Protein AF-0000000078549977 (afdb_homodimer)

Radius of gyration: 31.0 Å; Cα contacts (8 Å, |Δi|>4): 1266; chains: 2; bounding box: 62×91×75 Å

Structure (mmCIF, N/CA/C/O backbone):
data_AF-0000000078549977-model_v1
#
loop_
_entity.id
_entity.type
_entity.pdbx_description
1 polymer 'Aldehyde dehydrogenase domain-containing protein'
#
loop_
_atom_site.group_PDB
_atom_site.id
_atom_site.type_symbol
_atom_site.label_atom_id
_atom_site.label_alt_id
_atom_site.label_comp_id
_atom_site.label_asym_id
_atom_site.label_entity_id
_atom_site.label_seq_id
_atom_site.pdbx_PDB_ins_code
_atom_site.Cartn_x
_atom_site.Cartn_y
_atom_site.Cartn_z
_atom_site.occupancy
_atom_site.B_iso_or_equiv
_atom_site.auth_seq_id
_atom_site.auth_comp_id
_atom_site.auth_asym_id
_atom_site.auth_atom_id
_atom_site.pdbx_PDB_model_num
ATOM 1 N N . MET A 1 1 ? -29.219 -10.844 18.5 1 36.19 1 MET A N 1
ATOM 2 C CA . MET A 1 1 ? -28.031 -10.445 19.25 1 36.19 1 MET A CA 1
ATOM 3 C C . MET A 1 1 ? -27.578 -9.047 18.859 1 36.19 1 MET A C 1
ATOM 5 O O . MET A 1 1 ? -27.594 -8.688 17.672 1 36.19 1 MET A O 1
ATOM 9 N N . ASN A 1 2 ? -27.688 -8.133 19.672 1 49.41 2 ASN A N 1
ATOM 10 C CA . ASN A 1 2 ? -27.391 -6.73 19.422 1 49.41 2 ASN A CA 1
ATOM 11 C C . ASN A 1 2 ? -25.984 -6.555 18.844 1 49.41 2 ASN A C 1
ATOM 13 O O . ASN A 1 2 ? -24.984 -6.762 19.547 1 49.41 2 ASN A O 1
ATOM 17 N N . LEU A 1 3 ? -25.891 -6.633 17.672 1 62.03 3 LEU A N 1
ATOM 18 C CA . LEU A 1 3 ? -24.578 -6.543 17.047 1 62.03 3 LEU A CA 1
ATOM 19 C C . LEU A 1 3 ? -23.859 -5.266 17.469 1 62.03 3 LEU A C 1
ATOM 21 O O . LEU A 1 3 ? -24.484 -4.211 17.594 1 62.03 3 LEU A O 1
ATOM 25 N N . LEU A 1 4 ? -22.656 -5.516 17.938 1 81.5 4 LEU A N 1
ATOM 26 C CA . LEU A 1 4 ? -21.812 -4.371 18.25 1 81.5 4 LEU A CA 1
ATOM 27 C C . LEU A 1 4 ? -21.75 -3.395 17.078 1 81.5 4 LEU A C 1
ATOM 29 O O . LEU A 1 4 ? -22 -3.779 15.93 1 81.5 4 LEU A O 1
ATOM 33 N N . ALA A 1 5 ? -21.828 -2.141 17.328 1 85.31 5 ALA A N 1
ATOM 34 C CA . ALA A 1 5 ? -21.859 -1.062 16.344 1 85.31 5 ALA A CA 1
ATOM 35 C C . ALA A 1 5 ? -20.906 -1.35 15.18 1 85.31 5 ALA A C 1
ATOM 37 O O . ALA A 1 5 ? -21.234 -1.095 14.016 1 85.31 5 ALA A O 1
ATOM 38 N N . GLU A 1 6 ? -19.812 -1.951 15.492 1 92.06 6 GLU A N 1
ATOM 39 C CA . GLU A 1 6 ? -18.828 -2.229 14.445 1 92.06 6 GLU A CA 1
ATOM 40 C C . GLU A 1 6 ? -19.312 -3.348 13.523 1 92.06 6 GLU A C 1
ATOM 42 O O . GLU A 1 6 ? -19.078 -3.305 12.32 1 92.06 6 GLU A O 1
ATOM 47 N N . HIS A 1 7 ? -19.969 -4.344 14 1 93.44 7 HIS A N 1
ATOM 48 C CA . HIS A 1 7 ? -20.516 -5.414 13.172 1 93.44 7 HIS A CA 1
ATOM 49 C C . HIS A 1 7 ? -21.625 -4.898 12.258 1 93.44 7 HIS A C 1
ATOM 51 O O . HIS A 1 7 ? -21.672 -5.242 11.078 1 93.44 7 HIS A O 1
ATOM 57 N N . LYS A 1 8 ? -22.484 -4.039 12.867 1 93.88 8 LYS A N 1
ATOM 58 C CA . LYS A 1 8 ? -23.578 -3.459 12.086 1 93.88 8 LYS A CA 1
ATOM 59 C C . LYS A 1 8 ? -23.031 -2.592 10.953 1 93.88 8 LYS A C 1
ATOM 61 O O . LYS A 1 8 ? -23.531 -2.666 9.82 1 93.88 8 LYS A O 1
ATOM 66 N N . ALA A 1 9 ? -22.047 -1.767 11.25 1 96.31 9 ALA A N 1
ATOM 67 C CA . ALA A 1 9 ? -21.484 -0.853 10.258 1 96.31 9 ALA A CA 1
ATOM 68 C C . ALA A 1 9 ? -20.828 -1.621 9.117 1 96.31 9 ALA A C 1
ATOM 70 O O . ALA A 1 9 ? -21.031 -1.302 7.945 1 96.31 9 ALA A O 1
ATOM 71 N N . VAL A 1 10 ? -20.062 -2.65 9.43 1 97.31 10 VAL A N 1
ATOM 72 C CA . VAL A 1 10 ? -19.359 -3.443 8.422 1 97.31 10 VAL A CA 1
ATOM 73 C C . VAL A 1 10 ? -20.375 -4.203 7.574 1 97.31 10 VAL A C 1
ATOM 75 O O . VAL A 1 10 ? -20.25 -4.266 6.352 1 97.31 10 VAL A O 1
ATOM 78 N N . ARG A 1 11 ? -21.359 -4.762 8.195 1 96.62 11 ARG A N 1
ATOM 79 C CA . ARG A 1 11 ? -22.406 -5.465 7.469 1 96.62 11 ARG A CA 1
ATOM 80 C C . ARG A 1 11 ? -23.141 -4.523 6.52 1 96.62 11 ARG A C 1
ATOM 82 O O . ARG A 1 11 ? -23.406 -4.875 5.371 1 96.62 11 ARG A O 1
ATOM 89 N N . ALA A 1 12 ? -23.453 -3.361 7.004 1 96.88 12 ALA A N 1
ATOM 90 C CA . ALA A 1 12 ? -24.125 -2.375 6.168 1 96.88 12 ALA A CA 1
ATOM 91 C C . ALA A 1 12 ? -23.281 -2.016 4.949 1 96.88 12 ALA A C 1
ATOM 93 O O . ALA A 1 12 ? -23.812 -1.914 3.836 1 96.88 12 ALA A O 1
ATOM 94 N N . ALA A 1 13 ? -22.016 -1.808 5.188 1 98.44 13 ALA A N 1
ATOM 95 C CA . ALA A 1 13 ? -21.109 -1.491 4.098 1 98.44 13 ALA A CA 1
ATOM 96 C C . ALA A 1 13 ? -21.031 -2.637 3.09 1 98.44 13 ALA A C 1
ATOM 98 O O . ALA A 1 13 ? -21.094 -2.414 1.88 1 98.44 13 ALA A O 1
ATOM 99 N N . ARG A 1 14 ? -20.922 -3.84 3.598 1 96.94 14 ARG A N 1
ATOM 100 C CA . ARG A 1 14 ? -20.828 -5.023 2.748 1 96.94 14 ARG A CA 1
ATOM 101 C C . ARG A 1 14 ? -22.109 -5.215 1.939 1 96.94 14 ARG A C 1
ATOM 103 O O . ARG A 1 14 ? -22.047 -5.492 0.739 1 96.94 14 ARG A O 1
ATOM 110 N N . ASP A 1 15 ? -23.234 -5.016 2.582 1 95.5 15 ASP A N 1
ATOM 111 C CA . ASP A 1 15 ? -24.531 -5.207 1.938 1 95.5 15 ASP A CA 1
ATOM 112 C C . ASP A 1 15 ? -24.766 -4.164 0.85 1 95.5 15 ASP A C 1
ATOM 114 O O . ASP A 1 15 ? -25.422 -4.445 -0.157 1 95.5 15 ASP A O 1
ATOM 118 N N . SER A 1 16 ? -24.188 -3.023 0.998 1 97.44 16 SER A N 1
ATOM 119 C CA . SER A 1 16 ? -24.438 -1.927 0.065 1 97.44 16 SER A CA 1
ATOM 120 C C . SER A 1 16 ? -23.422 -1.932 -1.07 1 97.44 16 SER A C 1
ATOM 122 O O . SER A 1 16 ? -23.609 -1.26 -2.086 1 97.44 16 SER A O 1
ATOM 124 N N . PHE A 1 17 ? -22.422 -2.691 -0.953 1 96.25 17 PHE A N 1
ATOM 125 C CA . PHE A 1 17 ? -21.281 -2.672 -1.868 1 96.25 17 PHE A CA 1
ATOM 126 C C . PHE A 1 17 ? -21.719 -3.023 -3.283 1 96.25 17 PHE A C 1
ATOM 128 O O . PHE A 1 17 ? -21.438 -2.289 -4.23 1 96.25 17 PHE A O 1
ATOM 135 N N . PRO A 1 18 ? -22.531 -4.102 -3.525 1 91 18 PRO A N 1
ATOM 136 C CA . PRO A 1 18 ? -22.891 -4.465 -4.898 1 91 18 PRO A CA 1
ATOM 137 C C . PRO A 1 18 ? -23.656 -3.363 -5.621 1 91 18 PRO A C 1
ATOM 139 O O . PRO A 1 18 ? -23.359 -3.051 -6.777 1 91 18 PRO A O 1
ATOM 142 N N . LYS A 1 19 ? -24.562 -2.766 -4.953 1 93.12 19 LYS A N 1
ATOM 143 C CA . LYS A 1 19 ? -25.359 -1.716 -5.578 1 93.12 19 LYS A CA 1
ATOM 144 C C . LYS A 1 19 ? -24.5 -0.482 -5.871 1 93.12 19 LYS A C 1
ATOM 146 O O . LYS A 1 19 ? -24.578 0.09 -6.961 1 93.12 19 LYS A O 1
ATOM 151 N N . TRP A 1 20 ? -23.656 -0.128 -4.973 1 97.12 20 TRP A N 1
ATOM 152 C CA . TRP A 1 20 ? -22.828 1.057 -5.133 1 97.12 20 TRP A CA 1
ATOM 153 C C . TRP A 1 20 ? -21.75 0.829 -6.195 1 97.12 20 TRP A C 1
ATOM 155 O O . TRP A 1 20 ? -21.5 1.706 -7.023 1 97.12 20 TRP A O 1
ATOM 165 N N . SER A 1 21 ? -21.203 -0.31 -6.191 1 92.69 21 SER A N 1
ATOM 166 C CA . SER A 1 21 ? -20.062 -0.62 -7.055 1 92.69 21 SER A CA 1
ATOM 167 C C . SER A 1 21 ? -20.516 -0.984 -8.461 1 92.69 21 SER A C 1
ATOM 169 O O . SER A 1 21 ? -19.922 -0.554 -9.445 1 92.69 21 SER A O 1
ATOM 171 N N . LEU A 1 22 ? -21.641 -1.721 -8.555 1 85.81 22 LEU A N 1
ATOM 172 C CA . LEU A 1 22 ? -21.969 -2.359 -9.828 1 85.81 22 LEU A CA 1
ATOM 173 C C . LEU A 1 22 ? -23.156 -1.679 -10.484 1 85.81 22 LEU A C 1
ATOM 175 O O . LEU A 1 22 ? -23.375 -1.823 -11.688 1 85.81 22 LEU A O 1
ATOM 179 N N . GLU A 1 23 ? -23.875 -1.03 -9.68 1 89.88 23 GLU A N 1
ATOM 180 C CA . GLU A 1 23 ? -25.078 -0.461 -10.258 1 89.88 23 GLU A CA 1
ATOM 181 C C . GLU A 1 23 ? -24.969 1.055 -10.391 1 89.88 23 GLU A C 1
ATOM 183 O O . GLU A 1 23 ? -25.969 1.735 -10.641 1 89.88 23 GLU A O 1
ATOM 188 N N . THR A 1 24 ? -23.844 1.598 -10.172 1 95 24 THR A N 1
ATOM 189 C CA . THR A 1 24 ? -23.578 3.006 -10.445 1 95 24 THR A CA 1
ATOM 190 C C . THR A 1 24 ? -22.391 3.158 -11.383 1 95 24 THR A C 1
ATOM 192 O O . THR A 1 24 ? -21.438 2.369 -11.32 1 95 24 THR A O 1
ATOM 195 N N . THR A 1 25 ? -22.453 4.16 -12.227 1 95.44 25 THR A N 1
ATOM 196 C CA . THR A 1 25 ? -21.328 4.488 -13.086 1 95.44 25 THR A CA 1
ATOM 197 C C . THR A 1 25 ? -20.375 5.457 -12.391 1 95.44 25 THR A C 1
ATOM 199 O O . THR A 1 25 ? -20.766 6.129 -11.438 1 95.44 25 THR A O 1
ATOM 202 N N . PRO A 1 26 ? -19.188 5.523 -12.906 1 96.5 26 PRO A N 1
ATOM 203 C CA . PRO A 1 26 ? -18.266 6.531 -12.375 1 96.5 26 PRO A CA 1
ATOM 204 C C . PRO A 1 26 ? -18.828 7.953 -12.492 1 96.5 26 PRO A C 1
ATOM 206 O O . PRO A 1 26 ? -18.578 8.781 -11.609 1 96.5 26 PRO A O 1
ATOM 209 N N . LYS A 1 27 ? -19.516 8.18 -13.508 1 97.75 27 LYS A N 1
ATOM 210 C CA . LYS A 1 27 ? -20.141 9.492 -13.688 1 97.75 27 LYS A CA 1
ATOM 211 C C . LYS A 1 27 ? -21.141 9.789 -12.57 1 97.75 27 LYS A C 1
ATOM 213 O O . LYS A 1 27 ? -21.156 10.898 -12.031 1 97.75 27 LYS A O 1
ATOM 218 N N . GLN A 1 28 ? -21.953 8.82 -12.219 1 98.31 28 GLN A N 1
ATOM 219 C CA . GLN A 1 28 ? -22.953 8.977 -11.172 1 98.31 28 GLN A CA 1
ATOM 220 C C . GLN A 1 28 ? -22.281 9.172 -9.805 1 98.31 28 GLN A C 1
ATOM 222 O O . GLN A 1 28 ? -22.703 10.023 -9.023 1 98.31 28 GLN A O 1
ATOM 227 N N . ARG A 1 29 ? -21.266 8.422 -9.578 1 98.62 29 ARG A N 1
ATOM 228 C CA . ARG A 1 29 ? -20.547 8.578 -8.32 1 98.62 29 ARG A CA 1
ATOM 229 C C . ARG A 1 29 ? -19.859 9.938 -8.242 1 98.62 29 ARG A C 1
ATOM 231 O O . ARG A 1 29 ? -19.906 10.602 -7.199 1 98.62 29 ARG A O 1
ATOM 238 N N . GLY A 1 30 ? -19.266 10.328 -9.352 1 98.69 30 GLY A N 1
ATOM 239 C CA . GLY A 1 30 ? -18.672 11.648 -9.422 1 98.69 30 GLY A CA 1
ATOM 240 C C . GLY A 1 30 ? -19.656 12.766 -9.156 1 98.69 30 GLY A C 1
ATOM 241 O O . GLY A 1 30 ? -19.328 13.758 -8.508 1 98.69 30 GLY A O 1
ATOM 242 N N . ALA A 1 31 ? -20.812 12.641 -9.641 1 98.75 31 ALA A N 1
ATOM 243 C CA . ALA A 1 31 ? -21.859 13.648 -9.445 1 98.75 31 ALA A CA 1
ATOM 244 C C . ALA A 1 31 ? -22.219 13.781 -7.969 1 98.75 31 ALA A C 1
ATOM 246 O O . ALA A 1 31 ? -22.438 14.891 -7.48 1 98.75 31 ALA A O 1
ATOM 247 N N . ILE A 1 32 ? -22.281 12.672 -7.273 1 98.81 32 ILE A N 1
ATOM 248 C CA . ILE A 1 32 ? -22.578 12.695 -5.844 1 98.81 32 ILE A CA 1
ATOM 249 C C . ILE A 1 32 ? -21.438 13.391 -5.098 1 98.81 32 ILE A C 1
ATOM 251 O O . ILE A 1 32 ? -21.688 14.211 -4.207 1 98.81 32 ILE A O 1
ATOM 255 N N . LEU A 1 33 ? -20.203 13.125 -5.453 1 98.88 33 LEU A N 1
ATOM 256 C CA . LEU A 1 33 ? -19.062 13.766 -4.824 1 98.88 33 LEU A CA 1
ATOM 257 C C . LEU A 1 33 ? -19.047 15.266 -5.102 1 98.88 33 LEU A C 1
ATOM 259 O O . LEU A 1 33 ? -18.719 16.062 -4.223 1 98.88 33 LEU A O 1
ATOM 263 N N . ARG A 1 34 ? -19.406 15.672 -6.289 1 98.81 34 ARG A N 1
ATOM 264 C CA . ARG A 1 34 ? -19.484 17.078 -6.637 1 98.81 34 ARG A CA 1
ATOM 265 C C . ARG A 1 34 ? -20.547 17.797 -5.809 1 98.81 34 ARG A C 1
ATOM 267 O O . ARG A 1 34 ? -20.328 18.906 -5.316 1 98.81 34 ARG A O 1
ATOM 274 N N . LYS A 1 35 ? -21.672 17.109 -5.652 1 98.88 35 LYS A N 1
ATOM 275 C CA . LYS A 1 35 ? -22.719 17.656 -4.801 1 98.88 35 LYS A CA 1
ATOM 276 C C . LYS A 1 35 ? -22.234 17.797 -3.357 1 98.88 35 LYS A C 1
ATOM 278 O O . LYS A 1 35 ? -22.547 18.781 -2.684 1 98.88 35 LYS A O 1
ATOM 283 N N . TRP A 1 36 ? -21.484 16.797 -2.914 1 98.88 36 TRP A N 1
ATOM 284 C CA . TRP A 1 36 ? -20.922 16.844 -1.568 1 98.88 36 TRP A CA 1
ATOM 285 C C . TRP A 1 36 ? -19.984 18.031 -1.419 1 98.88 36 TRP A C 1
ATOM 287 O O . TRP A 1 36 ? -20 18.734 -0.4 1 98.88 36 TRP A O 1
ATOM 297 N N . PHE A 1 37 ? -19.234 18.344 -2.471 1 98.88 37 PHE A N 1
ATOM 298 C CA . PHE A 1 37 ? -18.406 19.547 -2.52 1 98.88 37 PHE A CA 1
ATOM 299 C C . PHE A 1 37 ? -19.25 20.797 -2.33 1 98.88 37 PHE A C 1
ATOM 301 O O . PHE A 1 37 ? -18.953 21.641 -1.484 1 98.88 37 PHE A O 1
ATOM 308 N N . ASP A 1 38 ? -20.266 20.906 -3.043 1 98.81 38 ASP A N 1
ATOM 309 C CA . ASP A 1 38 ? -21.156 22.062 -2.986 1 98.81 38 ASP A CA 1
ATOM 310 C C . ASP A 1 38 ? -21.734 22.234 -1.588 1 98.81 38 ASP A C 1
ATOM 312 O O . ASP A 1 38 ? -21.844 23.359 -1.092 1 98.81 38 ASP A O 1
ATOM 316 N N . ILE A 1 39 ? -22.141 21.141 -0.99 1 98.88 39 ILE A N 1
ATOM 317 C CA . ILE A 1 39 ? -22.719 21.172 0.349 1 98.88 39 ILE A CA 1
ATOM 318 C C . ILE A 1 39 ? -21.688 21.688 1.346 1 98.88 39 ILE A C 1
ATOM 320 O O . ILE A 1 39 ? -21.984 22.516 2.201 1 98.88 39 ILE A O 1
ATOM 324 N N . PHE A 1 40 ? -20.453 21.234 1.224 1 98.88 40 PHE A N 1
ATOM 325 C CA . PHE A 1 40 ? -19.375 21.688 2.105 1 98.88 40 PHE A CA 1
ATOM 326 C C . PHE A 1 40 ? -19.141 23.188 1.931 1 98.88 40 PHE A C 1
ATOM 328 O O . PHE A 1 40 ? -18.938 23.906 2.912 1 98.88 40 PHE A O 1
ATOM 335 N N . VAL A 1 41 ? -19.156 23.641 0.708 1 98.69 41 VAL A N 1
ATOM 336 C CA . VAL A 1 41 ? -18.953 25.047 0.431 1 98.69 41 VAL A CA 1
ATOM 337 C C . VAL A 1 41 ? -20.078 25.875 1.041 1 98.69 41 VAL A C 1
ATOM 339 O O . VAL A 1 41 ? -19.844 26.875 1.705 1 98.69 41 VAL A O 1
ATOM 342 N N . ALA A 1 42 ? -21.281 25.375 0.918 1 98.69 42 ALA A N 1
ATOM 343 C CA . ALA A 1 42 ? -22.453 26.078 1.424 1 98.69 42 ALA A CA 1
ATOM 344 C C . ALA A 1 42 ? -22.469 26.094 2.949 1 98.69 42 ALA A C 1
ATOM 346 O O . ALA A 1 42 ? -22.922 27.078 3.562 1 98.69 42 ALA A O 1
ATOM 347 N N . LYS A 1 43 ? -21.953 25.047 3.521 1 98.56 43 LYS A N 1
ATOM 348 C CA . LYS A 1 43 ? -22.031 24.906 4.973 1 98.56 43 LYS A CA 1
ATOM 349 C C . LYS A 1 43 ? -20.672 25.188 5.625 1 98.56 43 LYS A C 1
ATOM 351 O O . LYS A 1 43 ? -20.422 24.766 6.754 1 98.56 43 LYS A O 1
ATOM 356 N N . GLU A 1 44 ? -19.812 25.781 4.926 1 98.56 44 GLU A N 1
ATOM 357 C CA . GLU A 1 44 ? -18.438 25.984 5.379 1 98.56 44 GLU A CA 1
ATOM 358 C C . GLU A 1 44 ? -18.406 26.578 6.785 1 98.56 44 GLU A C 1
ATOM 360 O O . GLU A 1 44 ? -17.688 26.078 7.656 1 98.56 44 GLU A O 1
ATOM 365 N N . THR A 1 45 ? -19.188 27.656 7.047 1 97.88 45 THR A N 1
ATOM 366 C CA . THR A 1 45 ? -19.172 28.375 8.32 1 97.88 45 THR A CA 1
ATOM 367 C C . THR A 1 45 ? -19.656 27.469 9.453 1 97.88 45 THR A C 1
ATOM 369 O O . THR A 1 45 ? -19 27.375 10.492 1 97.88 45 THR A O 1
ATOM 372 N N . GLU A 1 46 ? -20.719 26.781 9.211 1 97.69 46 GLU A N 1
ATOM 373 C CA . GLU A 1 46 ? -21.297 25.891 10.219 1 97.69 46 GLU A CA 1
ATOM 374 C C . GLU A 1 46 ? -20.344 24.75 10.555 1 97.69 46 GLU A C 1
ATOM 376 O O . GLU A 1 46 ? -20.109 24.453 11.727 1 97.69 46 GLU A O 1
ATOM 381 N N . LEU A 1 47 ? -19.797 24.172 9.57 1 98.5 47 LEU A N 1
ATOM 382 C CA . LEU A 1 47 ? -18.875 23.047 9.758 1 98.5 47 LEU A CA 1
ATOM 383 C C . LEU A 1 47 ? -17.594 23.5 10.438 1 98.5 47 LEU A C 1
ATOM 385 O O . LEU A 1 47 ? -17.047 22.797 11.281 1 98.5 47 LEU A O 1
ATOM 389 N N . ALA A 1 48 ? -17.125 24.703 10.078 1 98.44 48 ALA A N 1
ATOM 390 C CA . ALA A 1 48 ? -15.914 25.234 10.695 1 98.44 48 ALA A CA 1
ATOM 391 C C . ALA A 1 48 ? -16.141 25.516 12.172 1 98.44 48 ALA A C 1
ATOM 393 O O . ALA A 1 48 ? -15.266 25.25 13 1 98.44 48 ALA A O 1
ATOM 394 N N . GLN A 1 49 ? -17.234 26.094 12.461 1 96.38 49 GLN A N 1
ATOM 395 C CA . GLN A 1 49 ? -17.562 26.359 13.852 1 96.38 49 GLN A CA 1
ATOM 396 C C . GLN A 1 49 ? -17.641 25.078 14.672 1 96.38 49 GLN A C 1
ATOM 398 O O . GLN A 1 49 ? -17.109 25.016 15.781 1 96.38 49 GLN A O 1
ATOM 403 N N . LEU A 1 50 ? -18.297 24.078 14.078 1 96.5 50 LEU A N 1
ATOM 404 C CA . LEU A 1 50 ? -18.359 22.781 14.75 1 96.5 50 LEU A CA 1
ATOM 405 C C . LEU A 1 50 ? -16.969 22.219 15 1 96.5 50 LEU A C 1
ATOM 407 O O . LEU A 1 50 ? -16.688 21.719 16.094 1 96.5 50 LEU A O 1
ATOM 411 N N . LEU A 1 51 ? -16.125 22.344 14.039 1 96.5 51 LEU A N 1
ATOM 412 C CA . LEU A 1 51 ? -14.766 21.844 14.125 1 96.5 51 LEU A CA 1
ATOM 413 C C . LEU A 1 51 ? -13.984 22.562 15.227 1 96.5 51 LEU A C 1
ATOM 415 O O . LEU A 1 51 ? -13.328 21.922 16.047 1 96.5 51 LEU A O 1
ATOM 419 N N . THR A 1 52 ? -14.109 23.875 15.281 1 94.5 52 THR A N 1
ATOM 420 C CA . THR A 1 52 ? -13.43 24.656 16.312 1 94.5 52 THR A CA 1
ATOM 421 C C . THR A 1 52 ? -13.969 24.312 17.688 1 94.5 52 THR A C 1
ATOM 423 O O . THR A 1 52 ? -13.203 24.156 18.641 1 94.5 52 THR A O 1
ATOM 426 N N . LEU A 1 53 ? -15.188 24.141 17.766 1 94.5 53 LEU A N 1
ATOM 427 C CA . LEU A 1 53 ? -15.805 23.812 19.047 1 94.5 53 LEU A CA 1
ATOM 428 C C . LEU A 1 53 ? -15.336 22.453 19.562 1 94.5 53 LEU A C 1
ATOM 430 O O . LEU A 1 53 ? -15.141 22.281 20.766 1 94.5 53 LEU A O 1
ATOM 434 N N . GLU A 1 54 ? -15.156 21.547 18.672 1 92.06 54 GLU A N 1
ATOM 435 C CA . GLU A 1 54 ? -14.812 20.172 19.047 1 92.06 54 GLU A CA 1
ATOM 436 C C . GLU A 1 54 ? -13.305 20.016 19.219 1 92.06 54 GLU A C 1
ATOM 438 O O . GLU A 1 54 ? -12.844 19.438 20.203 1 92.06 54 GLU A O 1
ATOM 443 N N . GLN A 1 55 ? -12.531 20.5 18.328 1 92 55 GLN A N 1
ATOM 444 C CA . GLN A 1 55 ? -11.102 20.25 18.25 1 92 55 GLN A CA 1
ATOM 445 C C . GLN A 1 55 ? -10.297 21.406 18.828 1 92 55 GLN A C 1
ATOM 447 O O . GLN A 1 55 ? -9.188 21.203 19.328 1 92 55 GLN A O 1
ATOM 452 N N . GLY A 1 56 ? -10.836 22.641 18.703 1 90.69 56 GLY A N 1
ATOM 453 C CA . GLY A 1 56 ? -10.234 23.766 19.406 1 90.69 56 GLY A CA 1
ATOM 454 C C . GLY A 1 56 ? -9.398 24.656 18.5 1 90.69 56 GLY A C 1
ATOM 455 O O . GLY A 1 56 ? -9.031 25.766 18.875 1 90.69 56 GLY A O 1
ATOM 456 N N . LYS A 1 57 ? -9.094 24.297 17.25 1 94.06 57 LYS A N 1
ATOM 457 C CA . LYS A 1 57 ? -8.25 25.125 16.406 1 94.06 57 LYS A CA 1
ATOM 458 C C . LYS A 1 57 ? -8.922 26.453 16.094 1 94.06 57 LYS A C 1
ATOM 460 O O . LYS A 1 57 ? -10.148 26.562 16.109 1 94.06 57 LYS A O 1
ATOM 465 N N . PRO A 1 58 ? -8.133 27.453 15.758 1 94.75 58 PRO A N 1
ATOM 466 C CA . PRO A 1 58 ? -8.711 28.734 15.383 1 94.75 58 PRO A CA 1
ATOM 467 C C . PRO A 1 58 ? -9.672 28.641 14.195 1 94.75 58 PRO A C 1
ATOM 469 O O . PRO A 1 58 ? -9.43 27.859 13.273 1 94.75 58 PRO A O 1
ATOM 472 N N . LEU A 1 59 ? -10.719 29.453 14.234 1 97.12 59 LEU A N 1
ATOM 473 C CA . LEU A 1 59 ? -11.789 29.406 13.25 1 97.12 59 LEU A CA 1
ATOM 474 C C . LEU A 1 59 ? -11.234 29.547 11.836 1 97.12 59 LEU A C 1
ATOM 476 O O . LEU A 1 59 ? -11.703 28.875 10.906 1 97.12 59 LEU A O 1
ATOM 480 N N . VAL A 1 60 ? -10.234 30.359 11.672 1 96.81 60 VAL A N 1
ATOM 481 C CA . VAL A 1 60 ? -9.641 30.578 10.359 1 96.81 60 VAL A CA 1
ATOM 482 C C . VAL A 1 60 ? -9.016 29.266 9.859 1 96.81 60 VAL A C 1
ATOM 484 O O . VAL A 1 60 ? -9.141 28.922 8.68 1 96.81 60 VAL A O 1
ATOM 487 N N . GLU A 1 61 ? -8.383 28.516 10.703 1 97 61 GLU A N 1
ATOM 488 C CA . GLU A 1 61 ? -7.793 27.234 10.336 1 97 61 GLU A CA 1
ATOM 489 C C . GLU A 1 61 ? -8.875 26.188 10.086 1 97 61 GLU A C 1
ATOM 491 O O . GLU A 1 61 ? -8.734 25.344 9.195 1 97 61 GLU A O 1
ATOM 496 N N . ALA A 1 62 ? -9.898 26.234 10.891 1 97.75 62 ALA A N 1
ATOM 497 C CA . ALA A 1 62 ? -11.016 25.328 10.695 1 97.75 62 ALA A CA 1
ATOM 498 C C . ALA A 1 62 ? -11.672 25.531 9.336 1 97.75 62 ALA A C 1
ATOM 500 O O . ALA A 1 62 ? -11.969 24.562 8.625 1 97.75 62 ALA A O 1
ATOM 501 N N . ARG A 1 63 ? -11.867 26.781 9.008 1 98.25 63 ARG A N 1
ATOM 502 C CA . ARG A 1 63 ? -12.414 27.094 7.688 1 98.25 63 ARG A CA 1
ATOM 503 C C . ARG A 1 63 ? -11.516 26.547 6.582 1 98.25 63 ARG A C 1
ATOM 505 O O . ARG A 1 63 ? -12.008 25.969 5.609 1 98.25 63 ARG A O 1
ATOM 512 N N . GLY A 1 64 ? -10.227 26.75 6.773 1 97.75 64 GLY A N 1
ATOM 513 C CA . GLY A 1 64 ? -9.281 26.188 5.828 1 97.75 64 GLY A CA 1
ATOM 514 C C . GLY A 1 64 ? -9.398 24.672 5.684 1 97.75 64 GLY A C 1
ATOM 515 O O . GLY A 1 64 ? -9.32 24.141 4.574 1 97.75 64 GLY A O 1
ATOM 516 N N . GLU A 1 65 ? -9.594 23.984 6.805 1 98.31 65 GLU A N 1
ATOM 517 C CA . GLU A 1 65 ? -9.734 22.531 6.754 1 98.31 65 GLU A CA 1
ATOM 518 C C . GLU A 1 65 ? -11 22.125 6.008 1 98.31 65 GLU A C 1
ATOM 520 O O . GLU A 1 65 ? -10.992 21.172 5.223 1 98.31 65 GLU A O 1
ATOM 525 N N . ILE A 1 66 ? -12.086 22.859 6.254 1 98.69 66 ILE A N 1
ATOM 526 C CA . ILE A 1 66 ? -13.336 22.531 5.566 1 98.69 66 ILE A CA 1
ATOM 527 C C . ILE A 1 66 ? -13.164 22.734 4.062 1 98.69 66 ILE A C 1
ATOM 529 O O . ILE A 1 66 ? -13.602 21.906 3.264 1 98.69 66 ILE A O 1
ATOM 533 N N . GLN A 1 67 ? -12.461 23.797 3.711 1 98.12 67 GLN A N 1
ATOM 534 C CA . GLN A 1 67 ? -12.219 24.078 2.301 1 98.12 67 GLN A CA 1
ATOM 535 C C . GLN A 1 67 ? -11.344 23 1.663 1 98.12 67 GLN A C 1
ATOM 537 O O . GLN A 1 67 ? -11.648 22.531 0.568 1 98.12 67 GLN A O 1
ATOM 542 N N . TYR A 1 68 ? -10.352 22.703 2.35 1 95.06 68 TYR A N 1
ATOM 543 C CA . TYR A 1 68 ? -9.438 21.703 1.795 1 95.06 68 TYR A CA 1
ATOM 544 C C . TYR A 1 68 ? -10.086 20.328 1.779 1 95.06 68 TYR A C 1
ATOM 546 O O . TYR A 1 68 ? -9.836 19.531 0.873 1 95.06 68 TYR A O 1
ATOM 554 N N . SER A 1 69 ? -10.914 20 2.697 1 98.5 69 SER A N 1
ATOM 555 C CA . SER A 1 69 ? -11.727 18.797 2.672 1 98.5 69 SER A CA 1
ATOM 556 C C . SER A 1 69 ? -12.633 18.766 1.446 1 98.5 69 SER A C 1
ATOM 558 O O . SER A 1 69 ? -12.703 17.75 0.744 1 98.5 69 SER A O 1
ATOM 560 N N . ALA A 1 70 ? -13.32 19.844 1.217 1 98.75 70 ALA A N 1
ATOM 561 C CA . ALA A 1 70 ? -14.195 19.984 0.054 1 98.75 70 ALA A CA 1
ATOM 562 C C . ALA A 1 70 ? -13.422 19.75 -1.242 1 98.75 70 ALA A C 1
ATOM 564 O O . ALA A 1 70 ? -13.938 19.125 -2.178 1 98.75 70 ALA A O 1
ATOM 565 N N . ALA A 1 71 ? -12.211 20.219 -1.244 1 97.88 71 ALA A N 1
ATOM 566 C CA . ALA A 1 71 ? -11.391 20.109 -2.449 1 97.88 71 ALA A CA 1
ATOM 567 C C . ALA A 1 71 ? -11.141 18.656 -2.82 1 97.88 71 ALA A C 1
ATOM 569 O O . ALA A 1 71 ? -11.016 18.312 -4 1 97.88 71 ALA A O 1
ATOM 570 N N . PHE A 1 72 ? -11.109 17.75 -1.845 1 98.31 72 PHE A N 1
ATOM 571 C CA . PHE A 1 72 ? -10.945 16.328 -2.146 1 98.31 72 PHE A CA 1
ATOM 572 C C . PHE A 1 72 ? -12.156 15.797 -2.891 1 98.31 72 PHE A C 1
ATOM 574 O O . PHE A 1 72 ? -12.016 15.016 -3.838 1 98.31 72 PHE A O 1
ATOM 581 N N . PHE A 1 73 ? -13.328 16.219 -2.492 1 98.81 73 PHE A N 1
ATOM 582 C CA . PHE A 1 73 ? -14.539 15.773 -3.174 1 98.81 73 PHE A CA 1
ATOM 583 C C . PHE A 1 73 ? -14.562 16.281 -4.613 1 98.81 73 PHE A C 1
ATOM 585 O O . PHE A 1 73 ? -14.93 15.531 -5.527 1 98.81 73 PHE A O 1
ATOM 592 N N . ASP A 1 74 ? -14.148 17.484 -4.762 1 98.06 74 ASP A N 1
ATOM 593 C CA . ASP A 1 74 ? -14.086 18.047 -6.102 1 98.06 74 ASP A CA 1
ATOM 594 C C . ASP A 1 74 ? -13.102 17.281 -6.977 1 98.06 74 ASP A C 1
ATOM 596 O O . ASP A 1 74 ? -13.438 16.859 -8.086 1 98.06 74 ASP A O 1
ATOM 600 N N . TRP A 1 75 ? -11.93 17.062 -6.449 1 97.12 75 TRP A N 1
ATOM 601 C CA . TRP A 1 75 ? -10.867 16.406 -7.199 1 97.12 75 TRP A CA 1
ATOM 602 C C . TRP A 1 75 ? -11.297 14.992 -7.609 1 97.12 75 TRP A C 1
ATOM 604 O O . TRP A 1 75 ? -11.227 14.633 -8.781 1 97.12 75 TRP A O 1
ATOM 614 N N . TYR A 1 76 ? -11.844 14.234 -6.738 1 98.25 76 TYR A N 1
ATOM 615 C CA . TYR A 1 76 ? -12.133 12.836 -7.012 1 98.25 76 TYR A CA 1
ATOM 616 C C . TYR A 1 76 ? -13.445 12.688 -7.773 1 98.25 76 TYR A C 1
ATOM 618 O O . TYR A 1 76 ? -13.711 11.641 -8.367 1 98.25 76 TYR A O 1
ATOM 626 N N . ALA A 1 77 ? -14.297 13.734 -7.723 1 98.5 77 ALA A N 1
ATOM 627 C CA . ALA A 1 77 ? -15.43 13.75 -8.641 1 98.5 77 ALA A CA 1
ATOM 628 C C . ALA A 1 77 ? -14.961 13.633 -10.094 1 98.5 77 ALA A C 1
ATOM 630 O O . ALA A 1 77 ? -15.578 12.938 -10.898 1 98.5 77 ALA A O 1
ATOM 631 N N . GLY A 1 78 ? -13.922 14.359 -10.367 1 97 78 GLY A N 1
ATOM 632 C CA . GLY A 1 78 ? -13.336 14.281 -11.695 1 97 78 GLY A CA 1
ATOM 633 C C . GLY A 1 78 ? -12.586 12.984 -11.938 1 97 78 GLY A C 1
ATOM 634 O O . GLY A 1 78 ? -12.734 12.367 -13 1 97 78 GLY A O 1
ATOM 635 N N . GLU A 1 79 ? -11.82 12.531 -10.945 1 96.12 79 GLU A N 1
ATOM 636 C CA . GLU A 1 79 ? -10.953 11.367 -11.094 1 96.12 79 GLU A CA 1
ATOM 637 C C . GLU A 1 79 ? -11.766 10.078 -11.188 1 96.12 79 GLU A C 1
ATOM 639 O O . GLU A 1 79 ? -11.297 9.07 -11.727 1 96.12 79 GLU A O 1
ATOM 644 N N . ALA A 1 80 ? -13.023 10.148 -10.727 1 97.5 80 ALA A N 1
ATOM 645 C CA . ALA A 1 80 ? -13.883 8.961 -10.773 1 97.5 80 ALA A CA 1
ATOM 646 C C . ALA A 1 80 ? -13.977 8.414 -12.195 1 97.5 80 ALA A C 1
ATOM 648 O O . ALA A 1 80 ? -14.008 7.199 -12.398 1 97.5 80 ALA A O 1
ATOM 649 N N . ARG A 1 81 ? -13.938 9.234 -13.188 1 96 81 ARG A N 1
ATOM 650 C CA . ARG A 1 81 ? -14.148 8.852 -14.578 1 96 81 ARG A CA 1
ATOM 651 C C . ARG A 1 81 ? -12.836 8.477 -15.25 1 96 81 ARG A C 1
ATOM 653 O O . ARG A 1 81 ? -12.812 8.148 -16.438 1 96 81 ARG A O 1
ATOM 660 N N . ARG A 1 82 ? -11.805 8.562 -14.469 1 94.69 82 ARG A N 1
ATOM 661 C CA . ARG A 1 82 ? -10.508 8.422 -15.109 1 94.69 82 ARG A CA 1
ATOM 662 C C . ARG A 1 82 ? -9.734 7.246 -14.531 1 94.69 82 ARG A C 1
ATOM 664 O O . ARG A 1 82 ? -8.5 7.199 -14.609 1 94.69 82 ARG A O 1
ATOM 671 N N . ILE A 1 83 ? -10.398 6.348 -13.93 1 94.5 83 ILE A N 1
ATOM 672 C CA . ILE A 1 83 ? -9.758 5.113 -13.484 1 94.5 83 ILE A CA 1
ATOM 673 C C . ILE A 1 83 ? -9.617 4.156 -14.664 1 94.5 83 ILE A C 1
ATOM 675 O O . ILE A 1 83 ? -10.43 3.24 -14.836 1 94.5 83 ILE A O 1
ATOM 679 N N . TYR A 1 84 ? -8.555 4.367 -15.414 1 91.69 84 TYR A N 1
ATOM 680 C CA . TYR A 1 84 ? -8.352 3.66 -16.672 1 91.69 84 TYR A CA 1
ATOM 681 C C . TYR A 1 84 ? -7.668 2.318 -16.453 1 91.69 84 TYR A C 1
ATOM 683 O O . TYR A 1 84 ? -6.934 2.15 -15.469 1 91.69 84 TYR A O 1
ATOM 691 N N . GLY A 1 85 ? -7.988 1.333 -17.281 1 89.81 85 GLY A N 1
ATOM 692 C CA . GLY A 1 85 ? -7.176 0.135 -17.438 1 89.81 85 GLY A CA 1
ATOM 693 C C . GLY A 1 85 ? -6.121 0.267 -18.516 1 89.81 85 GLY A C 1
ATOM 694 O O . GLY A 1 85 ? -5.707 1.378 -18.859 1 89.81 85 GLY A O 1
ATOM 695 N N . GLN A 1 86 ? -5.52 -0.875 -18.844 1 89.69 86 GLN A N 1
ATOM 696 C CA . GLN A 1 86 ? -4.48 -0.868 -19.875 1 89.69 86 GLN A CA 1
ATOM 697 C C . GLN A 1 86 ? -4.609 -2.078 -20.797 1 89.69 86 GLN A C 1
ATOM 699 O O . GLN A 1 86 ? -5.027 -3.152 -20.359 1 89.69 86 GLN A O 1
ATOM 704 N N . VAL A 1 87 ? -4.355 -1.803 -22.094 1 87.62 87 VAL A N 1
ATOM 705 C CA . VAL A 1 87 ? -4.164 -2.879 -23.047 1 87.62 87 VAL A CA 1
ATOM 706 C C . VAL A 1 87 ? -2.672 -3.08 -23.312 1 87.62 87 VAL A C 1
ATOM 708 O O . VAL A 1 87 ? -1.952 -2.121 -23.609 1 87.62 87 VAL A O 1
ATOM 711 N N . VAL A 1 88 ? -2.295 -4.316 -23.125 1 87.12 88 VAL A N 1
ATOM 712 C CA . VAL A 1 88 ? -0.886 -4.641 -23.328 1 87.12 88 VAL A CA 1
ATOM 713 C C . VAL A 1 88 ? -0.732 -5.57 -24.531 1 87.12 88 VAL A C 1
ATOM 715 O O . VAL A 1 88 ? -1.509 -6.516 -24.703 1 87.12 88 VAL A O 1
ATOM 718 N N . THR A 1 89 ? 0.25 -5.258 -25.359 1 88.88 89 THR A N 1
ATOM 719 C CA . THR A 1 89 ? 0.517 -6.105 -26.516 1 88.88 89 THR A CA 1
ATOM 720 C C . THR A 1 89 ? 1.025 -7.477 -26.062 1 88.88 89 THR A C 1
ATOM 722 O O . THR A 1 89 ? 2.035 -7.574 -25.375 1 88.88 89 THR A O 1
ATOM 725 N N . PRO A 1 90 ? 0.305 -8.438 -26.5 1 88 90 PRO A N 1
ATOM 726 C CA . PRO A 1 90 ? 0.74 -9.773 -26.078 1 88 90 PRO A CA 1
ATOM 727 C C . PRO A 1 90 ? 2.029 -10.211 -26.766 1 88 90 PRO A C 1
ATOM 729 O O . PRO A 1 90 ? 2.324 -9.766 -27.891 1 88 90 PRO A O 1
ATOM 732 N N . GLY A 1 91 ? 2.809 -11.062 -26.172 1 83.25 91 GLY A N 1
ATOM 733 C CA . GLY A 1 91 ? 4.016 -11.641 -26.75 1 83.25 91 GLY A CA 1
ATOM 734 C C . GLY A 1 91 ? 3.742 -12.852 -27.609 1 83.25 91 GLY A C 1
ATOM 735 O O . GLY A 1 91 ? 4.656 -13.383 -28.25 1 83.25 91 GLY A O 1
ATOM 736 N N . VAL A 1 92 ? 2.543 -13.297 -27.547 1 86.5 92 VAL A N 1
ATOM 737 C CA . VAL A 1 92 ? 2.133 -14.469 -28.297 1 86.5 92 VAL A CA 1
ATOM 738 C C . VAL A 1 92 ? 0.943 -14.125 -29.188 1 86.5 92 VAL A C 1
ATOM 740 O O . VAL A 1 92 ? 0.07 -13.344 -28.797 1 86.5 92 VAL A O 1
ATOM 743 N N . LEU A 1 93 ? 0.916 -14.797 -30.344 1 89.94 93 LEU A N 1
ATOM 744 C CA . LEU A 1 93 ? -0.118 -14.508 -31.344 1 89.94 93 LEU A CA 1
ATOM 745 C C . LEU A 1 93 ? -1.477 -15.016 -30.875 1 89.94 93 LEU A C 1
ATOM 747 O O . LEU A 1 93 ? -1.55 -15.914 -30.031 1 89.94 93 LEU A O 1
ATOM 751 N N . ASN A 1 94 ? -2.537 -14.352 -31.234 1 86.06 94 ASN A N 1
ATOM 752 C CA . ASN A 1 94 ? -3.922 -14.742 -31 1 86.06 94 ASN A CA 1
ATOM 753 C C . ASN A 1 94 ? -4.305 -14.602 -29.531 1 86.06 94 ASN A C 1
ATOM 755 O O . ASN A 1 94 ? -4.996 -15.453 -28.969 1 86.06 94 ASN A O 1
ATOM 759 N N . ARG A 1 95 ? -3.68 -13.562 -28.891 1 85 95 ARG A N 1
ATOM 760 C CA . ARG A 1 95 ? -4 -13.242 -27.516 1 85 95 ARG A CA 1
ATOM 761 C C . ARG A 1 95 ? -4.223 -11.75 -27.328 1 85 95 ARG A C 1
ATOM 763 O O . ARG A 1 95 ? -3.709 -10.938 -28.109 1 85 95 ARG A O 1
ATOM 770 N N . GLU A 1 96 ? -5.129 -11.477 -26.359 1 83.5 96 GLU A N 1
ATOM 771 C CA . GLU A 1 96 ? -5.293 -10.109 -25.891 1 83.5 96 GLU A CA 1
ATOM 772 C C . GLU A 1 96 ? -5.059 -10.023 -24.375 1 83.5 96 GLU A C 1
ATOM 774 O O . GLU A 1 96 ? -5.5 -10.891 -23.625 1 83.5 96 GLU A O 1
ATOM 779 N N . HIS A 1 97 ? -4.277 -8.969 -24.062 1 86.94 97 HIS A N 1
ATOM 780 C CA . HIS A 1 97 ? -4.043 -8.727 -22.641 1 86.94 97 HIS A CA 1
ATOM 781 C C . HIS A 1 97 ? -4.691 -7.418 -22.188 1 86.94 97 HIS A C 1
ATOM 783 O O . HIS A 1 97 ? -4.434 -6.359 -22.766 1 86.94 97 HIS A O 1
ATOM 789 N N . VAL A 1 98 ? -5.586 -7.574 -21.234 1 84.31 98 VAL A N 1
ATOM 790 C CA . VAL A 1 98 ? -6.289 -6.41 -20.719 1 84.31 98 VAL A CA 1
ATOM 791 C C . VAL A 1 98 ? -6.164 -6.375 -19.188 1 84.31 98 VAL A C 1
ATOM 793 O O . VAL A 1 98 ? -6.285 -7.406 -18.531 1 84.31 98 VAL A O 1
ATOM 796 N N . HIS A 1 99 ? -5.82 -5.133 -18.75 1 87.69 99 HIS A N 1
ATOM 797 C CA . HIS A 1 99 ? -5.824 -4.867 -17.312 1 87.69 99 HIS A CA 1
ATOM 798 C C . HIS A 1 99 ? -6.988 -3.965 -16.922 1 87.69 99 HIS A C 1
ATOM 800 O O . HIS A 1 99 ? -7.137 -2.865 -17.469 1 87.69 99 HIS A O 1
ATOM 806 N N . ILE A 1 100 ? -7.77 -4.461 -16.031 1 85.5 100 ILE A N 1
ATOM 807 C CA . ILE A 1 100 ? -8.922 -3.703 -15.555 1 85.5 100 ILE A CA 1
ATOM 808 C C . ILE A 1 100 ? -8.781 -3.439 -14.055 1 85.5 100 ILE A C 1
ATOM 810 O O . ILE A 1 100 ? -8.156 -4.219 -13.336 1 85.5 100 ILE A O 1
ATOM 814 N N . ARG A 1 101 ? -9.375 -2.35 -13.656 1 89.25 101 ARG A N 1
ATOM 815 C CA . ARG A 1 101 ? -9.406 -1.999 -12.234 1 89.25 101 ARG A CA 1
ATOM 816 C C . ARG A 1 101 ? -10.828 -2.062 -11.688 1 89.25 101 ARG A C 1
ATOM 818 O O . ARG A 1 101 ? -11.773 -1.618 -12.344 1 89.25 101 ARG A O 1
ATOM 825 N N . GLU A 1 102 ? -10.938 -2.736 -10.555 1 89.5 102 GLU A N 1
ATOM 826 C CA . GLU A 1 102 ? -12.219 -2.855 -9.852 1 89.5 102 GLU A CA 1
ATOM 827 C C . GLU A 1 102 ? -12.094 -2.434 -8.391 1 89.5 102 GLU A C 1
ATOM 829 O O . GLU A 1 102 ? -11.008 -2.506 -7.812 1 89.5 102 GLU A O 1
ATOM 834 N N . PRO A 1 103 ? -13.297 -1.887 -7.852 1 94.12 103 PRO A N 1
ATOM 835 C CA . PRO A 1 103 ? -13.211 -1.57 -6.426 1 94.12 103 PRO A CA 1
ATOM 836 C C . PRO A 1 103 ? -12.898 -2.793 -5.566 1 94.12 103 PRO A C 1
ATOM 838 O O . PRO A 1 103 ? -13.375 -3.893 -5.848 1 94.12 103 PRO A O 1
ATOM 841 N N . ILE A 1 104 ? -12.125 -2.615 -4.586 1 95.69 104 ILE A N 1
ATOM 842 C CA . ILE A 1 104 ? -11.617 -3.721 -3.779 1 95.69 104 ILE A CA 1
ATOM 843 C C . ILE A 1 104 ? -12.711 -4.211 -2.832 1 95.69 104 ILE A C 1
ATOM 845 O O . ILE A 1 104 ? -12.688 -5.363 -2.393 1 95.69 104 ILE A O 1
ATOM 849 N N . GLY A 1 105 ? -13.648 -3.352 -2.426 1 97.12 105 GLY A N 1
ATOM 850 C CA . GLY A 1 105 ? -14.711 -3.766 -1.522 1 97.12 105 GLY A CA 1
ATOM 851 C C . GLY A 1 105 ? -14.969 -2.764 -0.414 1 97.12 105 GLY A C 1
ATOM 852 O O . GLY A 1 105 ? -15.148 -1.571 -0.677 1 97.12 105 GLY A O 1
ATOM 853 N N . VAL A 1 106 ? -14.984 -3.268 0.838 1 98.5 106 VAL A N 1
ATOM 854 C CA . VAL A 1 106 ? -15.266 -2.441 2.008 1 98.5 106 VAL A CA 1
ATOM 855 C C . VAL A 1 106 ? -13.961 -1.856 2.549 1 98.5 106 VAL A C 1
ATOM 857 O O . VAL A 1 106 ? -13.016 -2.594 2.846 1 98.5 106 VAL A O 1
ATOM 860 N N . ALA A 1 107 ? -13.961 -0.511 2.645 1 98.75 107 ALA A N 1
ATOM 861 C CA . ALA A 1 107 ? -12.789 0.199 3.154 1 98.75 107 ALA A CA 1
ATOM 862 C C . ALA A 1 107 ? -13.055 0.773 4.543 1 98.75 107 ALA A C 1
ATOM 864 O O . ALA A 1 107 ? -14.031 1.502 4.742 1 98.75 107 ALA A O 1
ATOM 865 N N . ALA A 1 108 ? -12.148 0.423 5.453 1 98.69 108 ALA A N 1
ATOM 866 C CA . ALA A 1 108 ? -12.242 0.98 6.801 1 98.69 108 ALA A CA 1
ATOM 867 C C . ALA A 1 108 ? -11.188 2.064 7.016 1 98.69 108 ALA A C 1
ATOM 869 O O . ALA A 1 108 ? -10.016 1.867 6.703 1 98.69 108 ALA A O 1
ATOM 870 N N . PHE A 1 109 ? -11.68 3.203 7.57 1 98.38 109 PHE A N 1
ATOM 871 C CA . PHE A 1 109 ? -10.797 4.34 7.824 1 98.38 109 PHE A CA 1
ATOM 872 C C . PHE A 1 109 ? -10.672 4.605 9.32 1 98.38 109 PHE A C 1
ATOM 874 O O . PHE A 1 109 ? -11.68 4.766 10.016 1 98.38 109 PHE A O 1
ATOM 881 N N . ILE A 1 110 ? -9.453 4.551 9.773 1 97.44 110 ILE A N 1
ATOM 882 C CA . ILE A 1 110 ? -9.117 4.984 11.125 1 97.44 110 ILE A CA 1
ATOM 883 C C . ILE A 1 110 ? -8.328 6.285 11.07 1 97.44 110 ILE A C 1
ATOM 885 O O . ILE A 1 110 ? -7.207 6.316 10.555 1 97.44 110 ILE A O 1
ATOM 889 N N . THR A 1 111 ? -8.953 7.395 11.578 1 97.25 111 THR A N 1
ATOM 890 C CA . THR A 1 111 ? -8.406 8.711 11.281 1 97.25 111 THR A CA 1
ATOM 891 C C . THR A 1 111 ? -8.07 9.461 12.57 1 97.25 111 THR A C 1
ATOM 893 O O . THR A 1 111 ? -8.641 9.188 13.625 1 97.25 111 THR A O 1
ATOM 896 N N . PRO A 1 112 ? -7.164 10.398 12.508 1 96.56 112 PRO A N 1
ATOM 897 C CA . PRO A 1 112 ? -6.719 11.156 13.68 1 96.56 112 PRO A CA 1
ATOM 898 C C . PRO A 1 112 ? -7.625 12.344 13.992 1 96.56 112 PRO A C 1
ATOM 900 O O . PRO A 1 112 ? -8.516 12.672 13.211 1 96.56 112 PRO A O 1
ATOM 903 N N . TRP A 1 113 ? -7.32 13 15.109 1 95.44 113 TRP A N 1
ATOM 904 C CA . TRP A 1 113 ? -8.18 14.07 15.617 1 95.44 113 TRP A CA 1
ATOM 905 C C . TRP A 1 113 ? -7.73 15.422 15.086 1 95.44 113 TRP A C 1
ATOM 907 O O . TRP A 1 113 ? -8.461 16.406 15.18 1 95.44 113 TRP A O 1
ATOM 917 N N . ASN A 1 114 ? -6.586 15.508 14.516 1 95.44 114 ASN A N 1
ATOM 918 C CA . ASN A 1 114 ? -6.031 16.844 14.273 1 95.44 114 ASN A CA 1
ATOM 919 C C . ASN A 1 114 ? -6.633 17.484 13.023 1 95.44 114 ASN A C 1
ATOM 921 O O . ASN A 1 114 ? -6.695 18.703 12.914 1 95.44 114 ASN A O 1
ATOM 925 N N . PHE A 1 115 ? -6.984 16.656 12.086 1 97.81 115 PHE A N 1
ATOM 926 C CA . PHE A 1 115 ? -7.766 17.078 10.93 1 97.81 115 PHE A CA 1
ATOM 927 C C . PHE A 1 115 ? -8.969 16.172 10.727 1 97.81 115 PHE A C 1
ATOM 929 O O . PHE A 1 115 ? -9.039 15.445 9.727 1 97.81 115 PHE A O 1
ATOM 936 N N . PRO A 1 116 ? -9.914 16.328 11.602 1 97.31 116 PRO A N 1
ATOM 937 C CA . PRO A 1 116 ? -10.969 15.312 11.711 1 97.31 116 PRO A CA 1
ATOM 938 C C . PRO A 1 116 ? -11.875 15.273 10.492 1 97.31 116 PRO A C 1
ATOM 940 O O . PRO A 1 116 ? -12.477 14.242 10.195 1 97.31 116 PRO A O 1
ATOM 943 N N . THR A 1 117 ? -11.984 16.344 9.734 1 98.5 117 THR A N 1
ATOM 944 C CA . THR A 1 117 ? -12.797 16.344 8.523 1 98.5 117 THR A CA 1
ATOM 945 C C . THR A 1 117 ? -11.953 15.992 7.305 1 98.5 117 THR A C 1
ATOM 947 O O . THR A 1 117 ? -12.32 15.109 6.523 1 98.5 117 THR A O 1
ATOM 950 N N . ALA A 1 118 ? -10.82 16.547 7.195 1 98.56 118 ALA A N 1
ATOM 951 C CA . ALA A 1 118 ? -10.008 16.422 5.988 1 98.56 118 ALA A CA 1
ATOM 952 C C . ALA A 1 118 ? -9.461 15.008 5.84 1 98.56 118 ALA A C 1
ATOM 954 O O . ALA A 1 118 ? -9.359 14.484 4.727 1 98.56 118 ALA A O 1
ATOM 955 N N . MET A 1 119 ? -9.023 14.391 6.957 1 98.19 119 MET A N 1
ATOM 956 C CA . MET A 1 119 ? -8.445 13.055 6.879 1 98.19 119 MET A CA 1
ATOM 957 C C . MET A 1 119 ? -9.492 12.039 6.434 1 98.19 119 MET A C 1
ATOM 959 O O . MET A 1 119 ? -9.172 11.086 5.719 1 98.19 119 MET A O 1
ATOM 963 N N . ILE A 1 120 ? -10.719 12.312 6.797 1 98.56 120 ILE A N 1
ATOM 964 C CA . ILE A 1 120 ? -11.789 11.438 6.344 1 98.56 120 ILE A CA 1
ATOM 965 C C . ILE A 1 120 ? -12.125 11.734 4.887 1 98.56 120 ILE A C 1
ATOM 967 O O . ILE A 1 120 ? -12.25 10.82 4.066 1 98.56 120 ILE A O 1
ATOM 971 N N . ALA A 1 121 ? -12.258 13.008 4.578 1 98.88 121 ALA A N 1
ATOM 972 C CA . ALA A 1 121 ? -12.625 13.422 3.227 1 98.88 121 ALA A CA 1
ATOM 973 C C . ALA A 1 121 ? -11.625 12.891 2.201 1 98.88 121 ALA A C 1
ATOM 975 O O . ALA A 1 121 ? -12.023 12.406 1.137 1 98.88 121 ALA A O 1
ATOM 976 N N . ARG A 1 122 ? -10.375 12.953 2.529 1 98.25 122 ARG A N 1
ATOM 977 C CA . ARG A 1 122 ? -9.312 12.5 1.645 1 98.25 122 ARG A CA 1
ATOM 978 C C . ARG A 1 122 ? -9.484 11.023 1.296 1 98.25 122 ARG A C 1
ATOM 980 O O . ARG A 1 122 ? -9.422 10.648 0.124 1 98.25 122 ARG A O 1
ATOM 987 N N . LYS A 1 123 ? -9.719 10.266 2.281 1 98.62 123 LYS A N 1
ATOM 988 C CA . LYS A 1 123 ? -9.852 8.82 2.113 1 98.62 123 LYS A CA 1
ATOM 989 C C . LYS A 1 123 ? -11.195 8.461 1.48 1 98.62 123 LYS A C 1
ATOM 991 O O . LYS A 1 123 ? -11.25 7.637 0.568 1 98.62 123 LYS A O 1
ATOM 996 N N . ALA A 1 124 ? -12.203 9.125 1.913 1 98.81 124 ALA A N 1
ATOM 997 C CA . ALA A 1 124 ? -13.562 8.789 1.497 1 98.81 124 ALA A CA 1
ATOM 998 C C . ALA A 1 124 ? -13.789 9.141 0.028 1 98.81 124 ALA A C 1
ATOM 1000 O O . ALA A 1 124 ? -14.367 8.344 -0.722 1 98.81 124 ALA A O 1
ATOM 1001 N N . ALA A 1 125 ? -13.367 10.328 -0.341 1 98.88 125 ALA A N 1
ATOM 1002 C CA . ALA A 1 125 ? -13.57 10.758 -1.722 1 98.88 125 ALA A CA 1
ATOM 1003 C C . ALA A 1 125 ? -12.938 9.773 -2.701 1 98.88 125 ALA A C 1
ATOM 1005 O O . ALA A 1 125 ? -13.57 9.375 -3.686 1 98.88 125 ALA A O 1
ATOM 1006 N N . ALA A 1 126 ? -11.742 9.352 -2.385 1 98.5 126 ALA A N 1
ATOM 1007 C CA . ALA A 1 126 ? -11.031 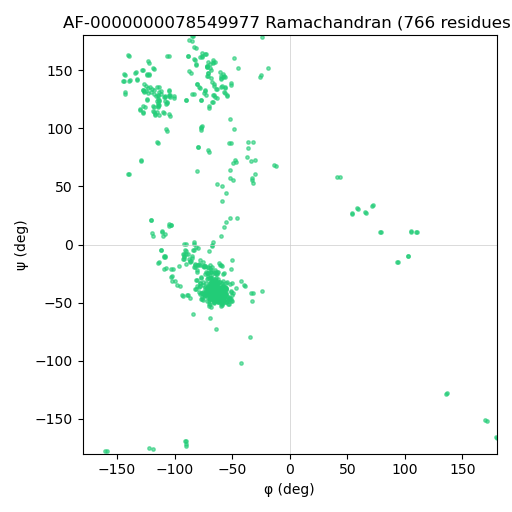8.414 -3.25 1 98.5 126 ALA A CA 1
ATOM 1008 C C . ALA A 1 126 ? -11.742 7.062 -3.293 1 98.5 126 ALA A C 1
ATOM 1010 O O . ALA A 1 126 ? -11.969 6.512 -4.371 1 98.5 126 ALA A O 1
ATOM 1011 N N . ALA A 1 127 ? -12.062 6.547 -2.143 1 98.75 127 ALA A N 1
ATOM 1012 C CA . ALA A 1 127 ? -12.672 5.219 -2.043 1 98.75 127 ALA A CA 1
ATOM 1013 C C . ALA A 1 127 ? -14.039 5.188 -2.725 1 98.75 127 ALA A C 1
ATOM 1015 O O . ALA A 1 127 ? -14.344 4.25 -3.463 1 98.75 127 ALA A O 1
ATOM 1016 N N . LEU A 1 128 ? -14.805 6.195 -2.525 1 98.88 128 LEU A N 1
ATOM 1017 C CA . LEU A 1 128 ? -16.141 6.258 -3.119 1 98.88 128 LEU A CA 1
ATOM 1018 C C . LEU A 1 128 ? -16.047 6.406 -4.633 1 98.88 128 LEU A C 1
ATOM 1020 O O . LEU A 1 128 ? -16.828 5.793 -5.371 1 98.88 128 LEU A O 1
ATOM 1024 N N . ALA A 1 129 ? -15.148 7.242 -5.055 1 98.69 129 ALA A N 1
ATOM 1025 C CA . ALA A 1 129 ? -14.938 7.398 -6.492 1 98.69 129 ALA A CA 1
ATOM 1026 C C . ALA A 1 129 ? -14.617 6.059 -7.145 1 98.69 129 ALA A C 1
ATOM 1028 O O . ALA A 1 129 ? -15.07 5.781 -8.258 1 98.69 129 ALA A O 1
ATOM 1029 N N . ALA A 1 130 ? -13.883 5.203 -6.461 1 97.94 130 ALA A N 1
ATOM 1030 C CA . ALA A 1 130 ? -13.461 3.91 -6.996 1 97.94 130 ALA A CA 1
ATOM 1031 C C . ALA A 1 130 ? -14.602 2.893 -6.918 1 97.94 130 ALA A C 1
ATOM 1033 O O . ALA A 1 130 ? -14.539 1.836 -7.551 1 97.94 130 ALA A O 1
ATOM 1034 N N . GLY A 1 131 ? -15.594 3.213 -6.098 1 98.25 131 GLY A N 1
ATOM 1035 C CA . GLY A 1 131 ? -16.734 2.322 -5.984 1 98.25 131 GLY A CA 1
ATOM 1036 C C . GLY A 1 131 ? -16.75 1.517 -4.699 1 98.25 131 GLY A C 1
ATOM 1037 O O . GLY A 1 131 ? -17.5 0.551 -4.57 1 98.25 131 GLY A O 1
ATOM 1038 N N . CYS A 1 132 ? -15.906 1.837 -3.768 1 98.62 132 CYS A N 1
ATOM 1039 C CA . CYS A 1 132 ? -15.867 1.154 -2.48 1 98.62 132 CYS A CA 1
ATOM 1040 C C . CYS A 1 132 ? -16.922 1.712 -1.534 1 98.62 132 CYS A C 1
ATOM 1042 O O . CYS A 1 132 ? -17.406 2.834 -1.72 1 98.62 132 CYS A O 1
ATOM 1044 N N . THR A 1 133 ? -17.281 0.898 -0.529 1 98.69 133 THR A N 1
ATOM 1045 C CA . THR A 1 133 ? -18.062 1.373 0.599 1 98.69 133 THR A CA 1
ATOM 1046 C C . THR A 1 133 ? -17.203 1.539 1.841 1 98.69 133 THR A C 1
ATOM 1048 O O . THR A 1 133 ? -16.078 1.017 1.898 1 98.69 133 THR A O 1
ATOM 1051 N N . ILE A 1 134 ? -17.766 2.318 2.801 1 98.62 134 ILE A N 1
ATOM 1052 C CA . ILE A 1 134 ? -16.812 2.854 3.768 1 98.62 134 ILE A CA 1
ATOM 1053 C C . ILE A 1 134 ? -17.344 2.65 5.184 1 98.62 134 ILE A C 1
ATOM 1055 O O . ILE A 1 134 ? -18.547 2.816 5.434 1 98.62 134 ILE A O 1
ATOM 1059 N N . VAL A 1 135 ? -16.406 2.328 6.082 1 98.31 135 VAL A N 1
ATOM 1060 C CA . VAL A 1 135 ? -16.594 2.387 7.527 1 98.31 135 VAL A CA 1
ATOM 1061 C C . VAL A 1 135 ? -15.523 3.283 8.156 1 98.31 135 VAL A C 1
ATOM 1063 O O . VAL A 1 135 ? -14.328 3.023 8.016 1 98.31 135 VAL A O 1
ATOM 1066 N N . VAL A 1 136 ? -16.016 4.324 8.922 1 98.06 136 VAL A N 1
ATOM 1067 C CA . VAL A 1 136 ? -15.086 5.289 9.492 1 98.06 136 VAL A CA 1
ATOM 1068 C C . VAL A 1 136 ? -15.086 5.164 11.016 1 98.06 136 VAL A C 1
ATOM 1070 O O . VAL A 1 136 ? -16.156 5.168 11.648 1 98.06 136 VAL A O 1
ATOM 1073 N N . LYS A 1 137 ? -13.977 4.945 11.531 1 96.69 137 LYS A N 1
ATOM 1074 C CA . LYS A 1 137 ? -13.75 5.098 12.969 1 96.69 137 LYS A CA 1
ATOM 1075 C C . LYS A 1 137 ? -12.93 6.352 13.266 1 96.69 137 LYS A C 1
ATOM 1077 O O . LYS A 1 137 ? -11.695 6.305 13.266 1 96.69 137 LYS A O 1
ATOM 1082 N N . PRO A 1 138 ? -13.602 7.48 13.648 1 95.56 138 PRO A N 1
ATOM 1083 C CA . PRO A 1 138 ? -12.867 8.711 13.969 1 95.56 138 PRO A CA 1
ATOM 1084 C C . PRO A 1 138 ? -12.188 8.656 15.336 1 95.56 138 PRO A C 1
ATOM 1086 O O . PRO A 1 138 ? -12.461 7.75 16.125 1 95.56 138 PRO A O 1
ATOM 1089 N N . ALA A 1 139 ? -11.258 9.555 15.492 1 94.75 139 ALA A N 1
ATOM 1090 C CA . ALA A 1 139 ? -10.672 9.695 16.828 1 94.75 139 ALA A CA 1
ATOM 1091 C C . ALA A 1 139 ? -11.742 10.008 17.859 1 94.75 139 ALA A C 1
ATOM 1093 O O . ALA A 1 139 ? -12.719 10.703 17.562 1 94.75 139 ALA A O 1
ATOM 1094 N N . GLN A 1 140 ? -11.547 9.516 19.078 1 91.19 140 GLN A N 1
ATOM 1095 C CA . GLN A 1 140 ? -12.516 9.703 20.141 1 91.19 140 GLN A CA 1
ATOM 1096 C C . GLN A 1 140 ? -12.688 11.18 20.484 1 91.19 140 GLN A C 1
ATOM 1098 O O . GLN A 1 140 ? -13.758 11.602 20.938 1 91.19 140 GLN A O 1
ATOM 1103 N N . ASP A 1 141 ? -11.688 12 20.219 1 92.25 141 ASP A N 1
ATOM 1104 C CA . ASP A 1 141 ? -11.695 13.406 20.594 1 92.25 141 ASP A CA 1
ATOM 1105 C C . ASP A 1 141 ? -12.516 14.242 19.609 1 92.25 141 ASP A C 1
ATOM 1107 O O . ASP A 1 141 ? -12.898 15.375 19.922 1 92.25 141 ASP A O 1
ATOM 1111 N N . THR A 1 142 ? -12.781 13.672 18.406 1 94 142 THR A N 1
ATOM 1112 C CA . THR A 1 142 ? -13.43 14.5 17.391 1 94 142 THR A CA 1
ATOM 1113 C C . THR A 1 142 ? -14.461 13.688 16.625 1 94 142 THR A C 1
ATOM 1115 O O . THR A 1 142 ? -14.398 13.594 15.391 1 94 142 THR A O 1
ATOM 1118 N N . PRO A 1 143 ? -15.469 13.164 17.25 1 93.38 143 PRO A N 1
ATOM 1119 C CA . PRO A 1 143 ? -16.484 12.352 16.578 1 93.38 143 PRO A CA 1
ATOM 1120 C C . PRO A 1 143 ? -17.531 13.195 15.852 1 93.38 143 PRO A C 1
ATOM 1122 O O . PRO A 1 143 ? -18.188 12.711 14.922 1 93.38 143 PRO A O 1
ATOM 1125 N N . LEU A 1 144 ? -17.688 14.469 16.266 1 95.31 144 LEU A N 1
ATOM 1126 C CA . LEU A 1 144 ? -18.766 15.281 15.742 1 95.31 144 LEU A CA 1
ATOM 1127 C C . LEU A 1 144 ? -18.5 15.68 14.297 1 95.31 144 LEU A C 1
ATOM 1129 O O . LEU A 1 144 ? -19.422 15.727 13.477 1 95.31 144 LEU A O 1
ATOM 1133 N N . SER A 1 145 ? -17.234 15.953 13.984 1 95.75 145 SER A N 1
ATOM 1134 C CA . SER A 1 145 ? -16.875 16.25 12.602 1 95.75 145 SER A CA 1
ATOM 1135 C C . SER A 1 145 ? -17.203 15.07 11.68 1 95.75 145 SER A C 1
ATOM 1137 O O . SER A 1 145 ? -17.734 15.266 10.586 1 95.75 145 SER A O 1
ATOM 1139 N N . ALA A 1 146 ? -16.938 13.883 12.117 1 95.75 146 ALA A N 1
ATOM 1140 C CA . ALA A 1 146 ? -17.234 12.68 11.336 1 95.75 146 ALA A CA 1
ATOM 1141 C C . ALA A 1 146 ? -18.734 12.492 11.164 1 95.75 146 ALA A C 1
ATOM 1143 O O . ALA A 1 146 ? -19.203 12.117 10.078 1 95.75 146 ALA A O 1
ATOM 1144 N N . LEU A 1 147 ? -19.438 12.742 12.266 1 96.44 147 LEU A N 1
ATOM 1145 C CA . LEU A 1 147 ? -20.891 12.602 12.195 1 96.44 147 LEU A CA 1
ATOM 1146 C C . LEU A 1 147 ? -21.5 13.656 11.281 1 96.44 147 LEU A C 1
ATOM 1148 O O . LEU A 1 147 ? -22.469 13.383 10.57 1 96.44 147 LEU A O 1
ATOM 1152 N N . ALA A 1 148 ? -20.938 14.844 11.305 1 97.38 148 ALA A N 1
ATOM 1153 C CA . ALA A 1 148 ? -21.359 15.867 10.359 1 97.38 148 ALA A CA 1
ATOM 1154 C C . ALA A 1 148 ? -21.125 15.43 8.922 1 97.38 148 ALA A C 1
ATOM 1156 O O . ALA A 1 148 ? -21.922 15.719 8.031 1 97.38 148 ALA A O 1
ATOM 1157 N N . MET A 1 149 ? -20.047 14.727 8.734 1 98.06 149 MET A N 1
ATOM 1158 C CA . MET A 1 149 ? -19.766 14.203 7.398 1 98.06 149 MET A CA 1
ATOM 1159 C C . MET A 1 149 ? -20.812 13.164 6.996 1 98.06 149 MET A C 1
ATOM 1161 O O . MET A 1 149 ? -21.234 13.109 5.836 1 98.06 149 MET A O 1
ATOM 1165 N N . ALA A 1 150 ? -21.203 12.336 7.898 1 97.06 150 ALA A N 1
ATOM 1166 C CA . ALA A 1 150 ? -22.234 11.359 7.602 1 97.06 150 ALA A CA 1
ATOM 1167 C C . ALA A 1 150 ? -23.531 12.055 7.18 1 97.06 150 ALA A C 1
ATOM 1169 O O . ALA A 1 150 ? -24.188 11.633 6.219 1 97.06 150 ALA A O 1
ATOM 1170 N N . GLN A 1 151 ? -23.859 13.125 7.887 1 96.94 151 GLN A N 1
ATOM 1171 C CA . GLN A 1 151 ? -25.062 13.875 7.555 1 96.94 151 GLN A CA 1
ATOM 1172 C C . GLN A 1 151 ? -24.953 14.508 6.168 1 96.94 151 GLN A C 1
ATOM 1174 O O . GLN A 1 151 ? -25.891 14.414 5.363 1 96.94 151 GLN A O 1
ATOM 1179 N N . THR A 1 152 ? -23.828 15.102 5.953 1 98.25 152 THR A N 1
ATOM 1180 C CA . THR A 1 152 ? -23.656 15.773 4.672 1 98.25 152 THR A CA 1
ATOM 1181 C C . THR A 1 152 ? -23.531 14.758 3.541 1 98.25 152 THR A C 1
ATOM 1183 O O . THR A 1 152 ? -23.891 15.039 2.398 1 98.25 152 THR A O 1
ATOM 1186 N N . ALA A 1 153 ? -23.031 13.57 3.807 1 98.38 153 ALA A N 1
ATOM 1187 C CA . ALA A 1 153 ? -23 12.492 2.828 1 98.38 153 ALA A CA 1
ATOM 1188 C C . ALA A 1 153 ? -24.406 12.102 2.395 1 98.38 153 ALA A C 1
ATOM 1190 O O . ALA A 1 153 ? -24.672 11.922 1.202 1 98.38 153 ALA A O 1
ATOM 1191 N N . GLU A 1 154 ? -25.25 12 3.393 1 97.38 154 GLU A N 1
ATOM 1192 C CA . GLU A 1 154 ? -26.656 11.703 3.104 1 97.38 154 GLU A CA 1
ATOM 1193 C C . GLU A 1 154 ? -27.281 12.805 2.258 1 97.38 154 GLU A C 1
ATOM 1195 O O . GLU A 1 154 ? -27.984 12.516 1.284 1 97.38 154 GLU A O 1
ATOM 1200 N N . GLU A 1 155 ? -27 14.008 2.555 1 97.94 155 GLU A N 1
ATOM 1201 C CA . GLU A 1 155 ? -27.531 15.148 1.812 1 97.94 155 GLU A CA 1
ATOM 1202 C C . GLU A 1 155 ? -27.016 15.164 0.377 1 97.94 155 GLU A C 1
ATOM 1204 O O . GLU A 1 155 ? -27.703 15.609 -0.537 1 97.94 155 GLU A O 1
ATOM 1209 N N . ALA A 1 156 ? -25.828 14.695 0.257 1 98.75 156 ALA A N 1
ATOM 1210 C CA . ALA A 1 156 ? -25.203 14.664 -1.067 1 98.75 156 ALA A CA 1
ATOM 1211 C C . ALA A 1 156 ? -25.812 13.555 -1.924 1 98.75 156 ALA A C 1
ATOM 1213 O O . ALA A 1 156 ? -25.625 13.531 -3.143 1 98.75 156 ALA A O 1
ATOM 1214 N N . GLY A 1 157 ? -26.469 12.586 -1.257 1 98.44 157 GLY A N 1
ATOM 1215 C CA . GLY A 1 157 ? -27.156 11.547 -2.018 1 98.44 157 GLY A CA 1
ATOM 1216 C C . GLY A 1 157 ? -26.5 10.188 -1.903 1 98.44 157 GLY A C 1
ATOM 1217 O O . GLY A 1 157 ? -26.844 9.266 -2.646 1 98.44 157 GLY A O 1
ATOM 1218 N N . LEU A 1 158 ? -25.578 10.016 -1.014 1 98.44 158 LEU A N 1
ATOM 1219 C CA . LEU A 1 158 ? -25.016 8.688 -0.812 1 98.44 158 LEU A CA 1
ATOM 1220 C C . LEU A 1 158 ? -26.078 7.719 -0.308 1 98.44 158 LEU A C 1
ATOM 1222 O O . LEU A 1 158 ? -26.812 8.031 0.63 1 98.44 158 LEU A O 1
ATOM 1226 N N . PRO A 1 159 ? -26.125 6.57 -0.887 1 98.12 159 PRO A N 1
ATOM 1227 C CA . PRO A 1 159 ? -27.109 5.586 -0.42 1 98.12 159 PRO A CA 1
ATOM 1228 C C . PRO A 1 159 ? -26.812 5.09 0.995 1 98.12 159 PRO A C 1
ATOM 1230 O O . PRO A 1 159 ? -25.672 5.141 1.447 1 98.12 159 PRO A O 1
ATOM 1233 N N . PRO A 1 160 ? -27.891 4.605 1.655 1 97.19 160 PRO A N 1
ATOM 1234 C CA . PRO A 1 160 ? -27.672 4.027 2.984 1 97.19 160 PRO A CA 1
ATOM 1235 C C . PRO A 1 160 ? -26.641 2.9 2.98 1 97.19 160 PRO A C 1
ATOM 1237 O O . PRO A 1 160 ? -26.594 2.104 2.041 1 97.19 160 PRO A O 1
ATOM 1240 N N . GLY A 1 161 ? -25.75 2.938 3.947 1 98 161 GLY A N 1
ATOM 1241 C CA . GLY A 1 161 ? -24.797 1.859 4.133 1 98 161 GLY A CA 1
ATOM 1242 C C . GLY A 1 161 ? -23.469 2.105 3.426 1 98 161 GLY A C 1
ATOM 1243 O O . GLY A 1 161 ? -22.484 1.417 3.689 1 98 161 GLY A O 1
ATOM 1244 N N . VAL A 1 162 ? -23.391 3.035 2.531 1 98.75 162 VAL A N 1
ATOM 1245 C CA . VAL A 1 162 ? -22.188 3.271 1.73 1 98.75 162 VAL A CA 1
ATOM 1246 C C . VAL A 1 162 ? -21.156 4.035 2.559 1 98.75 162 VAL A C 1
ATOM 1248 O O . VAL A 1 162 ? -19.953 3.867 2.363 1 98.75 162 VAL A O 1
ATOM 1251 N N . PHE A 1 163 ? -21.625 4.902 3.453 1 98.62 163 PHE A N 1
ATOM 1252 C CA . PHE A 1 163 ? -20.797 5.664 4.383 1 98.62 163 PHE A CA 1
ATOM 1253 C C . PHE A 1 163 ? -21.281 5.484 5.812 1 98.62 163 PHE A C 1
ATOM 1255 O O . PHE A 1 163 ? -22.391 5.922 6.156 1 98.62 163 PHE A O 1
ATOM 1262 N N . ASN A 1 164 ? -20.438 4.824 6.605 1 97.75 164 ASN A N 1
ATOM 1263 C CA . ASN A 1 164 ? -20.797 4.508 7.984 1 97.75 164 ASN A CA 1
ATOM 1264 C C . ASN A 1 164 ? -19.75 5.031 8.969 1 97.75 164 ASN A C 1
ATOM 1266 O O . ASN A 1 164 ? -18.547 4.934 8.719 1 97.75 164 ASN A O 1
ATOM 1270 N N . VAL A 1 165 ? -20.234 5.625 10.062 1 96.81 165 VAL A N 1
ATOM 1271 C CA . VAL A 1 165 ? -19.344 6.156 11.078 1 96.81 165 VAL A CA 1
ATOM 1272 C C . VAL A 1 165 ? -19.578 5.434 12.406 1 96.81 165 VAL A C 1
ATOM 1274 O O . VAL A 1 165 ? -20.719 5.273 12.836 1 96.81 165 VAL A O 1
ATOM 1277 N N . ILE A 1 166 ? -18.422 4.973 12.977 1 94.75 166 ILE A N 1
ATOM 1278 C CA . ILE A 1 166 ? -18.469 4.316 14.281 1 94.75 166 ILE A CA 1
ATOM 1279 C C . ILE A 1 166 ? -17.734 5.16 15.32 1 94.75 166 ILE A C 1
ATOM 1281 O 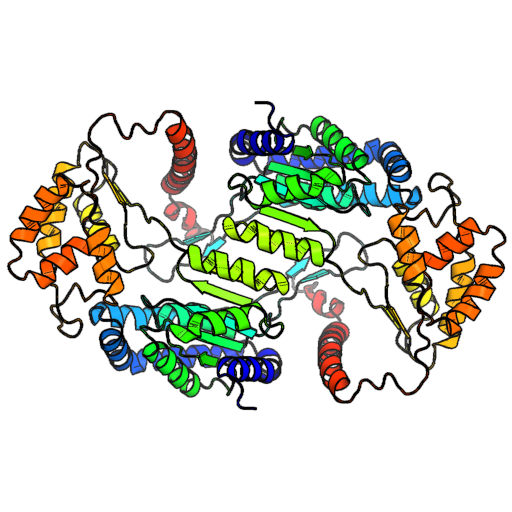O . ILE A 1 166 ? -16.547 4.941 15.578 1 94.75 166 ILE A O 1
ATOM 1285 N N . PRO A 1 167 ? -18.516 6.094 15.914 1 90.62 167 PRO A N 1
ATOM 1286 C CA . PRO A 1 167 ? -17.859 6.777 17.031 1 90.62 167 PRO A CA 1
ATOM 1287 C C . PRO A 1 167 ? -17.562 5.84 18.203 1 90.62 167 PRO A C 1
ATOM 1289 O O . PRO A 1 167 ? -18.328 4.918 18.484 1 90.62 167 PRO A O 1
ATOM 1292 N N . ALA A 1 168 ? -16.375 5.988 18.734 1 85.69 168 ALA A N 1
ATOM 1293 C CA . ALA A 1 168 ? -16.031 5.121 19.859 1 85.69 168 ALA A CA 1
ATOM 1294 C C . ALA A 1 168 ? -15.195 5.875 20.891 1 85.69 168 ALA A C 1
ATOM 1296 O O . ALA A 1 168 ? -14.453 6.797 20.547 1 85.69 168 ALA A O 1
ATOM 1297 N N . ASP A 1 169 ? -15.477 5.445 22.125 1 83 169 ASP A N 1
ATOM 1298 C CA . ASP A 1 169 ? -14.625 5.98 23.188 1 83 169 ASP A CA 1
ATOM 1299 C C . ASP A 1 169 ? -13.336 5.176 23.312 1 83 169 ASP A C 1
ATOM 1301 O O . ASP A 1 169 ? -13.117 4.219 22.578 1 83 169 ASP A O 1
ATOM 1305 N N . HIS A 1 170 ? -12.562 5.621 24.234 1 80.81 170 HIS A N 1
ATOM 1306 C CA . HIS A 1 170 ? -11.227 5.059 24.391 1 80.81 170 HIS A CA 1
ATOM 1307 C C . HIS A 1 170 ? -11.297 3.58 24.766 1 80.81 170 HIS A C 1
ATOM 1309 O O . HIS A 1 170 ? -10.492 2.777 24.297 1 80.81 170 HIS A O 1
ATOM 1315 N N . SER A 1 171 ? -12.289 3.164 25.531 1 84 171 SER A N 1
ATOM 1316 C CA . SER A 1 171 ? -12.367 1.805 26.062 1 84 171 SER A CA 1
ATOM 1317 C C . SER A 1 171 ? -12.773 0.816 24.969 1 84 171 SER A C 1
ATOM 1319 O O . SER A 1 171 ? -12.469 -0.375 25.062 1 84 171 SER A O 1
ATOM 1321 N N . HIS A 1 172 ? -13.336 1.379 23.922 1 87.44 172 HIS A N 1
ATOM 1322 C CA . HIS A 1 172 ? -13.859 0.476 22.906 1 87.44 172 HIS A CA 1
ATOM 1323 C C . HIS A 1 172 ? -13.016 0.517 21.625 1 87.44 172 HIS A C 1
ATOM 1325 O O . HIS A 1 172 ? -13.148 -0.344 20.766 1 87.44 172 HIS A O 1
ATOM 1331 N N . THR A 1 173 ? -12.164 1.41 21.547 1 88.5 173 THR A N 1
ATOM 1332 C CA . THR A 1 173 ? -11.398 1.662 20.328 1 88.5 173 THR A CA 1
ATOM 1333 C C . THR A 1 173 ? -10.578 0.438 19.953 1 88.5 173 THR A C 1
ATOM 1335 O O . THR A 1 173 ? -10.586 0.013 18.797 1 88.5 173 THR A O 1
ATOM 1338 N N . ALA A 1 174 ? -9.93 -0.151 20.906 1 89.5 174 ALA A N 1
ATOM 1339 C CA . ALA A 1 174 ? -9.047 -1.28 20.625 1 89.5 174 ALA A CA 1
ATOM 1340 C C . ALA A 1 174 ? -9.836 -2.477 20.094 1 89.5 174 ALA A C 1
ATOM 1342 O O . ALA A 1 174 ? -9.406 -3.137 19.156 1 89.5 174 ALA A O 1
ATOM 1343 N N . ALA A 1 175 ? -10.992 -2.709 20.688 1 92 175 ALA A N 1
ATOM 1344 C CA . ALA A 1 175 ? -11.828 -3.836 20.281 1 92 175 ALA A CA 1
ATOM 1345 C C . ALA A 1 175 ? -12.375 -3.627 18.875 1 92 175 ALA A C 1
ATOM 1347 O O . ALA A 1 175 ? -12.414 -4.562 18.062 1 92 175 ALA A O 1
ATOM 1348 N N . ILE A 1 176 ? -12.773 -2.438 18.578 1 93.19 176 ILE A N 1
ATOM 1349 C CA . ILE A 1 176 ? -13.305 -2.105 17.266 1 93.19 176 ILE A CA 1
ATOM 1350 C C . ILE A 1 176 ? -12.219 -2.295 16.203 1 93.19 176 ILE A C 1
ATOM 1352 O O . ILE A 1 176 ? -12.453 -2.914 15.164 1 93.19 176 ILE A O 1
ATOM 1356 N N . SER A 1 177 ? -11.055 -1.79 16.469 1 93.06 177 SER A N 1
ATOM 1357 C CA . SER A 1 177 ? -9.945 -1.903 15.531 1 93.06 177 SER A CA 1
ATOM 1358 C C . SER A 1 177 ? -9.562 -3.361 15.305 1 93.06 177 SER A C 1
ATOM 1360 O O . SER A 1 177 ? -9.312 -3.77 14.164 1 93.06 177 SER A O 1
ATOM 1362 N N . LYS A 1 178 ? -9.508 -4.121 16.344 1 94.38 178 LYS A N 1
ATOM 1363 C CA . LYS A 1 178 ? -9.188 -5.539 16.234 1 94.38 178 LYS A CA 1
ATOM 1364 C C . LYS A 1 178 ? -10.211 -6.266 15.367 1 94.38 178 LYS A C 1
ATOM 1366 O O . LYS A 1 178 ? -9.844 -7.094 14.531 1 94.38 178 LYS A O 1
ATOM 1371 N N . TYR A 1 179 ? -11.477 -5.934 15.578 1 96.12 179 TYR A N 1
ATOM 1372 C CA . TYR A 1 179 ? -12.531 -6.535 14.773 1 96.12 179 TYR A CA 1
ATOM 1373 C C . TYR A 1 179 ? -12.367 -6.18 13.297 1 96.12 179 TYR A C 1
ATOM 1375 O O . TYR A 1 179 ? -12.422 -7.055 12.43 1 96.12 179 TYR A O 1
ATOM 1383 N N . ILE A 1 180 ? -12.148 -4.949 13.008 1 96.44 180 ILE A N 1
ATOM 1384 C CA . ILE A 1 180 ? -12 -4.457 11.641 1 96.44 180 ILE A CA 1
ATOM 1385 C C . ILE A 1 180 ? -10.828 -5.152 10.969 1 96.44 180 ILE A C 1
ATOM 1387 O O . ILE A 1 180 ? -10.93 -5.582 9.82 1 96.44 180 ILE A O 1
ATOM 1391 N N . CYS A 1 181 ? -9.758 -5.309 11.656 1 97 181 CYS A N 1
ATOM 1392 C CA . CYS A 1 181 ? -8.547 -5.91 11.117 1 97 181 CYS A CA 1
ATOM 1393 C C . CYS A 1 181 ? -8.742 -7.398 10.859 1 97 181 CYS A C 1
ATOM 1395 O O . CYS A 1 181 ? -8.234 -7.934 9.875 1 97 181 CYS A O 1
ATOM 1397 N N . SER A 1 182 ? -9.484 -8.055 11.688 1 96.06 182 SER A N 1
ATOM 1398 C CA . SER A 1 182 ? -9.609 -9.508 11.594 1 96.06 182 SER A CA 1
ATOM 1399 C C . SER A 1 182 ? -10.805 -9.906 10.734 1 96.06 182 SER A C 1
ATOM 1401 O O . SER A 1 182 ? -10.953 -11.078 10.383 1 96.06 182 SER A O 1
ATOM 1403 N N . SER A 1 183 ? -11.602 -8.953 10.367 1 95.69 183 SER A N 1
ATOM 1404 C CA . SER A 1 183 ? -12.805 -9.258 9.602 1 95.69 183 SER A CA 1
ATOM 1405 C C . SER A 1 183 ? -12.484 -9.508 8.133 1 95.69 183 SER A C 1
ATOM 1407 O O . SER A 1 183 ? -11.781 -8.711 7.504 1 95.69 183 SER A O 1
ATOM 1409 N N . THR A 1 184 ? -13.07 -10.539 7.594 1 95.19 184 THR A N 1
ATOM 1410 C CA . THR A 1 184 ? -12.906 -10.828 6.172 1 95.19 184 THR A CA 1
ATOM 1411 C C . THR A 1 184 ? -13.891 -10.008 5.336 1 95.19 184 THR A C 1
ATOM 1413 O O . THR A 1 184 ? -13.789 -9.984 4.109 1 95.19 184 THR A O 1
ATOM 1416 N N . ASP A 1 185 ? -14.75 -9.289 6.059 1 95.44 185 ASP A N 1
ATOM 1417 C CA . ASP A 1 185 ? -15.711 -8.445 5.355 1 95.44 185 ASP A CA 1
ATOM 1418 C C . ASP A 1 185 ? -15.133 -7.059 5.086 1 95.44 185 ASP A C 1
ATOM 1420 O O . ASP A 1 185 ? -15.75 -6.246 4.395 1 95.44 185 ASP A O 1
ATOM 1424 N N . VAL A 1 186 ? -14.008 -6.793 5.641 1 98.12 186 VAL A N 1
ATOM 1425 C CA . VAL A 1 186 ? -13.266 -5.566 5.367 1 98.12 186 VAL A CA 1
ATOM 1426 C C . VAL A 1 186 ? -12.078 -5.871 4.449 1 98.12 186 VAL A C 1
ATOM 1428 O O . VAL A 1 186 ? -11.258 -6.742 4.754 1 98.12 186 VAL A O 1
ATOM 1431 N N . ASP A 1 187 ? -12 -5.113 3.41 1 97 187 ASP A N 1
ATOM 1432 C CA . ASP A 1 187 ? -11.039 -5.484 2.381 1 97 187 ASP A CA 1
ATOM 1433 C C . ASP A 1 187 ? -9.797 -4.602 2.449 1 97 187 ASP A C 1
ATOM 1435 O O . ASP A 1 187 ? -8.719 -4.992 1.99 1 97 187 ASP A O 1
ATOM 1439 N N . VAL A 1 188 ? -9.961 -3.408 2.934 1 97.94 188 VAL A N 1
ATOM 1440 C CA . VAL A 1 188 ? -8.836 -2.48 3.02 1 97.94 188 VAL A CA 1
ATOM 1441 C C . VAL A 1 188 ? -8.961 -1.635 4.285 1 97.94 188 VAL A C 1
ATOM 1443 O O . VAL A 1 188 ? -10.062 -1.266 4.684 1 97.94 188 VAL A O 1
ATOM 1446 N N . ILE A 1 189 ? -7.805 -1.402 4.922 1 98.19 189 ILE A N 1
ATOM 1447 C CA . ILE A 1 189 ? -7.703 -0.463 6.031 1 98.19 189 ILE A CA 1
ATOM 1448 C C . ILE A 1 189 ? -6.812 0.712 5.633 1 98.19 189 ILE A C 1
ATOM 1450 O O . ILE A 1 189 ? -5.738 0.519 5.059 1 98.19 189 ILE A O 1
ATOM 1454 N N . SER A 1 190 ? -7.316 1.919 5.809 1 98.38 190 SER A N 1
ATOM 1455 C CA . SER A 1 190 ? -6.516 3.135 5.691 1 98.38 190 SER A CA 1
ATOM 1456 C C . SER A 1 190 ? -6.402 3.852 7.035 1 98.38 190 SER A C 1
ATOM 1458 O O . SER A 1 190 ? -7.414 4.215 7.641 1 98.38 190 SER A O 1
ATOM 1460 N N . PHE A 1 191 ? -5.133 3.971 7.539 1 97.69 191 PHE A N 1
ATOM 1461 C CA . PHE A 1 191 ? -4.887 4.547 8.852 1 97.69 191 PHE A CA 1
ATOM 1462 C C . PHE A 1 191 ? -3.936 5.734 8.758 1 97.69 191 PHE A C 1
ATOM 1464 O O . PHE A 1 191 ? -2.928 5.668 8.055 1 97.69 191 PHE A O 1
ATOM 1471 N N . THR A 1 192 ? -4.285 6.77 9.328 1 97.69 192 THR A N 1
ATOM 1472 C CA . THR A 1 192 ? -3.404 7.902 9.586 1 97.69 192 THR A CA 1
ATOM 1473 C C . THR A 1 192 ? -3.258 8.141 11.086 1 97.69 192 THR A C 1
ATOM 1475 O O . THR A 1 192 ? -4.25 8.344 11.789 1 97.69 192 THR A O 1
ATOM 1478 N N . GLY A 1 193 ? -2.059 8.031 11.594 1 94.81 193 GLY A N 1
ATOM 1479 C CA . GLY A 1 193 ? -1.822 8.203 13.016 1 94.81 193 GLY A CA 1
ATOM 1480 C C . GLY A 1 193 ? -0.416 7.824 13.438 1 94.81 193 GLY A C 1
ATOM 1481 O O . GLY A 1 193 ? 0.535 7.988 12.672 1 94.81 193 GLY A O 1
ATOM 1482 N N . SER A 1 194 ? -0.311 7.398 14.68 1 91.31 194 SER A N 1
ATOM 1483 C CA . SER A 1 194 ? 1.006 7.113 15.234 1 91.31 194 SER A CA 1
ATOM 1484 C C . SER A 1 194 ? 1.604 5.848 14.625 1 91.31 194 SER A C 1
ATOM 1486 O O . SER A 1 194 ? 0.872 4.941 14.227 1 91.31 194 SER A O 1
ATOM 1488 N N . THR A 1 195 ? 2.939 5.809 14.602 1 92.25 195 THR A N 1
ATOM 1489 C CA . THR A 1 195 ? 3.664 4.66 14.07 1 92.25 195 THR A CA 1
ATOM 1490 C C . THR A 1 195 ? 3.369 3.406 14.891 1 92.25 195 THR A C 1
ATOM 1492 O O . THR A 1 195 ? 3.164 2.326 14.328 1 92.25 195 THR A O 1
ATOM 1495 N N . ALA A 1 196 ? 3.248 3.59 16.203 1 93.88 196 ALA A N 1
ATOM 1496 C CA . ALA A 1 196 ? 2.988 2.447 17.078 1 93.88 196 ALA A CA 1
ATOM 1497 C C . ALA A 1 196 ? 1.652 1.792 16.734 1 93.88 196 ALA A C 1
ATOM 1499 O O . ALA A 1 196 ? 1.564 0.566 16.625 1 93.88 196 ALA A O 1
ATOM 1500 N N . VAL A 1 197 ? 0.683 2.627 16.531 1 94.44 197 VAL A N 1
ATOM 1501 C CA . VAL A 1 197 ? -0.637 2.094 16.203 1 94.44 197 VAL A CA 1
ATOM 1502 C C . VAL A 1 197 ? -0.628 1.508 14.789 1 94.44 197 VAL A C 1
ATOM 1504 O O . VAL A 1 197 ? -1.238 0.466 14.539 1 94.44 197 VAL A O 1
ATOM 1507 N N . GLY A 1 198 ? 0.015 2.201 13.867 1 96.69 198 GLY A N 1
ATOM 1508 C CA . GLY A 1 198 ? 0.152 1.656 12.523 1 96.69 198 GLY A CA 1
ATOM 1509 C C . GLY A 1 198 ? 0.729 0.253 12.508 1 96.69 198 GLY A C 1
ATOM 1510 O O . GLY A 1 198 ? 0.215 -0.625 11.812 1 96.69 198 GLY A O 1
ATOM 1511 N N . LYS A 1 199 ? 1.81 -0.001 13.273 1 96.31 199 LYS A N 1
ATOM 1512 C CA . LYS A 1 199 ? 2.443 -1.312 13.375 1 96.31 199 LYS A CA 1
ATOM 1513 C C . LYS A 1 199 ? 1.48 -2.346 13.953 1 96.31 199 LYS A C 1
ATOM 1515 O O . LYS A 1 199 ? 1.431 -3.484 13.484 1 96.31 199 LYS A O 1
ATOM 1520 N N . LEU A 1 200 ? 0.731 -1.957 14.891 1 96.81 200 LEU A N 1
ATOM 1521 C CA . LEU A 1 200 ? -0.259 -2.834 15.508 1 96.81 200 LEU A CA 1
ATOM 1522 C C . LEU A 1 200 ? -1.316 -3.256 14.492 1 96.81 200 LEU A C 1
ATOM 1524 O O . LEU A 1 200 ? -1.663 -4.438 14.406 1 96.81 200 LEU A O 1
ATOM 1528 N N . LEU A 1 201 ? -1.823 -2.293 13.75 1 97.44 201 LEU A N 1
ATOM 1529 C CA . LEU A 1 201 ? -2.863 -2.572 12.766 1 97.44 201 LEU A CA 1
ATOM 1530 C C . LEU A 1 201 ? -2.344 -3.504 11.672 1 97.44 201 LEU A C 1
ATOM 1532 O O . LEU A 1 201 ? -3.068 -4.387 11.203 1 97.44 201 LEU A O 1
ATOM 1536 N N . LEU A 1 202 ? -1.107 -3.324 11.258 1 97.25 202 LEU A N 1
ATOM 1537 C CA . LEU A 1 202 ? -0.494 -4.23 10.289 1 97.25 202 LEU A CA 1
ATOM 1538 C C . LEU A 1 202 ? -0.479 -5.66 10.82 1 97.25 202 LEU A C 1
ATOM 1540 O O . LEU A 1 202 ? -0.892 -6.59 10.125 1 97.25 202 LEU A O 1
ATOM 1544 N N . ALA A 1 203 ? -0.027 -5.777 12.039 1 97.25 203 ALA A N 1
ATOM 1545 C CA . ALA A 1 203 ? 0.072 -7.098 12.656 1 97.25 203 ALA A CA 1
ATOM 1546 C C . ALA A 1 203 ? -1.304 -7.746 12.781 1 97.25 203 ALA A C 1
ATOM 1548 O O . ALA A 1 203 ? -1.471 -8.93 12.469 1 97.25 203 ALA A O 1
ATOM 1549 N N . GLN A 1 204 ? -2.268 -6.965 13.172 1 97 204 GLN A N 1
ATOM 1550 C CA . GLN A 1 204 ? -3.615 -7.48 13.391 1 97 204 GLN A CA 1
ATOM 1551 C C . GLN A 1 204 ? -4.293 -7.832 12.07 1 97 204 GLN A C 1
ATOM 1553 O O . GLN A 1 204 ? -5.199 -8.664 12.031 1 97 204 GLN A O 1
ATOM 1558 N N . SER A 1 205 ? -3.871 -7.215 10.977 1 97.75 205 SER A N 1
ATOM 1559 C CA . SER A 1 205 ? -4.5 -7.434 9.68 1 97.75 205 SER A CA 1
ATOM 1560 C C . SER A 1 205 ? -3.832 -8.578 8.922 1 97.75 205 SER A C 1
ATOM 1562 O O . SER A 1 205 ? -4.297 -8.977 7.855 1 97.75 205 SER A O 1
ATOM 1564 N N . ALA A 1 206 ? -2.754 -9.109 9.469 1 96.81 206 ALA A N 1
ATOM 1565 C CA . ALA A 1 206 ? -1.97 -10.133 8.789 1 96.81 206 ALA A CA 1
ATOM 1566 C C . ALA A 1 206 ? -2.812 -11.375 8.508 1 96.81 206 ALA A C 1
ATOM 1568 O O . ALA A 1 206 ? -2.65 -12.023 7.473 1 96.81 206 ALA A O 1
ATOM 1569 N N . SER A 1 207 ? -3.744 -11.672 9.359 1 95.25 207 SER A N 1
ATOM 1570 C CA . SER A 1 207 ? -4.531 -12.898 9.273 1 95.25 207 SER A CA 1
ATOM 1571 C C . SER A 1 207 ? -5.461 -12.875 8.062 1 95.25 207 SER A C 1
ATOM 1573 O O . SER A 1 207 ? -5.91 -13.93 7.598 1 95.25 207 SER A O 1
ATOM 1575 N N . THR A 1 208 ? -5.758 -11.727 7.535 1 94.19 208 THR A N 1
ATOM 1576 C CA . THR A 1 208 ? -6.715 -11.617 6.438 1 94.19 208 THR A CA 1
ATOM 1577 C C . THR A 1 208 ? -6.02 -11.195 5.148 1 94.19 208 THR A C 1
ATOM 1579 O O . THR A 1 208 ? -6.656 -11.078 4.102 1 94.19 208 THR A O 1
ATOM 1582 N N . VAL A 1 209 ? -4.766 -10.906 5.203 1 94.88 209 VAL A N 1
ATOM 1583 C CA . VAL A 1 209 ? -3.947 -10.516 4.059 1 94.88 209 VAL A CA 1
ATOM 1584 C C . VAL A 1 209 ? -4.594 -9.336 3.34 1 94.88 209 VAL A C 1
ATOM 1586 O O . VAL A 1 209 ? -4.578 -9.266 2.109 1 94.88 209 VAL A O 1
ATOM 1589 N N . LYS A 1 210 ? -5.355 -8.562 4.062 1 95.5 210 LYS A N 1
ATOM 1590 C CA . LYS A 1 210 ? -6.004 -7.41 3.438 1 95.5 210 LYS A CA 1
ATOM 1591 C C . LYS A 1 210 ? -4.996 -6.305 3.143 1 95.5 210 LYS A C 1
ATOM 1593 O O . LYS A 1 210 ? -3.891 -6.301 3.686 1 95.5 210 LYS A O 1
ATOM 1598 N N . ARG A 1 211 ? -5.426 -5.41 2.307 1 96.38 211 ARG A N 1
ATOM 1599 C CA . ARG A 1 211 ? -4.617 -4.227 2.023 1 96.38 211 ARG A CA 1
ATOM 1600 C C . ARG A 1 211 ? -4.641 -3.252 3.195 1 96.38 211 ARG A C 1
ATOM 1602 O O . ARG A 1 211 ? -5.699 -2.992 3.771 1 96.38 211 ARG A O 1
ATOM 1609 N N . VAL A 1 212 ? -3.438 -2.777 3.59 1 97.5 212 VAL A N 1
ATOM 1610 C CA . VAL A 1 212 ? -3.326 -1.782 4.648 1 97.5 212 VAL A CA 1
ATOM 1611 C C . VAL A 1 212 ? -2.521 -0.583 4.152 1 97.5 212 VAL A C 1
ATOM 1613 O O . VAL A 1 212 ? -1.364 -0.729 3.752 1 97.5 212 VAL A O 1
ATOM 1616 N N . CYS A 1 213 ? -3.17 0.571 4.129 1 97.44 213 CYS A N 1
ATOM 1617 C CA . CYS A 1 213 ? -2.547 1.836 3.758 1 97.44 213 CYS A CA 1
ATOM 1618 C C . CYS A 1 213 ? -2.273 2.693 4.988 1 97.44 213 CYS A C 1
ATOM 1620 O O . CYS A 1 213 ? -3.193 3.006 5.746 1 97.44 213 CYS A O 1
ATOM 1622 N N . LEU A 1 214 ? -0.982 3.131 5.102 1 96.5 214 LEU A N 1
ATOM 1623 C CA . LEU A 1 214 ? -0.581 3.805 6.332 1 96.5 214 LEU A CA 1
ATOM 1624 C C . LEU A 1 214 ? 0.059 5.156 6.027 1 96.5 214 LEU A C 1
ATOM 1626 O O . LEU A 1 214 ? 0.84 5.277 5.082 1 96.5 214 LEU A O 1
ATOM 1630 N N . GLU A 1 215 ? -0.373 6.113 6.684 1 95.25 215 GLU A N 1
ATOM 1631 C CA . GLU A 1 215 ? 0.313 7.391 6.852 1 95.25 215 GLU A CA 1
ATOM 1632 C C . GLU A 1 215 ? 0.665 7.641 8.32 1 95.25 215 GLU A C 1
ATOM 1634 O O . GLU A 1 215 ? -0.218 7.898 9.141 1 95.25 215 GLU A O 1
ATOM 1639 N N . LEU A 1 216 ? 1.971 7.602 8.578 1 92.75 216 LEU A N 1
ATOM 1640 C CA . LEU A 1 216 ? 2.402 7.547 9.969 1 92.75 216 LEU A CA 1
ATOM 1641 C C . LEU A 1 216 ? 3.25 8.766 10.328 1 92.75 216 LEU A C 1
ATOM 1643 O O . LEU A 1 216 ? 3.289 9.742 9.57 1 92.75 216 LEU A O 1
ATOM 1647 N N . GLY A 1 217 ? 3.75 8.773 11.492 1 82.19 217 GLY A N 1
ATOM 1648 C CA . GLY A 1 217 ? 4.457 9.93 12.023 1 82.19 217 GLY A CA 1
ATOM 1649 C C . GLY A 1 217 ? 5.781 10.188 11.328 1 82.19 217 GLY A C 1
ATOM 1650 O O . GLY A 1 217 ? 6.383 9.273 10.766 1 82.19 217 GLY A O 1
ATOM 1651 N N . GLY A 1 218 ? 6.121 11.469 11.32 1 76.12 218 GLY A N 1
ATOM 1652 C CA . GLY A 1 218 ? 7.41 11.93 10.828 1 76.12 218 GLY A CA 1
ATOM 1653 C C . GLY A 1 218 ? 8.016 13.031 11.68 1 76.12 218 GLY A C 1
ATOM 1654 O O . GLY A 1 218 ? 7.34 13.602 12.539 1 76.12 218 GLY A O 1
ATOM 1655 N N . SER A 1 219 ? 9.297 13.258 11.539 1 72 219 SER A N 1
ATOM 1656 C CA . SER A 1 219 ? 10 14.273 12.32 1 72 219 SER A CA 1
ATOM 1657 C C . SER A 1 219 ? 9.891 15.648 11.672 1 72 219 SER A C 1
ATOM 1659 O O . SER A 1 219 ? 10.156 16.672 12.312 1 72 219 SER A O 1
ATOM 1661 N N . ALA A 1 220 ? 9.5 15.75 10.508 1 77.5 220 ALA A N 1
ATOM 1662 C CA . ALA A 1 220 ? 9.281 16.969 9.75 1 77.5 220 ALA A CA 1
ATOM 1663 C C . ALA A 1 220 ? 10.391 17.984 10.008 1 77.5 220 ALA A C 1
ATOM 1665 O O . ALA A 1 220 ? 10.133 19.109 10.461 1 77.5 220 ALA A O 1
ATOM 1666 N N . PRO A 1 221 ? 11.617 17.625 9.75 1 75.94 221 PRO A N 1
ATOM 1667 C CA . PRO A 1 221 ? 12.711 18.578 9.977 1 75.94 221 PRO A CA 1
ATOM 1668 C C . PRO A 1 221 ? 12.664 19.766 9.023 1 75.94 221 PRO A C 1
ATOM 1670 O O . PRO A 1 221 ? 12.234 19.641 7.879 1 75.94 221 PRO A O 1
ATOM 1673 N N . VAL A 1 222 ? 12.969 20.938 9.578 1 81.69 222 VAL A N 1
ATOM 1674 C CA . VAL A 1 222 ? 13.195 22.125 8.758 1 81.69 222 VAL A CA 1
ATOM 1675 C C . VAL A 1 222 ? 14.68 22.484 8.766 1 81.69 222 VAL A C 1
ATOM 1677 O O . VAL A 1 222 ? 15.297 22.578 9.828 1 81.69 222 VAL A O 1
ATOM 1680 N N . ILE A 1 223 ? 15.164 22.625 7.598 1 77.25 223 ILE A N 1
ATOM 1681 C CA . ILE A 1 223 ? 16.578 22.969 7.461 1 77.25 223 ILE A CA 1
ATOM 1682 C C . ILE A 1 223 ? 16.703 24.359 6.84 1 77.25 223 ILE A C 1
ATOM 1684 O O . ILE A 1 223 ? 16.109 24.641 5.789 1 77.25 223 ILE A O 1
ATOM 1688 N N . VAL A 1 224 ? 17.422 25.234 7.52 1 81.5 224 VAL A N 1
ATOM 1689 C CA . VAL A 1 224 ? 17.656 26.594 7.047 1 81.5 224 VAL A CA 1
ATOM 1690 C C . VAL A 1 224 ? 19.141 26.781 6.715 1 81.5 224 VAL A C 1
ATOM 1692 O O . VAL A 1 224 ? 19.984 26.766 7.609 1 81.5 224 VAL A O 1
ATOM 1695 N N . PHE A 1 225 ? 19.312 26.922 5.484 1 75.44 225 PHE A N 1
ATOM 1696 C CA . PHE A 1 225 ? 20.688 27.062 5.004 1 75.44 225 PHE A CA 1
ATOM 1697 C C . PHE A 1 225 ? 21.172 28.5 5.18 1 75.44 225 PHE A C 1
ATOM 1699 O O . PHE A 1 225 ? 20.375 29.406 5.359 1 75.44 225 PHE A O 1
ATOM 1706 N N . GLU A 1 226 ? 22.484 28.672 4.977 1 74.94 226 GLU A N 1
ATOM 1707 C CA . GLU A 1 226 ? 23.141 29.984 5.109 1 74.94 226 GLU A CA 1
ATOM 1708 C C . GLU A 1 226 ? 22.609 30.953 4.07 1 74.94 226 GLU A C 1
ATOM 1710 O O . GLU A 1 226 ? 22.438 32.156 4.359 1 74.94 226 GLU A O 1
ATOM 1715 N N . SER A 1 227 ? 22.312 30.516 2.967 1 82.94 227 SER A N 1
ATOM 1716 C CA . SER A 1 227 ? 21.906 31.359 1.837 1 82.94 227 SER A CA 1
ATOM 1717 C C . SER A 1 227 ? 20.438 31.719 1.901 1 82.94 227 SER A C 1
ATOM 1719 O O . SER A 1 227 ? 19.938 32.469 1.074 1 82.94 227 SER A O 1
ATOM 1721 N N . ALA A 1 228 ? 19.766 31.281 2.938 1 85.88 228 ALA A N 1
ATOM 1722 C CA . ALA A 1 228 ? 18.312 31.469 3 1 85.88 228 ALA A CA 1
ATOM 1723 C C . ALA A 1 228 ? 17.953 32.938 3.256 1 85.88 228 ALA A C 1
ATOM 1725 O O . ALA A 1 228 ? 18.672 33.625 3.965 1 85.88 228 ALA A O 1
ATOM 1726 N N . ASP A 1 229 ? 16.859 33.375 2.662 1 95.62 229 ASP A N 1
ATOM 1727 C CA . ASP A 1 229 ? 16.219 34.594 3.104 1 95.62 229 ASP A CA 1
ATOM 1728 C C . ASP A 1 229 ? 15.555 34.406 4.473 1 95.62 229 ASP A C 1
ATOM 1730 O O . ASP A 1 229 ? 14.586 33.656 4.602 1 95.62 229 ASP A O 1
ATOM 1734 N N . LEU A 1 230 ? 15.984 35.125 5.375 1 93.38 230 LEU A N 1
ATOM 1735 C CA . LEU A 1 230 ? 15.578 34.906 6.754 1 93.38 230 LEU A CA 1
ATOM 1736 C C . LEU A 1 230 ? 14.102 35.25 6.941 1 93.38 230 LEU A C 1
ATOM 1738 O O . LEU A 1 230 ? 13.406 34.625 7.742 1 93.38 230 LEU A O 1
ATOM 1742 N N . GLY A 1 231 ? 13.695 36.344 6.305 1 96.19 231 GLY A N 1
ATOM 1743 C CA . GLY A 1 231 ? 12.281 36.656 6.391 1 96.19 231 GLY A CA 1
ATOM 1744 C C . GLY A 1 231 ? 11.383 35.531 5.926 1 96.19 231 GLY A C 1
ATOM 1745 O O . GLY A 1 231 ? 10.414 35.188 6.602 1 96.19 231 GLY A O 1
ATOM 1746 N N . VAL A 1 232 ? 11.75 34.938 4.887 1 95.88 232 VAL A N 1
ATOM 1747 C CA . VAL A 1 232 ? 10.992 33.812 4.32 1 95.88 232 VAL A CA 1
ATOM 1748 C C . VAL A 1 232 ? 11.102 32.594 5.227 1 95.88 232 VAL A C 1
ATOM 1750 O O . VAL A 1 232 ? 10.109 31.922 5.5 1 95.88 232 VAL A O 1
ATOM 1753 N N . ALA A 1 233 ? 12.297 32.312 5.641 1 91.94 233 ALA A N 1
ATOM 1754 C CA . ALA A 1 233 ? 12.547 31.172 6.496 1 91.94 233 ALA A CA 1
ATOM 1755 C C . ALA A 1 233 ? 11.727 31.25 7.781 1 91.94 233 ALA A C 1
ATOM 1757 O O . ALA A 1 233 ? 11.086 30.281 8.18 1 91.94 233 ALA A O 1
ATOM 1758 N N . VAL A 1 234 ? 11.703 32.469 8.367 1 91.94 234 VAL A N 1
ATOM 1759 C CA . VAL A 1 234 ? 10.992 32.656 9.633 1 91.94 234 VAL A CA 1
ATOM 1760 C C . VAL A 1 234 ? 9.492 32.469 9.414 1 91.94 234 VAL A C 1
ATOM 1762 O O . VAL A 1 234 ? 8.82 31.781 10.18 1 91.94 234 VAL A O 1
ATOM 1765 N N . LYS A 1 235 ? 9.07 33.125 8.398 1 95.88 235 LYS A N 1
ATOM 1766 C CA . LYS A 1 235 ? 7.652 32.969 8.078 1 95.88 235 LYS A CA 1
ATOM 1767 C C . LYS A 1 235 ? 7.281 31.5 7.871 1 95.88 235 LYS A C 1
ATOM 1769 O O . LYS A 1 235 ? 6.27 31.047 8.398 1 95.88 235 LYS A O 1
ATOM 1774 N N . GLY A 1 236 ? 8.07 30.812 7.109 1 94.38 236 GLY A N 1
ATOM 1775 C CA . GLY A 1 236 ? 7.844 29.391 6.875 1 94.38 236 GLY A CA 1
ATOM 1776 C C . GLY A 1 236 ? 7.91 28.562 8.141 1 94.38 236 GLY A C 1
ATOM 1777 O O . GLY A 1 236 ? 7.082 27.672 8.344 1 94.38 236 GLY A O 1
ATOM 1778 N N . CYS A 1 237 ? 8.852 28.797 8.93 1 88.81 237 CYS A N 1
ATOM 1779 C CA . CYS A 1 237 ? 9.031 28.047 10.172 1 88.81 237 CYS A CA 1
ATOM 1780 C C . CYS A 1 237 ? 7.875 28.297 11.125 1 88.81 237 CYS A C 1
ATOM 1782 O O . CYS A 1 237 ? 7.418 27.375 11.805 1 88.81 237 CYS A O 1
ATOM 1784 N N . MET A 1 238 ? 7.426 29.562 11.172 1 90.06 238 MET A N 1
ATOM 1785 C CA . MET A 1 238 ? 6.266 29.891 12 1 90.06 238 MET A CA 1
ATOM 1786 C C . MET A 1 238 ? 5.043 29.094 11.57 1 90.06 238 MET A C 1
ATOM 1788 O O . MET A 1 238 ? 4.355 28.5 12.398 1 90.06 238 MET A O 1
ATOM 1792 N N . ALA A 1 239 ? 4.898 29.031 10.328 1 92.81 239 ALA A N 1
ATOM 1793 C CA . ALA A 1 239 ? 3.764 28.297 9.789 1 92.81 239 ALA A CA 1
ATOM 1794 C C . ALA A 1 239 ? 3.912 26.797 10.062 1 92.81 239 ALA A C 1
ATOM 1796 O O . ALA A 1 239 ? 2.949 26.125 10.453 1 92.81 239 ALA A O 1
ATOM 1797 N N . ALA A 1 240 ? 5.055 26.281 9.891 1 90 240 ALA A N 1
ATOM 1798 C CA . ALA A 1 240 ? 5.336 24.844 10.039 1 90 240 ALA A CA 1
ATOM 1799 C C . ALA A 1 240 ? 5.141 24.406 11.484 1 90 240 ALA A C 1
ATOM 1801 O O . ALA A 1 240 ? 4.68 23.281 11.73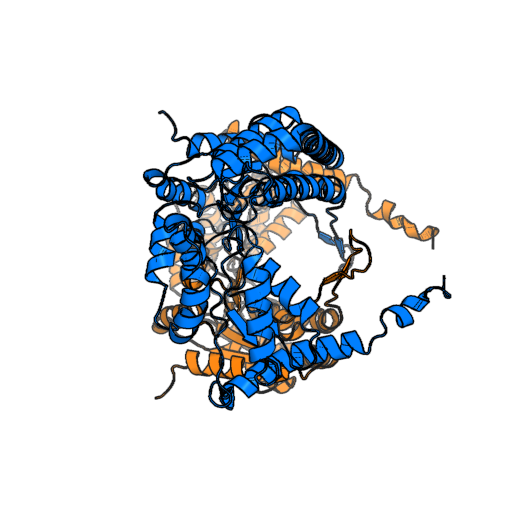4 1 90 240 ALA A O 1
ATOM 1802 N N . LYS A 1 241 ? 5.414 25.188 12.305 1 87 241 LYS A N 1
ATOM 1803 C CA . LYS A 1 241 ? 5.449 24.766 13.703 1 87 241 LYS A CA 1
ATOM 1804 C C . LYS A 1 241 ? 4.129 25.062 14.406 1 87 241 LYS A C 1
ATOM 1806 O O . LYS A 1 241 ? 3.666 24.281 15.234 1 87 241 LYS A O 1
ATOM 1811 N N . PHE A 1 242 ? 3.492 26.203 14.023 1 87.81 242 PHE A N 1
ATOM 1812 C CA . PHE A 1 242 ? 2.471 26.703 14.938 1 87.81 242 PHE A CA 1
ATOM 1813 C C . PHE A 1 242 ? 1.078 26.5 14.352 1 87.81 242 PHE A C 1
ATOM 1815 O O . PHE A 1 242 ? 0.077 26.656 15.055 1 87.81 242 PHE A O 1
ATOM 1822 N N . ARG A 1 243 ? 1.08 26.125 13.102 1 90.75 243 ARG A N 1
ATOM 1823 C CA . ARG A 1 243 ? -0.223 25.734 12.57 1 90.75 243 ARG A CA 1
ATOM 1824 C C . ARG A 1 243 ? -0.834 24.609 13.398 1 90.75 243 ARG A C 1
ATOM 1826 O O . ARG A 1 243 ? -0.143 23.656 13.773 1 90.75 243 ARG A O 1
ATOM 1833 N N . GLY A 1 244 ? -2.15 24.828 13.773 1 90.31 244 GLY A N 1
ATOM 1834 C CA . GLY A 1 244 ? -2.828 23.828 14.594 1 90.31 244 GLY A CA 1
ATOM 1835 C C . GLY A 1 244 ? -2.227 23.672 15.977 1 90.31 244 GLY A C 1
ATOM 1836 O O . GLY A 1 244 ? -2.193 22.578 16.531 1 90.31 244 GLY A O 1
ATOM 1837 N N . SER A 1 245 ? -1.652 24.734 16.422 1 85.25 245 SER A N 1
ATOM 1838 C CA . SER A 1 245 ? -0.998 24.734 17.719 1 85.25 245 SER A CA 1
ATOM 1839 C C . SER A 1 245 ? 0.101 23.688 17.797 1 85.25 245 SER A C 1
ATOM 1841 O O . SER A 1 245 ? 0.293 23.062 18.844 1 85.25 245 SER A O 1
ATOM 1843 N N . GLY A 1 246 ? 0.741 23.422 16.625 1 85.5 246 GLY A N 1
ATOM 1844 C CA . GLY A 1 246 ? 1.838 22.469 16.578 1 85.5 246 GLY A CA 1
ATOM 1845 C C . GLY A 1 246 ? 1.373 21.016 16.578 1 85.5 246 GLY A C 1
ATOM 1846 O O . GLY A 1 246 ? 2.176 20.109 16.766 1 85.5 246 GLY A O 1
ATOM 1847 N N . GLN A 1 247 ? 0.085 20.844 16.391 1 88.31 247 GLN A N 1
ATOM 1848 C CA . GLN A 1 247 ? -0.476 19.5 16.484 1 88.31 247 GLN A CA 1
ATOM 1849 C C . GLN A 1 247 ? -0.765 18.922 15.102 1 88.31 247 GLN A C 1
ATOM 1851 O O . GLN A 1 247 ? -1.53 17.969 14.969 1 88.31 247 GLN A O 1
ATOM 1856 N N . THR A 1 248 ? -0.177 19.531 14.062 1 91.62 248 THR A N 1
ATOM 1857 C CA . THR A 1 248 ? -0.304 18.969 12.727 1 91.62 248 THR A CA 1
ATOM 1858 C C . THR A 1 248 ? 0.698 17.828 12.516 1 91.62 248 THR A C 1
ATOM 1860 O O . THR A 1 248 ? 1.736 17.781 13.18 1 91.62 248 THR A O 1
ATOM 1863 N N . CYS A 1 249 ? 0.399 16.969 11.641 1 89.75 249 CYS A N 1
ATOM 1864 C CA . CYS A 1 249 ? 1.27 15.828 11.406 1 89.75 249 CYS A CA 1
ATOM 1865 C C . CYS A 1 249 ? 2.584 16.266 10.766 1 89.75 249 CYS A C 1
ATOM 1867 O O . CYS A 1 249 ? 3.574 15.531 10.812 1 89.75 249 CYS A O 1
ATOM 1869 N N . VAL A 1 250 ? 2.574 17.469 10.211 1 88.25 250 VAL A N 1
ATOM 1870 C CA . VAL A 1 250 ? 3.781 17.938 9.539 1 88.25 250 VAL A CA 1
ATOM 1871 C C . VAL A 1 250 ? 4.402 19.078 10.344 1 88.25 250 VAL A C 1
ATOM 1873 O O . VAL A 1 250 ? 5.258 19.812 9.836 1 88.25 250 VAL A O 1
ATOM 1876 N N . ALA A 1 251 ? 3.922 19.234 11.516 1 87.62 251 ALA A N 1
ATOM 1877 C CA . ALA A 1 251 ? 4.52 20.281 12.352 1 87.62 251 ALA A CA 1
ATOM 1878 C C . ALA A 1 251 ? 6.008 20.016 12.57 1 87.62 251 ALA A C 1
ATOM 1880 O O . ALA A 1 251 ? 6.41 18.891 12.859 1 87.62 251 ALA A O 1
ATOM 1881 N N . ALA A 1 252 ? 6.758 21.078 12.438 1 82.56 252 ALA A N 1
ATOM 1882 C CA . ALA A 1 252 ? 8.203 20.938 12.594 1 82.56 252 ALA A CA 1
ATOM 1883 C C . ALA A 1 252 ? 8.562 20.5 14.008 1 82.56 252 ALA A C 1
ATOM 1885 O O . ALA A 1 252 ? 8.18 21.156 14.984 1 82.56 252 ALA A O 1
ATOM 1886 N N . ASN A 1 253 ? 9.312 19.438 14.039 1 74.5 253 ASN A N 1
ATOM 1887 C CA . ASN A 1 253 ? 9.766 18.969 15.344 1 74.5 253 ASN A CA 1
ATOM 1888 C C . ASN A 1 253 ? 11.219 19.375 15.609 1 74.5 253 ASN A C 1
ATOM 1890 O O . ASN A 1 253 ? 11.672 19.359 16.75 1 74.5 253 ASN A O 1
ATOM 1894 N N . ARG A 1 254 ? 11.836 19.641 14.438 1 72.56 254 ARG A N 1
ATOM 1895 C CA . ARG A 1 254 ? 13.242 20.031 14.539 1 72.56 254 ARG A CA 1
ATOM 1896 C C . ARG A 1 254 ? 13.594 21.094 13.508 1 72.56 254 ARG A C 1
ATOM 1898 O O . ARG A 1 254 ? 13.164 21.016 12.352 1 72.56 254 ARG A O 1
ATOM 1905 N N . PHE A 1 255 ? 14.219 22.156 14.047 1 77.06 255 PHE A N 1
ATOM 1906 C CA . PHE A 1 255 ? 14.797 23.156 13.156 1 77.06 255 PHE A CA 1
ATOM 1907 C C . PHE A 1 255 ? 16.312 23.047 13.133 1 77.06 255 PHE A C 1
ATOM 1909 O O . PHE A 1 255 ? 16.969 23.109 14.18 1 77.06 255 PHE A O 1
ATOM 1916 N N . PHE A 1 256 ? 16.812 22.828 11.953 1 73.56 256 PHE A N 1
ATOM 1917 C CA . PHE A 1 256 ? 18.234 22.875 11.703 1 73.56 256 PHE A CA 1
ATOM 1918 C C . PHE A 1 256 ? 18.625 24.156 10.992 1 73.56 256 PHE A C 1
ATOM 1920 O O . PHE A 1 256 ? 18.266 24.375 9.828 1 73.56 256 PHE A O 1
ATOM 1927 N N . VAL A 1 257 ? 19.344 25.016 11.742 1 76.88 257 VAL A N 1
ATOM 1928 C CA . VAL A 1 257 ? 19.703 26.312 11.203 1 76.88 257 VAL A CA 1
ATOM 1929 C C . VAL A 1 257 ? 21.219 26.453 11.102 1 76.88 257 VAL A C 1
ATOM 1931 O O . VAL A 1 257 ? 21.938 26.078 12.031 1 76.88 257 VAL A O 1
ATOM 1934 N N . HIS A 1 258 ? 21.656 26.922 9.945 1 74.12 258 HIS A N 1
ATOM 1935 C CA . HIS A 1 258 ? 23.094 27.125 9.758 1 74.12 258 HIS A CA 1
ATOM 1936 C C . HIS A 1 258 ? 23.656 28.047 10.828 1 74.12 258 HIS A C 1
ATOM 1938 O O . HIS A 1 258 ? 23.047 29.062 11.172 1 74.12 258 HIS A O 1
ATOM 1944 N N . GLN A 1 259 ? 24.859 27.812 11.281 1 70.38 259 GLN A N 1
ATOM 1945 C CA . GLN A 1 259 ? 25.469 28.484 12.422 1 70.38 259 GLN A CA 1
ATOM 1946 C C . GLN A 1 259 ? 25.641 29.969 12.156 1 70.38 259 GLN A C 1
ATOM 1948 O O . GLN A 1 259 ? 25.422 30.797 13.055 1 70.38 259 GLN A O 1
ATOM 1953 N N . LYS A 1 260 ? 25.875 30.344 11.047 1 76.06 260 LYS A N 1
ATOM 1954 C CA . LYS A 1 260 ? 26.203 31.719 10.703 1 76.06 260 LYS A CA 1
ATOM 1955 C C . LYS A 1 260 ? 24.969 32.625 10.805 1 76.06 260 LYS A C 1
ATOM 1957 O O . LYS A 1 260 ? 25.094 33.812 10.977 1 76.06 260 LYS A O 1
ATOM 1962 N N . ILE A 1 261 ? 23.812 32.031 10.68 1 82.5 261 ILE A N 1
ATOM 1963 C CA . ILE A 1 261 ? 22.609 32.875 10.672 1 82.5 261 ILE A CA 1
ATOM 1964 C C . ILE A 1 261 ? 21.703 32.469 11.844 1 82.5 261 ILE A C 1
ATOM 1966 O O . ILE A 1 261 ? 20.578 32.938 11.945 1 82.5 261 ILE A O 1
ATOM 1970 N N . HIS A 1 262 ? 22.203 31.656 12.703 1 80 262 HIS A N 1
ATOM 1971 C CA . HIS A 1 262 ? 21.438 31.062 13.797 1 80 262 HIS A CA 1
ATOM 1972 C C . HIS A 1 262 ? 20.859 32.156 14.703 1 80 262 HIS A C 1
ATOM 1974 O O . HIS A 1 262 ? 19.656 32.188 14.945 1 80 262 HIS A O 1
ATOM 1980 N N . ASP A 1 263 ? 21.688 33.031 15.156 1 77.19 263 ASP A N 1
ATOM 1981 C CA . ASP A 1 263 ? 21.266 34.031 16.141 1 77.19 263 ASP A CA 1
ATOM 1982 C C . ASP A 1 263 ? 20.234 35 15.531 1 77.19 263 ASP A C 1
ATOM 1984 O O . ASP A 1 263 ? 19.25 35.344 16.188 1 77.19 263 ASP A O 1
ATOM 1988 N N . ASP A 1 264 ? 20.5 35.375 14.352 1 84.69 264 ASP A N 1
ATOM 1989 C CA . ASP A 1 264 ? 19.547 36.25 13.656 1 84.69 264 ASP A CA 1
ATOM 1990 C C . ASP A 1 264 ? 18.203 35.531 13.469 1 84.69 264 ASP A C 1
ATOM 1992 O O . ASP A 1 264 ? 17.141 36.156 13.641 1 84.69 264 ASP A O 1
ATOM 1996 N N . PHE A 1 265 ? 18.25 34.344 13.117 1 83.88 265 PHE A N 1
ATOM 1997 C CA . PHE A 1 265 ? 17.047 33.531 12.938 1 83.88 265 PHE A CA 1
ATOM 1998 C C . PHE A 1 265 ? 16.25 33.438 14.234 1 83.88 265 PHE A C 1
ATOM 2000 O O . PHE A 1 265 ? 15.047 33.688 14.25 1 83.88 265 PHE A O 1
ATOM 2007 N N . ILE A 1 266 ? 16.906 33.156 15.32 1 79.88 266 ILE A N 1
ATOM 2008 C CA . ILE A 1 266 ? 16.25 33.031 16.625 1 79.88 266 ILE A CA 1
ATOM 2009 C C . ILE A 1 266 ? 15.594 34.344 17.016 1 79.88 266 ILE A C 1
ATOM 2011 O O . ILE A 1 266 ? 14.445 34.344 17.469 1 79.88 266 ILE A O 1
ATOM 2015 N N . THR A 1 267 ? 16.344 35.406 16.797 1 81.69 267 THR A N 1
ATOM 2016 C CA . THR A 1 267 ? 15.812 36.719 17.125 1 81.69 267 THR A CA 1
ATOM 2017 C C . THR A 1 267 ? 14.523 37 16.344 1 81.69 267 THR A C 1
ATOM 2019 O O . THR A 1 267 ? 13.516 37.406 16.938 1 81.69 267 THR A O 1
ATOM 2022 N N . LYS A 1 268 ? 14.609 36.75 15.133 1 88.12 268 LYS A N 1
ATOM 2023 C CA . LYS A 1 268 ? 13.445 37 14.289 1 88.12 268 LYS A CA 1
ATOM 2024 C C . LYS A 1 268 ? 12.297 36.062 14.633 1 88.12 268 LYS A C 1
ATOM 2026 O O . LYS A 1 268 ? 11.133 36.438 14.57 1 88.12 268 LYS A O 1
ATOM 2031 N N . MET A 1 269 ? 12.617 34.875 14.961 1 83.38 269 MET A N 1
ATOM 2032 C CA . MET A 1 269 ? 11.594 33.906 15.383 1 83.38 269 MET A CA 1
ATOM 2033 C C . MET A 1 269 ? 10.898 34.375 16.656 1 83.38 269 MET A C 1
ATOM 2035 O O . MET A 1 269 ? 9.672 34.281 16.766 1 83.38 269 MET A O 1
ATOM 2039 N N . ILE A 1 270 ? 11.672 34.844 17.547 1 77.75 270 ILE A N 1
ATOM 2040 C CA . ILE A 1 270 ? 11.125 35.344 18.812 1 77.75 270 ILE A CA 1
ATOM 2041 C C . ILE A 1 270 ? 10.148 36.469 18.547 1 77.75 270 ILE A C 1
ATOM 2043 O O . ILE A 1 270 ? 9.055 36.5 19.109 1 77.75 270 ILE A O 1
ATOM 2047 N N . VAL A 1 271 ? 10.586 37.344 17.688 1 83.19 271 VAL A N 1
ATOM 2048 C CA . VAL A 1 271 ? 9.75 38.5 17.344 1 83.19 271 VAL A CA 1
ATOM 2049 C C . VAL A 1 271 ? 8.445 38 16.703 1 83.19 271 VAL A C 1
ATOM 2051 O O . VAL A 1 271 ? 7.363 38.469 17.062 1 83.19 271 VAL A O 1
ATOM 2054 N N . ALA A 1 272 ? 8.609 37.125 15.805 1 86.38 272 ALA A N 1
ATOM 2055 C CA . ALA A 1 272 ? 7.438 36.594 15.117 1 86.38 272 ALA A CA 1
ATOM 2056 C C . ALA A 1 272 ? 6.5 35.875 16.094 1 86.38 272 ALA A C 1
ATOM 2058 O O . ALA A 1 272 ? 5.277 36.031 16 1 86.38 272 ALA A O 1
ATOM 2059 N N . MET A 1 273 ? 6.992 35.219 17.047 1 82.31 273 MET A N 1
ATOM 2060 C CA . MET A 1 273 ? 6.215 34.438 18.016 1 82.31 273 MET A CA 1
ATOM 2061 C C . MET A 1 273 ? 5.406 35.375 18.922 1 82.31 273 MET A C 1
ATOM 2063 O O . MET A 1 273 ? 4.355 34.969 19.438 1 82.31 273 MET A O 1
ATOM 2067 N N . LYS A 1 274 ? 5.898 36.531 19.109 1 79.19 274 LYS A N 1
ATOM 2068 C CA . LYS A 1 274 ? 5.191 37.5 19.938 1 79.19 274 LYS A CA 1
ATOM 2069 C C . LYS A 1 274 ? 3.857 37.906 19.312 1 79.19 274 LYS A C 1
ATOM 2071 O O . LYS A 1 274 ? 2.961 38.375 20 1 79.19 274 LYS A O 1
ATOM 2076 N N . GLY A 1 275 ? 3.822 37.688 18.047 1 82.94 275 GLY A N 1
ATOM 2077 C CA . GLY A 1 275 ? 2.6 38.031 17.344 1 82.94 275 GLY A CA 1
ATOM 2078 C C . GLY A 1 275 ? 1.523 36.969 17.469 1 82.94 275 GLY A C 1
ATOM 2079 O O . GLY A 1 275 ? 0.383 37.156 17.062 1 82.94 275 GLY A O 1
ATOM 2080 N N . LEU A 1 276 ? 1.796 35.875 18.125 1 82.44 276 LEU A N 1
ATOM 2081 C CA . LEU A 1 276 ? 0.828 34.812 18.312 1 82.44 276 LEU A CA 1
ATOM 2082 C C . LEU A 1 276 ? -0.131 35.156 19.453 1 82.44 276 LEU A C 1
ATOM 2084 O O . LEU A 1 276 ? 0.277 35.719 20.469 1 82.44 276 LEU A O 1
ATOM 2088 N N . THR A 1 277 ? -1.405 34.875 19.25 1 83.88 277 THR A N 1
ATOM 2089 C CA . THR A 1 277 ? -2.434 35.094 20.266 1 83.88 277 THR A CA 1
ATOM 2090 C C . THR A 1 277 ? -3.074 33.75 20.656 1 83.88 277 THR A C 1
ATOM 2092 O O . THR A 1 277 ? -3.742 33.125 19.844 1 83.88 277 THR A O 1
ATOM 2095 N N . VAL A 1 278 ? -2.879 33.312 21.891 1 82.81 278 VAL A N 1
ATOM 2096 C CA . VAL A 1 278 ? -3.451 32.094 22.438 1 82.81 278 VAL A CA 1
ATOM 2097 C C . VAL A 1 278 ? -4.855 32.375 22.969 1 82.81 278 VAL A C 1
ATOM 2099 O O . VAL A 1 278 ? -5.078 33.344 23.656 1 82.81 278 VAL A O 1
ATOM 2102 N N . GLY A 1 279 ? -5.758 31.562 22.562 1 82.12 279 GLY A N 1
ATOM 2103 C CA . GLY A 1 279 ? -7.105 31.797 23.047 1 82.12 279 GLY A CA 1
ATOM 2104 C C . GLY A 1 279 ? -8.117 30.797 22.516 1 82.12 279 GLY A C 1
ATOM 2105 O O . GLY A 1 279 ? -7.746 29.719 22.047 1 82.12 279 GLY A O 1
ATOM 2106 N N . ASP A 1 280 ? -9.352 31.25 22.766 1 86.81 280 ASP A N 1
ATOM 2107 C CA . ASP A 1 280 ? -10.477 30.469 22.25 1 86.81 280 ASP A CA 1
ATOM 2108 C C . ASP A 1 280 ? -10.492 30.484 20.719 1 86.81 280 ASP A C 1
ATOM 2110 O O . ASP A 1 280 ? -10.391 31.562 20.109 1 86.81 280 ASP A O 1
ATOM 2114 N N . GLY A 1 281 ? -10.562 29.375 20.172 1 89.12 281 GLY A N 1
ATOM 2115 C CA . GLY A 1 281 ? -10.523 29.266 18.719 1 89.12 281 GLY A CA 1
ATOM 2116 C C . GLY A 1 281 ? -11.648 30.031 18.031 1 89.12 281 GLY A C 1
ATOM 2117 O O . GLY A 1 281 ? -11.539 30.391 16.859 1 89.12 281 GLY A O 1
ATOM 2118 N N . MET A 1 282 ? -12.703 30.344 18.828 1 92 282 MET A N 1
ATOM 2119 C CA . MET A 1 282 ? -13.852 31.047 18.266 1 92 282 MET A CA 1
ATOM 2120 C C . MET A 1 282 ? -13.586 32.562 18.203 1 92 282 MET A C 1
ATOM 2122 O O . MET A 1 282 ? -14.312 33.281 17.516 1 92 282 MET A O 1
ATOM 2126 N N . ASP A 1 283 ? -12.625 33 18.938 1 91.38 283 ASP A N 1
ATOM 2127 C CA . ASP A 1 283 ? -12.227 34.406 18.891 1 91.38 283 ASP A CA 1
ATOM 2128 C C . ASP A 1 283 ? -11.391 34.688 17.641 1 91.38 283 ASP A C 1
ATOM 2130 O O . ASP A 1 283 ? -10.359 34.062 17.422 1 91.38 283 ASP A O 1
ATOM 2134 N N . PRO A 1 284 ? -11.812 35.656 16.828 1 94.56 284 PRO A N 1
ATOM 2135 C CA . PRO A 1 284 ? -11.117 35.938 15.578 1 94.56 284 PRO A CA 1
ATOM 2136 C C . PRO A 1 284 ? -9.672 36.375 15.797 1 94.56 284 PRO A C 1
ATOM 2138 O O . PRO A 1 284 ? -8.859 36.344 14.867 1 94.56 284 PRO A O 1
ATOM 2141 N N . LYS A 1 285 ? -9.328 36.75 16.984 1 92 285 LYS A N 1
ATOM 2142 C CA . LYS A 1 285 ? -7.98 37.219 17.266 1 92 285 LYS A CA 1
ATOM 2143 C C . LYS A 1 285 ? -7.051 36.062 17.625 1 92 285 LYS A C 1
ATOM 2145 O O . LYS A 1 285 ? -5.828 36.25 17.641 1 92 285 LYS A O 1
ATOM 2150 N N . THR A 1 286 ? -7.691 34.938 17.859 1 89.38 286 THR A N 1
ATOM 2151 C CA . THR A 1 286 ? -6.914 33.781 18.297 1 89.38 286 THR A CA 1
ATOM 2152 C C . THR A 1 286 ? -6.133 33.188 17.125 1 89.38 286 THR A C 1
ATOM 2154 O O . THR A 1 286 ? -6.691 32.938 16.062 1 89.38 286 THR A O 1
ATOM 2157 N N . THR A 1 287 ? -4.828 32.969 17.344 1 88.94 287 THR A N 1
ATOM 2158 C CA . THR A 1 287 ? -3.996 32.344 16.344 1 88.94 287 THR A CA 1
ATOM 2159 C C . THR A 1 287 ? -3.5 30.984 16.844 1 88.94 287 THR A C 1
ATOM 2161 O O . THR A 1 287 ? -3.012 30.156 16.062 1 88.94 287 THR A O 1
ATOM 2164 N N . ILE A 1 288 ? -3.598 30.734 18.094 1 86 288 ILE A N 1
ATOM 2165 C CA . ILE A 1 288 ? -3.209 29.469 18.703 1 86 288 ILE A CA 1
ATOM 2166 C C . ILE A 1 288 ? -4.34 28.953 19.594 1 86 288 ILE A C 1
ATOM 2168 O O . ILE A 1 288 ? -4.68 29.594 20.594 1 86 288 ILE A O 1
ATOM 2172 N N . GLY A 1 289 ? -4.879 27.828 19.219 1 83.25 289 GLY A N 1
ATOM 2173 C CA . GLY A 1 289 ? -5.918 27.203 20.016 1 83.25 289 GLY A CA 1
ATOM 2174 C C . GLY A 1 289 ? -5.371 26.234 21.062 1 83.25 289 GLY A C 1
ATOM 2175 O O . GLY A 1 289 ? -4.16 26.156 21.266 1 83.25 289 GLY A O 1
ATOM 2176 N N . PRO A 1 290 ? -6.219 25.562 21.688 1 86.19 290 PRO A N 1
ATOM 2177 C CA . PRO A 1 290 ? -5.801 24.641 22.734 1 86.19 290 PRO A CA 1
ATOM 2178 C C . PRO A 1 290 ? -5.203 23.344 22.172 1 86.19 290 PRO A C 1
ATOM 2180 O O . PRO A 1 290 ? -5.359 23.047 20.984 1 86.19 290 PRO A O 1
ATOM 2183 N N . LEU A 1 291 ? -4.434 22.656 23.094 1 85.44 291 LEU A N 1
ATOM 2184 C CA . LEU A 1 291 ? -4.113 21.266 22.812 1 85.44 291 LEU A CA 1
ATOM 2185 C C . LEU A 1 291 ? -5.359 20.391 22.906 1 85.44 291 LEU A C 1
ATOM 2187 O O . LEU A 1 291 ? -6.324 20.766 23.594 1 85.44 291 LEU A O 1
ATOM 2191 N N . ILE A 1 292 ? -5.414 19.312 22.281 1 90.06 292 ILE A N 1
ATOM 2192 C CA . ILE A 1 292 ? -6.625 18.547 22.016 1 90.06 292 ILE A CA 1
ATOM 2193 C C . ILE A 1 292 ? -7.203 18.031 23.328 1 90.06 292 ILE A C 1
ATOM 2195 O O . ILE A 1 292 ? -8.422 17.969 23.5 1 90.06 292 ILE A O 1
ATOM 2199 N N . ASN A 1 293 ? -6.289 17.578 24.297 1 84.31 293 ASN A N 1
ATOM 2200 C CA . ASN A 1 293 ? -6.766 17.047 25.562 1 84.31 293 ASN A CA 1
ATOM 2201 C C . ASN A 1 293 ? -5.688 17.109 26.641 1 84.31 293 ASN A C 1
ATOM 2203 O O . ASN A 1 293 ? -4.574 17.578 26.391 1 84.31 293 ASN A O 1
ATOM 2207 N N . ASP A 1 294 ? -6.02 16.625 27.766 1 81.31 294 ASP A N 1
ATOM 2208 C CA . ASP A 1 294 ? -5.133 16.719 28.922 1 81.31 294 ASP A CA 1
ATOM 2209 C C . ASP A 1 294 ? -3.881 15.859 28.719 1 81.31 294 ASP A C 1
ATOM 2211 O O . ASP A 1 294 ? -2.795 16.234 29.172 1 81.31 294 ASP A O 1
ATOM 2215 N N . ALA A 1 295 ? -4.051 14.773 28.141 1 80.75 295 ALA A N 1
ATOM 2216 C CA . ALA A 1 295 ? -2.9 13.906 27.891 1 80.75 295 ALA A CA 1
ATOM 2217 C C . ALA A 1 295 ? -1.863 14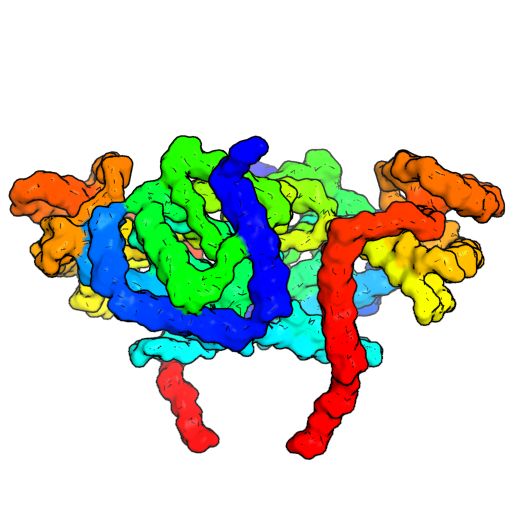.609 27.016 1 80.75 295 ALA A C 1
ATOM 2219 O O . ALA A 1 295 ? -0.658 14.469 27.234 1 80.75 295 ALA A O 1
ATOM 2220 N N . ALA A 1 296 ? -2.387 15.336 26.047 1 78.5 296 ALA A N 1
ATOM 2221 C CA . ALA A 1 296 ? -1.491 16.109 25.188 1 78.5 296 ALA A CA 1
ATOM 2222 C C . ALA A 1 296 ? -0.764 17.188 25.969 1 78.5 296 ALA A C 1
ATOM 2224 O O . ALA A 1 296 ? 0.426 17.438 25.75 1 78.5 296 ALA A O 1
ATOM 2225 N N . VAL A 1 297 ? -1.444 17.797 26.828 1 78.5 297 VAL A N 1
ATOM 2226 C CA . VAL A 1 297 ? -0.847 18.812 27.688 1 78.5 297 VAL A CA 1
ATOM 2227 C C . VAL A 1 297 ? 0.258 18.188 28.531 1 78.5 297 VAL A C 1
ATOM 2229 O O . VAL A 1 297 ? 1.382 18.688 28.562 1 78.5 297 VAL A O 1
ATOM 2232 N N . LYS A 1 298 ? -0.068 17.094 29.125 1 75.88 298 LYS A N 1
ATOM 2233 C CA . LYS A 1 298 ? 0.883 16.406 30 1 75.88 298 LYS A CA 1
ATOM 2234 C C . LYS A 1 298 ? 2.115 15.953 29.219 1 75.88 298 LYS A C 1
ATOM 2236 O O . LYS A 1 298 ? 3.242 16.094 29.688 1 75.88 298 LYS A O 1
ATOM 2241 N N . LYS A 1 299 ? 1.866 15.461 28.094 1 73.69 299 LYS A N 1
ATOM 2242 C CA . LYS A 1 299 ? 2.973 15.031 27.25 1 73.69 299 LYS A CA 1
ATOM 2243 C C . LYS A 1 299 ? 3.881 16.203 26.891 1 73.69 299 LYS A C 1
ATOM 2245 O O . LYS A 1 299 ? 5.105 16.062 26.891 1 73.69 299 LYS A O 1
ATOM 2250 N N . THR A 1 300 ? 3.252 17.234 26.562 1 70.56 300 THR A N 1
ATOM 2251 C CA . THR A 1 300 ? 3.998 18.422 26.188 1 70.56 300 THR A CA 1
ATOM 2252 C C . THR A 1 300 ? 4.824 18.953 27.359 1 70.56 300 THR A C 1
ATOM 2254 O O . THR A 1 300 ? 5.969 19.359 27.172 1 70.56 300 THR A O 1
ATOM 2257 N N . ILE A 1 301 ? 4.293 18.781 28.453 1 65.12 301 ILE A N 1
ATOM 2258 C CA . ILE A 1 301 ? 4.98 19.234 29.672 1 65.12 301 ILE A CA 1
ATOM 2259 C C . ILE A 1 301 ? 6.137 18.297 29.984 1 65.12 301 ILE A C 1
ATOM 2261 O O . ILE A 1 301 ? 7.23 18.734 30.344 1 65.12 301 ILE A O 1
ATOM 2265 N N . ARG A 1 302 ? 5.965 17.016 29.875 1 62.91 302 ARG A N 1
ATOM 2266 C CA . ARG A 1 302 ? 6.969 16 30.188 1 62.91 302 ARG A CA 1
ATOM 2267 C C . ARG A 1 302 ? 8.156 16.094 29.234 1 62.91 302 ARG A C 1
ATOM 2269 O O . ARG A 1 302 ? 9.297 15.859 29.641 1 62.91 302 ARG A O 1
ATOM 2276 N N . THR A 1 303 ? 7.832 16.172 28.047 1 56.59 303 THR A N 1
ATOM 2277 C CA . THR A 1 303 ? 8.891 16.188 27.031 1 56.59 303 THR A CA 1
ATOM 2278 C C . THR A 1 303 ? 9.672 17.484 27.078 1 56.59 303 THR A C 1
ATOM 2280 O O . THR A 1 303 ? 10.695 17.625 26.406 1 56.59 303 THR A O 1
ATOM 2283 N N . ARG A 1 304 ? 9.289 18.422 27.859 1 50.5 304 ARG A N 1
ATOM 2284 C CA . ARG A 1 304 ? 10.023 19.672 28.047 1 50.5 304 ARG A CA 1
ATOM 2285 C C . ARG A 1 304 ? 11.438 19.406 28.562 1 50.5 304 ARG A C 1
ATOM 2287 O O . ARG A 1 304 ? 11.609 18.938 29.688 1 50.5 304 ARG A O 1
ATOM 2294 N N . ARG A 1 305 ? 12.07 18.531 27.859 1 45.09 305 ARG A N 1
ATOM 2295 C CA . ARG A 1 305 ? 13.453 18.266 28.234 1 45.09 305 ARG A CA 1
ATOM 2296 C C . ARG A 1 305 ? 14.234 19.562 28.406 1 45.09 305 ARG A C 1
ATOM 2298 O O . ARG A 1 305 ? 13.867 20.594 27.828 1 45.09 305 ARG A O 1
ATOM 2305 N N . PRO A 1 306 ? 15.438 19.453 29.172 1 39.12 306 PRO A N 1
ATOM 2306 C CA . PRO A 1 306 ? 16.469 20.438 29.484 1 39.12 306 PRO A CA 1
ATOM 2307 C C . PRO A 1 306 ? 16.969 21.172 28.234 1 39.12 306 PRO A C 1
ATOM 2309 O O . PRO A 1 306 ? 17.922 21.953 28.312 1 39.12 306 PRO A O 1
ATOM 2312 N N . ALA A 1 307 ? 16.703 20.75 27.203 1 40.06 307 ALA A N 1
ATOM 2313 C CA . ALA A 1 307 ? 17.344 21.609 26.219 1 40.06 307 ALA A CA 1
ATOM 2314 C C . ALA A 1 307 ? 17.125 23.094 26.547 1 40.06 307 ALA A C 1
ATOM 2316 O O . ALA A 1 307 ? 16.438 23.797 25.797 1 40.06 307 ALA A O 1
ATOM 2317 N N . TRP A 1 308 ? 16.859 23.312 27.75 1 37.62 308 TRP A N 1
ATOM 2318 C CA . TRP A 1 308 ? 16.312 24.438 28.484 1 37.62 308 TRP A CA 1
ATOM 2319 C C . TRP A 1 308 ? 17.234 25.656 28.375 1 37.62 308 TRP A C 1
ATOM 2321 O O . TRP A 1 308 ? 16.969 26.703 28.969 1 37.62 308 TRP A O 1
ATOM 2331 N N . ALA A 1 309 ? 18.422 25.344 28.125 1 37.12 309 ALA A N 1
ATOM 2332 C CA . ALA A 1 309 ? 19.109 26.641 28.109 1 37.12 309 ALA A CA 1
ATOM 2333 C C . ALA A 1 309 ? 18.422 27.625 27.188 1 37.12 309 ALA A C 1
ATOM 2335 O O . ALA A 1 309 ? 18.297 28.812 27.531 1 37.12 309 ALA A O 1
ATOM 2336 N N . ALA A 1 310 ? 18.094 27.156 26.031 1 36.84 310 ALA A N 1
ATOM 2337 C CA . ALA A 1 310 ? 17.312 28 25.125 1 36.84 310 ALA A CA 1
ATOM 2338 C C . ALA A 1 310 ? 15.93 28.281 25.688 1 36.84 310 ALA A C 1
ATOM 2340 O O . ALA A 1 310 ? 15.312 29.297 25.359 1 36.84 310 ALA A O 1
ATOM 2341 N N . TYR A 1 311 ? 15.516 27.391 26.547 1 39.22 311 TYR A N 1
ATOM 2342 C CA . TYR A 1 311 ? 14.258 27.562 27.266 1 39.22 311 TYR A CA 1
ATOM 2343 C C . TYR A 1 311 ? 14.289 28.797 28.141 1 39.22 311 TYR A C 1
ATOM 2345 O O . TYR A 1 311 ? 13.305 29.531 28.234 1 39.22 311 TYR A O 1
ATOM 2353 N N . ASN A 1 312 ? 15.484 28.891 28.641 1 40.31 312 ASN A N 1
ATOM 2354 C CA . ASN A 1 312 ? 15.562 30.078 29.484 1 40.31 312 ASN A CA 1
ATOM 2355 C C . ASN A 1 312 ? 15.242 31.344 28.703 1 40.31 312 ASN A C 1
ATOM 2357 O O . ASN A 1 312 ? 14.555 32.219 29.219 1 40.31 312 ASN A O 1
ATOM 2361 N N . THR A 1 313 ? 15.781 31.297 27.484 1 38.12 313 THR A N 1
ATOM 2362 C CA . THR A 1 313 ? 15.523 32.469 26.672 1 38.12 313 THR A CA 1
ATOM 2363 C C . THR A 1 313 ? 14.055 32.531 26.266 1 38.12 313 THR A C 1
ATOM 2365 O O . THR A 1 313 ? 13.445 33.625 26.297 1 38.12 313 THR A O 1
ATOM 2368 N N . VAL A 1 314 ? 13.539 31.375 25.859 1 41.62 314 VAL A N 1
ATOM 2369 C CA . VAL A 1 314 ? 12.117 31.328 25.531 1 41.62 314 VAL A CA 1
ATOM 2370 C C . VAL A 1 314 ? 11.281 31.562 26.781 1 41.62 314 VAL A C 1
ATOM 2372 O O . VAL A 1 314 ? 10.266 32.25 26.734 1 41.62 314 VAL A O 1
ATOM 2375 N N . ASN A 1 315 ? 11.805 31.031 27.906 1 43.31 315 ASN A N 1
ATOM 2376 C CA . ASN A 1 315 ? 11.125 31.266 29.172 1 43.31 315 ASN A CA 1
ATOM 2377 C C . ASN A 1 315 ? 11 32.75 29.469 1 43.31 315 ASN A C 1
ATOM 2379 O O . ASN A 1 315 ? 9.977 33.219 29.984 1 43.31 315 ASN A O 1
ATOM 2383 N N . LEU A 1 316 ? 12.07 33.469 29.172 1 42.19 316 LEU A N 1
ATOM 2384 C CA . LEU A 1 316 ? 12.016 34.906 29.391 1 42.19 316 LEU A CA 1
ATOM 2385 C C . LEU A 1 316 ? 10.945 35.531 28.516 1 42.19 316 LEU A C 1
ATOM 2387 O O . LEU A 1 316 ? 10.188 36.406 28.984 1 42.19 316 LEU A O 1
ATOM 2391 N N . ALA A 1 317 ? 10.945 35 27.25 1 39.53 317 ALA A N 1
ATOM 2392 C CA . ALA A 1 317 ? 9.945 35.562 26.344 1 39.53 317 ALA A CA 1
ATOM 2393 C C . ALA A 1 317 ? 8.539 35.188 26.781 1 39.53 317 ALA A C 1
ATOM 2395 O O . ALA A 1 317 ? 7.613 36 26.703 1 39.53 317 ALA A O 1
ATOM 2396 N N . VAL A 1 318 ? 8.469 33.938 27.25 1 43.88 318 VAL A N 1
ATOM 2397 C CA . VAL A 1 318 ? 7.168 33.406 27.672 1 43.88 318 VAL A CA 1
ATOM 2398 C C . VAL A 1 318 ? 6.824 33.938 29.062 1 43.88 318 VAL A C 1
ATOM 2400 O O . VAL A 1 318 ? 5.652 34.156 29.375 1 43.88 318 VAL A O 1
ATOM 2403 N N . SER A 1 319 ? 7.805 34.062 29.875 1 45.59 319 SER A N 1
ATOM 2404 C CA . SER A 1 319 ? 7.562 34.562 31.234 1 45.59 319 SER A CA 1
ATOM 2405 C C . SER A 1 319 ? 6.906 35.938 31.219 1 45.59 319 SER A C 1
ATOM 2407 O O . SER A 1 319 ? 6.238 36.312 32.188 1 45.59 319 SER A O 1
ATOM 2409 N N . GLU A 1 320 ? 7.18 36.594 30.125 1 42.06 320 GLU A N 1
ATOM 2410 C CA . GLU A 1 320 ? 6.574 37.938 30.016 1 42.06 320 GLU A CA 1
ATOM 2411 C C . GLU A 1 320 ? 5.09 37.844 29.688 1 42.06 320 GLU A C 1
ATOM 2413 O O . GLU A 1 320 ? 4.371 38.844 29.719 1 42.06 320 GLU A O 1
ATOM 2418 N N . ILE A 1 321 ? 4.785 36.594 29.266 1 42.31 321 ILE A N 1
ATOM 2419 C CA . ILE A 1 321 ? 3.365 36.375 29.016 1 42.31 321 ILE A CA 1
ATOM 2420 C C . ILE A 1 321 ? 2.621 36.219 30.344 1 42.31 321 ILE A C 1
ATOM 2422 O O . ILE A 1 321 ? 2.926 35.312 31.125 1 42.31 321 ILE A O 1
ATOM 2426 N N . LYS A 1 322 ? 1.915 37.188 30.875 1 47.22 322 LYS A N 1
ATOM 2427 C CA . LYS A 1 322 ? 1.219 37.312 32.156 1 47.22 322 LYS A CA 1
ATOM 2428 C C . LYS A 1 322 ? 0.234 36.156 32.344 1 47.22 322 LYS A C 1
ATOM 2430 O O . LYS A 1 322 ? 0.018 35.719 33.469 1 47.22 322 LYS A O 1
ATOM 2435 N N . ASN A 1 323 ? -0.511 35.688 31.297 1 39.56 323 ASN A N 1
ATOM 2436 C CA . ASN A 1 323 ? -1.497 34.625 31.469 1 39.56 323 ASN A CA 1
ATOM 2437 C C . ASN A 1 323 ? -0.833 33.25 31.578 1 39.56 323 ASN A C 1
ATOM 2439 O O . ASN A 1 323 ? -0.268 32.75 30.609 1 39.56 323 ASN A O 1
ATOM 2443 N N . GLN A 1 324 ? -0.667 32.688 32.812 1 40.06 324 GLN A N 1
ATOM 2444 C CA . GLN A 1 324 ? 0.017 31.438 33.156 1 40.06 324 GLN A CA 1
ATOM 2445 C C . GLN A 1 324 ? -0.5 30.266 32.344 1 40.06 324 GLN A C 1
ATOM 2447 O O . GLN A 1 324 ? 0.276 29.406 31.922 1 40.06 324 GLN A O 1
ATOM 2452 N N . LYS A 1 325 ? -1.776 30.141 32.25 1 39.78 325 LYS A N 1
ATOM 2453 C CA . LYS A 1 325 ? -2.371 29.047 31.484 1 39.78 325 LYS A CA 1
ATOM 2454 C C . LYS A 1 325 ? -1.878 29.062 30.031 1 39.78 325 LYS A C 1
ATOM 2456 O O . LYS A 1 325 ? -1.528 28.016 29.484 1 39.78 325 LYS A O 1
ATOM 2461 N N . LEU A 1 326 ? -1.848 30.219 29.547 1 40.75 326 LEU A N 1
ATOM 2462 C CA . LEU A 1 326 ? -1.378 30.391 28.188 1 40.75 326 LEU A CA 1
ATOM 2463 C C . LEU A 1 326 ? 0.115 30.094 28.078 1 40.75 326 LEU A C 1
ATOM 2465 O O . LEU A 1 326 ? 0.568 29.5 27.094 1 40.75 326 LEU A O 1
ATOM 2469 N N . ARG A 1 327 ? 0.908 30.516 29.141 1 41.88 327 ARG A N 1
ATOM 2470 C CA . ARG A 1 327 ? 2.332 30.188 29.188 1 41.88 327 ARG A CA 1
ATOM 2471 C C . ARG A 1 327 ? 2.561 28.688 29.078 1 41.88 327 ARG A C 1
ATOM 2473 O O . ARG A 1 327 ? 3.434 28.234 28.344 1 41.88 327 ARG A O 1
ATOM 2480 N N . ALA A 1 328 ? 1.828 28.016 29.891 1 39.5 328 ALA A N 1
ATOM 2481 C CA . ALA A 1 328 ? 1.922 26.562 29.922 1 39.5 328 ALA A CA 1
ATOM 2482 C C . ALA A 1 328 ? 1.521 25.953 28.578 1 39.5 328 ALA A C 1
ATOM 2484 O O . ALA A 1 328 ? 2.137 24.984 28.125 1 39.5 328 ALA A O 1
ATOM 2485 N N . GLU A 1 329 ? 0.45 26.469 28.047 1 38.91 329 GLU A N 1
ATOM 2486 C CA . GLU A 1 329 ? -0.092 25.938 26.797 1 38.91 329 GLU A CA 1
ATOM 2487 C C . GLU A 1 329 ? 0.842 26.234 25.625 1 38.91 329 GLU A C 1
ATOM 2489 O O . GLU A 1 329 ? 0.994 25.406 24.719 1 38.91 329 GLU A O 1
ATOM 2494 N N . LEU A 1 330 ? 1.296 27.547 25.641 1 38.69 330 LEU A N 1
ATOM 2495 C CA . LEU A 1 330 ? 2.156 27.969 24.547 1 38.69 330 LEU A CA 1
ATOM 2496 C C . LEU A 1 330 ? 3.525 27.297 24.641 1 38.69 330 LEU A C 1
ATOM 2498 O O . LEU A 1 330 ? 4.133 26.984 23.609 1 38.69 330 LEU A O 1
ATOM 2502 N N . PHE A 1 331 ? 4.105 27.375 25.953 1 39.5 331 PHE A N 1
ATOM 2503 C CA . PHE A 1 331 ? 5.434 26.797 26.125 1 39.5 331 PHE A CA 1
ATOM 2504 C C . PHE A 1 331 ? 5.465 25.359 25.641 1 39.5 331 PHE A C 1
ATOM 2506 O O . PHE A 1 331 ? 6.473 24.891 25.109 1 39.5 331 PHE A O 1
ATOM 2513 N N . ASN A 1 332 ? 4.512 24.703 26.172 1 34.91 332 ASN A N 1
ATOM 2514 C CA . ASN A 1 332 ? 4.531 23.25 26.047 1 34.91 332 ASN A CA 1
ATOM 2515 C C . ASN A 1 332 ? 4.539 22.812 24.578 1 34.91 332 ASN A C 1
ATOM 2517 O O . ASN A 1 332 ? 5.023 21.719 24.25 1 34.91 332 ASN A O 1
ATOM 2521 N N . SER A 1 333 ? 3.621 23.375 23.859 1 32.72 333 SER A N 1
ATOM 2522 C CA . SER A 1 333 ? 3.502 22.812 22.516 1 32.72 333 SER A CA 1
ATOM 2523 C C . SER A 1 333 ? 4.777 23.047 21.703 1 32.72 333 SER A C 1
ATOM 2525 O O . SER A 1 333 ? 5.25 22.141 21.016 1 32.72 333 SER A O 1
ATOM 2527 N N . THR A 1 334 ? 5 24.391 21.266 1 33.16 334 THR A N 1
ATOM 2528 C CA . THR A 1 334 ? 5.773 24.797 20.109 1 33.16 334 THR A CA 1
ATOM 2529 C C . THR A 1 334 ? 7.234 25.031 20.484 1 33.16 334 THR A C 1
ATOM 2531 O O . THR A 1 334 ? 8 25.578 19.688 1 33.16 334 THR A O 1
ATOM 2534 N N . ALA A 1 335 ? 7.531 25.172 21.766 1 33 335 ALA A N 1
ATOM 2535 C CA . ALA A 1 335 ? 8.891 25.719 21.797 1 33 335 ALA A CA 1
ATOM 2536 C C . ALA A 1 335 ? 9.828 24.875 20.938 1 33 335 ALA A C 1
ATOM 2538 O O . ALA A 1 335 ? 9.828 23.641 21.031 1 33 335 ALA A O 1
ATOM 2539 N N . ILE A 1 336 ? 10.164 25.469 19.859 1 34.5 336 ILE A N 1
ATOM 2540 C CA . ILE A 1 336 ? 11.086 25.156 18.781 1 34.5 336 ILE A CA 1
ATOM 2541 C C . ILE A 1 336 ? 12.422 24.688 19.359 1 34.5 336 ILE A C 1
ATOM 2543 O O . ILE A 1 336 ? 13.109 25.469 20.031 1 34.5 336 ILE A O 1
ATOM 2547 N N . PRO A 1 337 ? 12.508 23.609 19.891 1 31.92 337 PRO A N 1
ATOM 2548 C CA . PRO A 1 337 ? 13.945 23.344 20.031 1 31.92 337 PRO A CA 1
ATOM 2549 C C . PRO A 1 337 ? 14.766 23.969 18.906 1 31.92 337 PRO A C 1
ATOM 2551 O O . PRO A 1 337 ? 14.727 23.5 17.766 1 31.92 337 PRO A O 1
ATOM 2554 N N . ALA A 1 338 ? 14.539 25.359 18.703 1 30.45 338 ALA A N 1
ATOM 2555 C CA . ALA A 1 338 ? 15.633 25.859 17.875 1 30.45 338 ALA A CA 1
ATOM 2556 C C . ALA A 1 338 ? 16.984 25.422 18.422 1 30.45 338 ALA A C 1
ATOM 2558 O O . ALA A 1 338 ? 17.422 25.891 19.469 1 30.45 338 ALA A O 1
ATOM 2559 N N . LEU A 1 339 ? 17.125 24.219 18.578 1 31.94 339 LEU A N 1
ATOM 2560 C CA . LEU A 1 339 ? 18.469 23.75 18.938 1 31.94 339 LEU A CA 1
ATOM 2561 C C . LEU A 1 339 ? 19.547 24.641 18.328 1 31.94 339 LEU A C 1
ATOM 2563 O O . LEU A 1 339 ? 19.469 24.969 17.141 1 31.94 339 LEU A O 1
ATOM 2567 N N . CYS A 1 340 ? 19.891 25.734 19.141 1 24.7 340 CYS A N 1
ATOM 2568 C CA . CYS A 1 340 ? 21.219 26.219 18.812 1 24.7 340 CYS A CA 1
ATOM 2569 C C . CYS A 1 340 ? 22.141 25.047 18.469 1 24.7 340 CYS A C 1
ATOM 2571 O O . CYS A 1 340 ? 22.234 24.078 19.234 1 24.7 340 CYS A O 1
ATOM 2573 N N . TYR A 1 341 ? 22.047 24.516 17.469 1 28.92 341 TYR A N 1
ATOM 2574 C CA . TYR A 1 341 ? 23.266 23.766 17.188 1 28.92 341 TYR A CA 1
ATOM 2575 C C . TYR A 1 341 ? 24.5 24.625 17.422 1 28.92 341 TYR A C 1
ATOM 2577 O O . TYR A 1 341 ? 24.594 25.734 16.906 1 28.92 341 TYR A O 1
ATOM 2585 N N . GLU A 1 342 ? 24.938 24.969 18.625 1 26.55 342 GLU A N 1
ATOM 2586 C CA . GLU A 1 342 ? 26.328 25.391 18.719 1 26.55 342 GLU A CA 1
ATOM 2587 C C . GLU A 1 342 ? 27.125 24.922 17.516 1 26.55 342 GLU A C 1
ATOM 2589 O O . GLU A 1 342 ? 26.766 23.953 16.859 1 26.55 342 GLU A O 1
ATOM 2594 N N . SER A 1 343 ? 28.328 25.781 17.125 1 25.89 343 SER A N 1
ATOM 2595 C CA . SER A 1 343 ? 29.234 25.625 15.992 1 25.89 343 SER A CA 1
ATOM 2596 C C . SER A 1 343 ? 29.469 24.156 15.656 1 25.89 343 SER A C 1
ATOM 2598 O O . SER A 1 343 ? 29.406 23.766 14.492 1 25.89 343 SER A O 1
ATOM 2600 N N . LYS A 1 344 ? 30.375 23.516 16.469 1 26.06 344 LYS A N 1
ATOM 2601 C CA . LYS A 1 344 ? 31.219 22.359 16.141 1 26.06 344 LYS A CA 1
ATOM 2602 C C . LYS A 1 344 ? 30.375 21.094 15.969 1 26.06 344 LYS A C 1
ATOM 2604 O O . LYS A 1 344 ? 30.734 20.219 15.18 1 26.06 344 LYS A O 1
ATOM 2609 N N . THR A 1 345 ? 29.656 20.562 16.969 1 24.91 345 THR A N 1
ATOM 2610 C CA . THR A 1 345 ? 29.594 19.141 17.312 1 24.91 345 THR A CA 1
ATOM 2611 C C . THR A 1 345 ? 28.484 18.438 16.547 1 24.91 345 THR A C 1
ATOM 2613 O O . THR A 1 345 ? 28.234 17.25 16.734 1 24.91 345 THR A O 1
ATOM 2616 N N . TRP A 1 346 ? 27.312 18.891 16.359 1 29.73 346 TRP A N 1
ATOM 2617 C CA . TRP A 1 346 ? 26.812 17.875 15.422 1 29.73 346 TRP A CA 1
ATOM 2618 C C . TRP A 1 346 ? 27.734 17.766 14.211 1 29.73 346 TRP A C 1
ATOM 2620 O O . TRP A 1 346 ? 27.672 18.594 13.289 1 29.73 346 TRP A O 1
ATOM 2630 N N . THR A 1 347 ? 28.875 17.75 14.406 1 27.59 347 THR A N 1
ATOM 2631 C CA . THR A 1 347 ? 29.797 17.203 13.414 1 27.59 347 THR A CA 1
ATOM 2632 C C . THR A 1 347 ? 29.141 16.031 12.672 1 27.59 347 THR A C 1
ATOM 2634 O O . THR A 1 347 ? 28.766 15.031 13.289 1 27.59 347 THR A O 1
ATOM 2637 N N . LEU A 1 348 ? 28.109 16.266 11.734 1 31.77 348 LEU A N 1
ATOM 2638 C CA . LEU A 1 348 ? 27.891 15.172 10.797 1 31.77 348 LEU A CA 1
ATOM 2639 C C . LEU A 1 348 ? 29.016 14.156 10.867 1 31.77 348 LEU A C 1
ATOM 2641 O O . LEU A 1 348 ? 30.172 14.477 10.555 1 31.77 348 LEU A O 1
ATOM 2645 N N . THR A 1 349 ? 29.078 13.477 11.977 1 31.62 349 THR A N 1
ATOM 2646 C CA . THR A 1 349 ? 30.156 12.508 11.938 1 31.62 349 THR A CA 1
ATOM 2647 C C . THR A 1 349 ? 30.484 12.109 10.492 1 31.62 349 THR A C 1
ATOM 2649 O O . THR A 1 349 ? 29.625 12.219 9.617 1 31.62 349 THR A O 1
ATOM 2652 N N . LYS A 1 350 ? 31.719 11.891 10.234 1 29.92 350 LYS A N 1
ATOM 2653 C CA . LYS A 1 350 ? 32.156 11.375 8.945 1 29.92 350 LYS A CA 1
ATOM 2654 C C . LYS A 1 350 ? 31.141 10.422 8.336 1 29.92 350 LYS A C 1
ATOM 2656 O O . LYS A 1 350 ? 30.938 10.43 7.121 1 29.92 350 LYS A O 1
ATOM 2661 N N . ALA A 1 351 ? 30.578 9.609 9.047 1 32.69 351 ALA A N 1
ATOM 2662 C CA . ALA A 1 351 ? 29.688 8.57 8.531 1 32.69 351 ALA A CA 1
ATOM 2663 C C . ALA A 1 351 ? 28.344 9.164 8.117 1 32.69 351 ALA A C 1
ATOM 2665 O O . ALA A 1 351 ? 27.781 8.797 7.078 1 32.69 351 ALA A O 1
ATOM 2666 N N . MET A 1 352 ? 27.766 9.992 8.859 1 34.91 352 MET A N 1
ATOM 2667 C CA . MET A 1 352 ? 26.469 10.547 8.484 1 34.91 352 MET A CA 1
ATOM 2668 C C . MET A 1 352 ? 26.625 11.594 7.387 1 34.91 352 MET A C 1
ATOM 2670 O O . MET A 1 352 ? 25.719 11.781 6.574 1 34.91 352 MET A O 1
ATOM 2674 N N . GLU A 1 353 ? 27.641 12.359 7.348 1 35.62 353 GLU A N 1
ATOM 2675 C CA . GLU A 1 353 ? 27.969 13.188 6.191 1 35.62 353 GLU A CA 1
ATOM 2676 C C . GLU A 1 353 ? 27.984 12.367 4.906 1 35.62 353 GLU A C 1
ATOM 2678 O O . GLU A 1 353 ? 27.531 12.828 3.857 1 35.62 353 GLU A O 1
ATOM 2683 N N . ALA A 1 354 ? 28.547 11.164 5.086 1 36.31 354 ALA A N 1
ATOM 2684 C CA . ALA A 1 354 ? 28.547 10.258 3.936 1 36.31 354 ALA A CA 1
ATOM 2685 C C . ALA A 1 354 ? 27.109 9.891 3.539 1 36.31 354 ALA A C 1
ATOM 2687 O O . ALA A 1 354 ? 26.781 9.844 2.35 1 36.31 354 ALA A O 1
ATOM 2688 N N . GLN A 1 355 ? 26.25 9.703 4.488 1 36.09 355 GLN A N 1
ATOM 2689 C CA . GLN A 1 355 ? 24.875 9.375 4.152 1 36.09 355 GLN A CA 1
ATOM 2690 C C . GLN A 1 355 ? 24.094 10.625 3.73 1 36.09 355 GLN A C 1
ATOM 2692 O O . GLN A 1 355 ? 23.266 10.562 2.82 1 36.09 355 GLN A O 1
ATOM 2697 N N . HIS A 1 356 ? 24.266 11.75 4.367 1 36.81 356 HIS A N 1
ATOM 2698 C CA . HIS A 1 356 ? 23.641 13.008 3.986 1 36.81 356 HIS A CA 1
ATOM 2699 C C . HIS A 1 356 ? 24.156 13.492 2.637 1 36.81 356 HIS A C 1
ATOM 2701 O O . HIS A 1 356 ? 23.391 14.008 1.824 1 36.81 356 HIS A O 1
ATOM 2707 N N . LYS A 1 357 ? 25.406 13.406 2.467 1 37.16 357 LYS A N 1
ATOM 2708 C CA . LYS A 1 357 ? 25.906 13.703 1.128 1 37.16 357 LYS A CA 1
ATOM 2709 C C . LYS A 1 357 ? 25.156 12.891 0.072 1 37.16 357 LYS A C 1
ATOM 2711 O O . LYS A 1 357 ? 24.875 13.391 -1.019 1 37.16 357 LYS A O 1
ATOM 2716 N N . THR A 1 358 ? 24.828 11.75 0.53 1 35.97 358 THR A N 1
ATOM 2717 C CA . THR A 1 358 ? 24.062 10.945 -0.41 1 35.97 358 THR A CA 1
ATOM 2718 C C . THR A 1 358 ? 22.641 11.477 -0.54 1 35.97 358 THR A C 1
ATOM 2720 O O . THR A 1 358 ? 22.109 11.57 -1.647 1 35.97 358 THR A O 1
ATOM 2723 N N . THR A 1 359 ? 22.078 11.914 0.607 1 36.53 359 THR A N 1
ATOM 2724 C CA . THR A 1 359 ? 20.734 12.461 0.508 1 36.53 359 THR A CA 1
ATOM 2725 C C . THR A 1 359 ? 20.75 13.867 -0.084 1 36.53 359 THR A C 1
ATOM 2727 O O . THR A 1 359 ? 19.953 14.195 -0.954 1 36.53 359 THR A O 1
ATOM 2730 N N . GLN A 1 360 ? 21.672 14.727 0.436 1 36.44 360 GLN A N 1
ATOM 2731 C CA . GLN A 1 360 ? 21.828 16.031 -0.2 1 36.44 360 GLN A CA 1
ATOM 2732 C C . GLN A 1 360 ? 22.203 15.883 -1.669 1 36.44 360 GLN A C 1
ATOM 2734 O O . GLN A 1 360 ? 21.672 16.578 -2.529 1 36.44 360 GLN A O 1
ATOM 2739 N N . ALA A 1 361 ? 23.156 15.023 -1.91 1 36.84 361 ALA A N 1
ATOM 2740 C CA . ALA A 1 361 ? 23.484 14.766 -3.311 1 36.84 361 ALA A CA 1
ATOM 2741 C C . ALA A 1 361 ? 22.266 14.273 -4.078 1 36.84 361 ALA A C 1
ATOM 2743 O O . ALA A 1 361 ? 22.047 14.648 -5.234 1 36.84 361 ALA A O 1
ATOM 2744 N N . SER A 1 362 ? 21.531 13.555 -3.355 1 37 362 SER A N 1
ATOM 2745 C CA . SER A 1 362 ? 20.297 13.117 -4.027 1 37 362 SER A CA 1
ATOM 2746 C C . SER A 1 362 ? 19.328 14.273 -4.195 1 37 362 SER A C 1
ATOM 2748 O O . SER A 1 362 ? 18.719 14.43 -5.254 1 37 362 SER A O 1
ATOM 2750 N N . ILE A 1 363 ? 19.234 15.031 -3.104 1 38.22 363 ILE A N 1
ATOM 2751 C CA . ILE A 1 363 ? 18.359 16.188 -3.211 1 38.22 363 ILE A CA 1
ATOM 2752 C C . ILE A 1 363 ? 18.984 17.234 -4.141 1 38.22 363 ILE A C 1
ATOM 2754 O O . ILE A 1 363 ? 18.297 17.781 -5.012 1 38.22 363 ILE A O 1
ATOM 2758 N N . GLU A 1 364 ? 20.25 17.609 -3.896 1 37.22 364 GLU A N 1
ATOM 2759 C CA . GLU A 1 364 ? 20.953 18.578 -4.75 1 37.22 364 GLU A CA 1
ATOM 2760 C C . GLU A 1 364 ? 21.094 18.047 -6.172 1 37.22 364 GLU A C 1
ATOM 2762 O O . GLU A 1 364 ? 20.969 18.797 -7.141 1 37.22 364 GLU A O 1
ATOM 2767 N N . ARG A 1 365 ? 21.562 16.859 -6.281 1 36.22 365 ARG A N 1
ATOM 2768 C CA . ARG A 1 365 ? 21.578 16.312 -7.637 1 36.22 365 ARG A CA 1
ATOM 2769 C C . ARG A 1 365 ? 20.219 16.469 -8.305 1 36.22 365 ARG A C 1
ATOM 2771 O O . ARG A 1 365 ? 20.141 16.781 -9.5 1 36.22 365 ARG A O 1
ATOM 2778 N N . ARG A 1 366 ? 19.297 16.172 -7.492 1 35.81 366 ARG A N 1
ATOM 2779 C CA . ARG A 1 366 ? 17.969 16.297 -8.07 1 35.81 366 ARG A CA 1
ATOM 2780 C C . ARG A 1 366 ? 17.578 17.766 -8.188 1 35.81 366 ARG A C 1
ATOM 2782 O O . ARG A 1 366 ? 16.922 18.172 -9.156 1 35.81 366 ARG A O 1
ATOM 2789 N N . SER A 1 367 ? 17.875 18.516 -7.156 1 35.22 367 SER A N 1
ATOM 2790 C CA . SER A 1 367 ? 17.578 19.953 -7.23 1 35.22 367 SER A CA 1
ATOM 2791 C C . SER A 1 367 ? 18.484 20.656 -8.219 1 35.22 367 SER A C 1
ATOM 2793 O O . SER A 1 367 ? 18.062 21.578 -8.922 1 35.22 367 SER A O 1
ATOM 2795 N N . GLU A 1 368 ? 19.766 20.422 -8.195 1 35.81 368 GLU A N 1
ATOM 2796 C CA . GLU A 1 368 ? 20.609 21.016 -9.227 1 35.81 368 GLU A CA 1
ATOM 2797 C C . GLU A 1 368 ? 20.188 20.562 -10.617 1 35.81 368 GLU A C 1
ATOM 2799 O O . GLU A 1 368 ? 20.25 21.328 -11.578 1 35.81 368 GLU A O 1
ATOM 2804 N N . GLY A 1 369 ? 19.969 19.266 -10.734 1 34.84 369 GLY A N 1
ATOM 2805 C CA . GLY A 1 369 ? 19.406 18.906 -12.023 1 34.84 369 GLY A CA 1
ATOM 2806 C C . GLY A 1 369 ? 18.078 19.578 -12.312 1 34.84 369 GLY A C 1
ATOM 2807 O O . GLY A 1 369 ? 17.781 19.938 -13.453 1 34.84 369 GLY A O 1
ATOM 2808 N N . LEU A 1 370 ? 17.312 19.625 -11.281 1 34 370 LEU A N 1
ATOM 2809 C CA . LEU A 1 370 ? 16.062 20.359 -11.453 1 34 370 LEU A CA 1
ATOM 2810 C C . LEU A 1 370 ? 16.328 21.859 -11.547 1 34 370 LEU A C 1
ATOM 2812 O O . LEU A 1 370 ? 15.625 22.578 -12.266 1 34 370 LEU A O 1
ATOM 2816 N N . HIS A 1 371 ? 17.234 22.453 -10.812 1 34.19 371 HIS A N 1
ATOM 2817 C CA . HIS A 1 371 ? 17.5 23.875 -10.906 1 34.19 371 HIS A CA 1
ATOM 2818 C C . HIS A 1 371 ? 18.156 24.219 -12.242 1 34.19 371 HIS A C 1
ATOM 2820 O O . HIS A 1 371 ? 18.078 25.359 -12.703 1 34.19 371 HIS A O 1
ATOM 2826 N N . LYS A 1 372 ? 19.141 23.469 -12.625 1 34.62 372 LYS A N 1
ATOM 2827 C CA . LYS A 1 372 ? 19.719 23.797 -13.93 1 34.62 372 LYS A CA 1
ATOM 2828 C C . LYS A 1 372 ? 18.734 23.516 -15.055 1 34.62 372 LYS A C 1
ATOM 2830 O O . LYS A 1 372 ? 19.031 23.797 -16.219 1 34.62 372 LYS A O 1
ATOM 2835 N N . LEU A 1 373 ? 17.797 22.609 -14.844 1 31.28 373 LEU A N 1
ATOM 2836 C CA . LEU A 1 373 ? 16.766 22.562 -15.867 1 31.28 373 LEU A CA 1
ATOM 2837 C C . LEU A 1 373 ? 15.867 23.797 -15.797 1 31.28 373 LEU A C 1
ATOM 2839 O O . LEU A 1 373 ? 15.266 24.078 -14.758 1 31.28 373 LEU A O 1
ATOM 2843 N N . ASP A 1 374 ? 16.281 24.828 -16.328 1 29.16 374 ASP A N 1
ATOM 2844 C CA . ASP A 1 374 ? 15.273 25.781 -16.797 1 29.16 374 ASP A CA 1
ATOM 2845 C C . ASP A 1 374 ? 14.023 25.047 -17.281 1 29.16 374 ASP A C 1
ATOM 2847 O O . ASP A 1 374 ? 13.938 24.656 -18.453 1 29.16 374 ASP A O 1
ATOM 2851 N N . ILE A 1 375 ? 13.398 24.266 -16.531 1 31.08 375 ILE A N 1
ATOM 2852 C CA . ILE A 1 375 ? 12.195 23.562 -16.953 1 31.08 375 ILE A CA 1
ATOM 2853 C C . ILE A 1 375 ? 11.297 24.516 -17.75 1 31.08 375 ILE A C 1
ATOM 2855 O O . ILE A 1 375 ? 10.391 24.078 -18.453 1 31.08 375 ILE A O 1
ATOM 2859 N N . ARG A 1 376 ? 11.312 25.797 -17.438 1 30.45 376 ARG A N 1
ATOM 2860 C CA . ARG A 1 376 ? 10.633 26.766 -18.312 1 30.45 376 ARG A CA 1
ATOM 2861 C C . ARG A 1 376 ? 11.289 26.797 -19.688 1 30.45 376 ARG A C 1
ATOM 2863 O O . ARG A 1 376 ? 10.617 27.031 -20.703 1 30.45 376 ARG A O 1
ATOM 2870 N N . SER A 1 377 ? 12.594 26.844 -19.703 1 27.88 377 SER A N 1
ATOM 2871 C CA . SER A 1 377 ? 13.148 26.891 -21.062 1 27.88 377 SER A CA 1
ATOM 2872 C C . SER A 1 377 ? 12.891 25.578 -21.797 1 27.88 377 SER A C 1
ATOM 2874 O O . SER A 1 377 ? 12.875 25.547 -23.031 1 27.88 377 SER A O 1
ATOM 2876 N N . LEU A 1 378 ? 12.953 24.375 -21.094 1 28.33 378 LEU A N 1
ATOM 2877 C CA . LEU A 1 378 ? 12.539 23.25 -21.922 1 28.33 378 LEU A CA 1
ATOM 2878 C C . LEU A 1 378 ? 11.062 23.344 -22.281 1 28.33 378 LEU A C 1
ATOM 2880 O O . LEU A 1 378 ? 10.602 22.688 -23.219 1 28.33 378 LEU A O 1
ATOM 2884 N N . SER A 1 379 ? 10.328 23.875 -21.422 1 26.89 379 SER A N 1
ATOM 2885 C CA . SER A 1 379 ? 8.953 23.969 -21.906 1 26.89 379 SER A CA 1
ATOM 2886 C C . SER A 1 379 ? 8.844 24.938 -23.078 1 26.89 379 SER A C 1
ATOM 2888 O O . SER A 1 379 ? 7.746 25.312 -23.484 1 26.89 379 SER A O 1
ATOM 2890 N N . THR A 1 380 ? 9.906 25.516 -23.531 1 25.62 380 THR A N 1
ATOM 2891 C CA . THR A 1 380 ? 9.602 26.219 -24.766 1 25.62 380 THR A CA 1
ATOM 2892 C C . THR A 1 380 ? 9.086 25.266 -25.828 1 25.62 380 THR A C 1
ATOM 2894 O O . THR A 1 380 ? 9.094 25.578 -27.016 1 25.62 380 THR A O 1
ATOM 2897 N N . VAL A 1 381 ? 8.844 24.016 -25.484 1 25.97 381 VAL A N 1
ATOM 2898 C CA . VAL A 1 381 ? 8.125 23.391 -26.594 1 25.97 381 VAL A CA 1
ATOM 2899 C C . VAL A 1 381 ? 6.918 24.25 -26.969 1 25.97 381 VAL A C 1
ATOM 2901 O O . VAL A 1 381 ? 5.973 23.766 -27.594 1 25.97 381 VAL A O 1
ATOM 2904 N N . ALA A 1 382 ? 6.789 25.5 -26.734 1 23 382 ALA A N 1
ATOM 2905 C CA . ALA A 1 382 ? 5.758 26.234 -27.469 1 23 382 ALA A CA 1
ATOM 2906 C C . ALA A 1 382 ? 5.883 25.984 -28.969 1 23 382 ALA A C 1
ATOM 2908 O O . ALA A 1 382 ? 4.875 25.844 -29.656 1 23 382 ALA A O 1
ATOM 2909 N N . ASP A 1 383 ? 7.035 26.062 -29.547 1 23.67 383 ASP A N 1
ATOM 2910 C CA . ASP A 1 383 ? 7.039 26.25 -31 1 23.67 383 ASP A CA 1
ATOM 2911 C C . ASP A 1 383 ? 6.688 24.953 -31.719 1 23.67 383 ASP A C 1
ATOM 2913 O O . ASP A 1 383 ? 6.332 24.984 -32.906 1 23.67 383 ASP A O 1
ATOM 2917 N N . ALA A 1 384 ? 7.055 23.719 -31.172 1 21.91 384 ALA A N 1
ATOM 2918 C CA . ALA A 1 384 ? 6.707 22.703 -32.156 1 21.91 384 ALA A CA 1
ATOM 2919 C C . ALA A 1 384 ? 5.203 22.469 -32.219 1 21.91 384 ALA A C 1
ATOM 2921 O O . ALA A 1 384 ? 4.684 21.875 -33.156 1 21.91 384 ALA A O 1
ATOM 2922 N N . LEU A 1 385 ? 4.367 22.734 -31.156 1 18.75 385 LEU A N 1
ATOM 2923 C CA . LEU A 1 385 ? 3.023 22.797 -31.734 1 18.75 385 LEU A CA 1
ATOM 2924 C C . LEU A 1 385 ? 2.791 24.125 -32.438 1 18.75 385 LEU A C 1
ATOM 2926 O O . LEU A 1 385 ? 3.189 25.188 -31.938 1 18.75 385 LEU A O 1
ATOM 2930 N N . MET B 1 1 ? 32.781 -11.469 14.914 1 35.66 1 MET B N 1
ATOM 2931 C CA . MET B 1 1 ? 31.641 -12.352 15.172 1 35.66 1 MET B CA 1
ATOM 2932 C C . MET B 1 1 ? 31.062 -12.906 13.875 1 35.66 1 MET B C 1
ATOM 2934 O O . MET B 1 1 ? 30.969 -12.18 12.883 1 35.66 1 MET B O 1
ATOM 2938 N N . ASN B 1 2 ? 31.203 -14.117 13.617 1 49 2 ASN B N 1
ATOM 2939 C CA . ASN B 1 2 ? 30.797 -14.789 12.383 1 49 2 ASN B CA 1
ATOM 2940 C C . ASN B 1 2 ? 29.344 -14.492 12.031 1 49 2 ASN B C 1
ATOM 2942 O O . ASN B 1 2 ? 28.422 -14.953 12.711 1 49 2 ASN B O 1
ATOM 2946 N N . LEU B 1 3 ? 29.141 -13.523 11.391 1 62.47 3 LEU B N 1
ATOM 2947 C CA . LEU B 1 3 ? 27.766 -13.141 11.062 1 62.47 3 LEU B CA 1
ATOM 2948 C C . LEU B 1 3 ? 27.031 -14.289 10.375 1 62.47 3 LEU B C 1
ATOM 2950 O O . LEU B 1 3 ? 27.609 -15 9.555 1 62.47 3 LEU B O 1
ATOM 2954 N N . LEU B 1 4 ? 25.859 -14.547 10.953 1 81.31 4 LEU B N 1
ATOM 2955 C CA . LEU B 1 4 ? 24.984 -15.523 10.305 1 81.31 4 LEU B CA 1
ATOM 2956 C C . LEU B 1 4 ? 24.797 -15.188 8.836 1 81.31 4 LEU B C 1
ATOM 2958 O O . LEU B 1 4 ? 24.953 -14.039 8.422 1 81.31 4 LEU B O 1
ATOM 2962 N N . ALA B 1 5 ? 24.812 -16.141 7.988 1 85.5 5 ALA B N 1
ATOM 2963 C CA . ALA B 1 5 ? 24.703 -16.016 6.535 1 85.5 5 ALA B CA 1
ATOM 2964 C C . ALA B 1 5 ? 23.672 -14.953 6.145 1 85.5 5 ALA B C 1
ATOM 2966 O O . ALA B 1 5 ? 23.906 -14.18 5.211 1 85.5 5 ALA B O 1
ATOM 2967 N N . GLU B 1 6 ? 22.672 -14.859 6.902 1 92.12 6 GLU B N 1
ATOM 2968 C CA . GLU B 1 6 ? 21.625 -13.898 6.57 1 92.12 6 GLU B CA 1
ATOM 2969 C C . GLU B 1 6 ? 22.078 -12.469 6.855 1 92.12 6 GLU B C 1
ATOM 2971 O O . GLU B 1 6 ? 21.75 -11.547 6.105 1 92.12 6 GLU B O 1
ATOM 2976 N N . HIS B 1 7 ? 22.812 -12.227 7.875 1 93.56 7 HIS B N 1
ATOM 2977 C CA . HIS B 1 7 ? 23.344 -10.898 8.172 1 93.56 7 HIS B CA 1
ATOM 2978 C C . HIS B 1 7 ? 24.344 -10.453 7.117 1 93.56 7 HIS B C 1
ATOM 2980 O O . HIS B 1 7 ? 24.312 -9.305 6.668 1 93.56 7 HIS B O 1
ATOM 2986 N N . LYS B 1 8 ? 25.188 -11.414 6.742 1 94.19 8 LYS B N 1
ATOM 2987 C CA . LYS B 1 8 ? 26.188 -11.117 5.719 1 94.19 8 LYS B CA 1
ATOM 2988 C C . LYS B 1 8 ? 25.516 -10.766 4.391 1 94.19 8 LYS B C 1
ATOM 2990 O O . LYS B 1 8 ? 25.922 -9.805 3.727 1 94.19 8 LYS B O 1
ATOM 2995 N N . ALA B 1 9 ? 24.531 -11.531 4.008 1 96.31 9 ALA B N 1
ATOM 2996 C CA . ALA B 1 9 ? 23.844 -11.32 2.734 1 96.31 9 ALA B CA 1
ATOM 2997 C C . ALA B 1 9 ? 23.125 -9.977 2.709 1 96.31 9 ALA B C 1
ATOM 2999 O O . ALA B 1 9 ? 23.219 -9.234 1.728 1 96.31 9 ALA B O 1
ATOM 3000 N N . VAL B 1 10 ? 22.453 -9.633 3.766 1 97.38 10 VAL B N 1
ATOM 3001 C CA . VAL B 1 10 ? 21.719 -8.367 3.84 1 97.38 10 VAL B CA 1
ATOM 3002 C C . VAL B 1 10 ? 22.703 -7.199 3.844 1 97.38 10 VAL B C 1
ATOM 3004 O O . VAL B 1 10 ? 22.484 -6.199 3.16 1 97.38 10 VAL B O 1
ATOM 3007 N N . ARG B 1 11 ? 23.75 -7.324 4.57 1 96.75 11 ARG B N 1
ATOM 3008 C CA . ARG B 1 11 ? 24.766 -6.281 4.598 1 96.75 11 ARG B CA 1
ATOM 3009 C C . ARG B 1 11 ? 25.375 -6.078 3.217 1 96.75 11 ARG B C 1
ATOM 3011 O O . ARG B 1 11 ? 25.562 -4.941 2.777 1 96.75 11 ARG B O 1
ATOM 3018 N N . ALA B 1 12 ? 25.656 -7.141 2.59 1 97 12 ALA B N 1
ATOM 3019 C CA . ALA B 1 12 ? 26.219 -7.055 1.244 1 97 12 ALA B CA 1
ATOM 3020 C C . ALA B 1 12 ? 25.25 -6.34 0.295 1 97 12 ALA B C 1
ATOM 3022 O O . ALA B 1 12 ? 25.672 -5.5 -0.504 1 97 12 ALA B O 1
ATOM 3023 N N . ALA B 1 13 ? 24.031 -6.699 0.371 1 98.44 13 ALA B N 1
ATOM 3024 C CA . ALA B 1 13 ? 23.016 -6.062 -0.461 1 98.44 13 ALA B CA 1
ATOM 3025 C C . ALA B 1 13 ? 22.906 -4.57 -0.156 1 98.44 13 ALA B C 1
ATOM 3027 O O . ALA B 1 13 ? 22.859 -3.744 -1.071 1 98.44 13 ALA B O 1
ATOM 3028 N N . ARG B 1 14 ? 22.891 -4.25 1.104 1 97 14 ARG B N 1
ATOM 3029 C CA . ARG B 1 14 ? 22.781 -2.857 1.531 1 97 14 ARG B CA 1
ATOM 3030 C C . ARG B 1 14 ? 24 -2.053 1.087 1 97 14 ARG B C 1
ATOM 3032 O O . ARG B 1 14 ? 23.875 -0.938 0.581 1 97 14 ARG B O 1
ATOM 3039 N N . ASP B 1 15 ? 25.141 -2.633 1.214 1 95.69 15 ASP B N 1
ATOM 3040 C CA . ASP B 1 15 ? 26.391 -1.959 0.869 1 95.69 15 ASP B CA 1
ATOM 3041 C C . ASP B 1 15 ? 26.5 -1.727 -0.637 1 95.69 15 ASP B C 1
ATOM 3043 O O . ASP B 1 15 ? 27.078 -0.737 -1.08 1 95.69 15 ASP B O 1
ATOM 3047 N N . SER B 1 16 ? 25.891 -2.57 -1.389 1 97.44 16 SER B N 1
ATOM 3048 C CA . SER B 1 16 ? 26.016 -2.49 -2.842 1 97.44 16 SER B CA 1
ATOM 3049 C C . SER B 1 16 ? 24.906 -1.625 -3.439 1 97.44 16 SER B C 1
ATOM 3051 O O . SER B 1 16 ? 24.984 -1.22 -4.602 1 97.44 16 SER B O 1
ATOM 3053 N N . PHE B 1 17 ? 23.969 -1.272 -2.686 1 96.12 17 PHE B N 1
ATOM 3054 C CA . PHE B 1 17 ? 22.766 -0.6 -3.162 1 96.12 17 PHE B CA 1
ATOM 3055 C C . PHE B 1 17 ? 23.109 0.752 -3.775 1 96.12 17 PHE B C 1
ATOM 3057 O O . PHE B 1 17 ? 22.703 1.046 -4.906 1 96.12 17 PHE B O 1
ATOM 3064 N N . PRO B 1 18 ? 23.938 1.607 -3.141 1 90.81 18 PRO B N 1
ATOM 3065 C CA . PRO B 1 18 ? 24.203 2.93 -3.715 1 90.81 18 PRO B CA 1
ATOM 3066 C C . PRO B 1 18 ? 24.859 2.859 -5.09 1 90.81 18 PRO B C 1
ATOM 3068 O O . PRO B 1 18 ? 24.453 3.574 -6.012 1 90.81 18 PRO B O 1
ATOM 3071 N N . LYS B 1 19 ? 25.75 2.023 -5.211 1 93.19 19 LYS B N 1
ATOM 3072 C CA . LYS B 1 19 ? 26.453 1.91 -6.488 1 93.19 19 LYS B CA 1
ATOM 3073 C C . LYS B 1 19 ? 25.531 1.358 -7.57 1 93.19 19 LYS B C 1
ATOM 3075 O O . LYS B 1 19 ? 25.5 1.874 -8.688 1 93.19 19 LYS B O 1
ATOM 3080 N N . TRP B 1 20 ? 24.766 0.377 -7.254 1 97 20 TRP B N 1
ATOM 3081 C CA . TRP B 1 20 ? 23.875 -0.247 -8.219 1 97 20 TRP B CA 1
ATOM 3082 C C . TRP B 1 20 ? 22.734 0.696 -8.586 1 97 20 TRP B C 1
ATOM 3084 O O . TRP B 1 20 ? 22.375 0.819 -9.766 1 97 20 TRP B O 1
ATOM 3094 N N . SER B 1 21 ? 22.203 1.379 -7.633 1 92.25 21 SER B N 1
ATOM 3095 C CA . SER B 1 21 ? 21.016 2.207 -7.816 1 92.25 21 SER B CA 1
ATOM 3096 C C . SER B 1 21 ? 21.375 3.562 -8.414 1 92.25 21 SER B C 1
ATOM 3098 O O . SER B 1 21 ? 20.672 4.062 -9.297 1 92.25 21 SER B O 1
ATOM 3100 N N . LEU B 1 22 ? 22.516 4.109 -7.965 1 85.75 22 LEU B N 1
ATOM 3101 C CA . LEU B 1 22 ? 22.766 5.516 -8.25 1 85.75 22 LEU B CA 1
ATOM 3102 C C . LEU B 1 22 ? 23.859 5.668 -9.305 1 85.75 22 LEU B C 1
ATOM 3104 O O . LEU B 1 22 ? 23.984 6.723 -9.93 1 85.75 22 LEU B O 1
ATOM 3108 N N . GLU B 1 23 ? 24.594 4.672 -9.43 1 89.94 23 GLU B N 1
ATOM 3109 C CA . GLU B 1 23 ? 25.719 4.836 -10.336 1 89.94 23 GLU B CA 1
ATOM 3110 C C . GLU B 1 23 ? 25.531 4.02 -11.609 1 89.94 23 GLU B C 1
ATOM 3112 O O . GLU B 1 23 ? 26.469 3.869 -12.406 1 89.94 23 GLU B O 1
ATOM 3117 N N . THR B 1 24 ? 24.406 3.451 -11.766 1 94.94 24 THR B N 1
ATOM 3118 C CA . THR B 1 24 ? 24.062 2.805 -13.023 1 94.94 24 THR B CA 1
ATOM 3119 C C . THR B 1 24 ? 22.797 3.412 -13.609 1 94.94 24 THR B C 1
ATOM 3121 O O . THR B 1 24 ? 21.891 3.803 -12.867 1 94.94 24 THR B O 1
ATOM 3124 N N . THR B 1 25 ? 22.797 3.457 -14.938 1 95.44 25 THR B N 1
ATOM 3125 C CA . THR B 1 25 ? 21.578 3.9 -15.625 1 95.44 25 THR B CA 1
ATOM 3126 C C . THR B 1 25 ? 20.641 2.725 -15.883 1 95.44 25 THR B C 1
ATOM 3128 O O . THR B 1 25 ? 21.078 1.569 -15.875 1 95.44 25 THR B O 1
ATOM 3131 N N . PRO B 1 26 ? 19.375 3.068 -16.156 1 96.5 26 PRO B N 1
ATOM 3132 C CA . PRO B 1 26 ? 18.453 2.002 -16.562 1 96.5 26 PRO B CA 1
ATOM 3133 C C . PRO B 1 26 ? 18.906 1.247 -17.797 1 96.5 26 PRO B C 1
ATOM 3135 O O . PRO B 1 26 ? 18.703 0.035 -17.906 1 96.5 26 PRO B O 1
ATOM 3138 N N . LYS B 1 27 ? 19.578 1.927 -18.641 1 97.81 27 LYS B N 1
ATOM 3139 C CA . LYS B 1 27 ? 20.125 1.296 -19.828 1 97.81 27 LYS B CA 1
ATOM 3140 C C . LYS B 1 27 ? 21.188 0.262 -19.484 1 97.81 27 LYS B C 1
ATOM 3142 O O . LYS B 1 27 ? 21.188 -0.842 -20.031 1 97.81 27 LYS B O 1
ATOM 3147 N N . GLN B 1 28 ? 22.031 0.598 -18.578 1 98.31 28 GLN B N 1
ATOM 3148 C CA . GLN B 1 28 ? 23.109 -0.297 -18.156 1 98.31 28 GLN B CA 1
ATOM 3149 C C . GLN B 1 28 ? 22.547 -1.514 -17.422 1 98.31 28 GLN B C 1
ATOM 3151 O O . GLN B 1 28 ? 22.984 -2.643 -17.672 1 98.31 28 GLN B O 1
ATOM 3156 N N . ARG B 1 29 ? 21.609 -1.281 -16.594 1 98.62 29 ARG B N 1
ATOM 3157 C CA . ARG B 1 29 ? 20.984 -2.398 -15.898 1 98.62 29 ARG B CA 1
ATOM 3158 C C . ARG B 1 29 ? 20.25 -3.314 -16.875 1 98.62 29 ARG B C 1
ATOM 3160 O O . ARG B 1 29 ? 20.344 -4.539 -16.766 1 98.62 29 ARG B O 1
ATOM 3167 N N . GLY B 1 30 ? 19.516 -2.689 -17.812 1 98.69 30 GLY B N 1
ATOM 3168 C CA . GLY B 1 30 ? 18.859 -3.457 -18.844 1 98.69 30 GLY B CA 1
ATOM 3169 C C . GLY B 1 30 ? 19.812 -4.312 -19.656 1 98.69 30 GLY B C 1
ATOM 3170 O O . GLY B 1 30 ? 19.484 -5.445 -20.031 1 98.69 30 GLY B O 1
ATOM 3171 N N . ALA B 1 31 ? 20.969 -3.812 -19.938 1 98.75 31 ALA B N 1
ATOM 3172 C CA . ALA B 1 31 ? 21.969 -4.547 -20.719 1 98.75 31 ALA B CA 1
ATOM 3173 C C . ALA B 1 31 ? 22.438 -5.789 -19.953 1 98.75 31 ALA B C 1
ATOM 3175 O O . ALA B 1 31 ? 22.641 -6.848 -20.562 1 98.75 31 ALA B O 1
ATOM 3176 N N . ILE B 1 32 ? 22.594 -5.676 -18.656 1 98.81 32 ILE B N 1
ATOM 3177 C CA . ILE B 1 32 ? 23 -6.812 -17.828 1 98.81 32 ILE B CA 1
ATOM 3178 C C . ILE B 1 32 ? 21.906 -7.867 -17.828 1 98.81 32 ILE B C 1
ATOM 3180 O O . ILE B 1 32 ? 22.172 -9.062 -17.969 1 98.81 32 ILE B O 1
ATOM 3184 N N . LEU B 1 33 ? 20.625 -7.449 -17.766 1 98.88 33 LEU B N 1
ATOM 3185 C CA . LEU B 1 33 ? 19.5 -8.375 -17.781 1 98.88 33 LEU B CA 1
ATOM 3186 C C . LEU B 1 33 ? 19.406 -9.07 -19.141 1 98.88 33 LEU B C 1
ATOM 3188 O O . LEU B 1 33 ? 19.109 -10.266 -19.219 1 98.88 33 LEU B O 1
ATOM 3192 N N . ARG B 1 34 ? 19.688 -8.375 -20.188 1 98.81 34 ARG B N 1
ATOM 3193 C CA . ARG B 1 34 ? 19.672 -8.953 -21.516 1 98.81 34 ARG B CA 1
ATOM 3194 C C . ARG B 1 34 ? 20.766 -10.008 -21.672 1 98.81 34 ARG B C 1
ATOM 3196 O O . ARG B 1 34 ? 20.531 -11.086 -22.219 1 98.81 34 ARG B O 1
ATOM 3203 N N . LYS B 1 35 ? 21.875 -9.688 -21.156 1 98.88 35 LYS B N 1
ATOM 3204 C CA . LYS B 1 35 ? 22.953 -10.664 -21.172 1 98.88 35 LYS B CA 1
ATOM 3205 C C . LYS B 1 35 ? 22.594 -11.906 -20.359 1 98.88 35 LYS B C 1
ATOM 3207 O O . LYS B 1 35 ? 22.906 -13.023 -20.75 1 98.88 35 LYS B O 1
ATOM 3212 N N . TRP B 1 36 ? 21.953 -11.68 -19.219 1 98.88 36 TRP B N 1
ATOM 3213 C CA . TRP B 1 36 ? 21.5 -12.797 -18.406 1 98.88 36 TRP B CA 1
ATOM 3214 C C . TRP B 1 36 ? 20.516 -13.672 -19.172 1 98.88 36 TRP B C 1
ATOM 3216 O O . TRP B 1 36 ? 20.594 -14.898 -19.109 1 98.88 36 TRP B O 1
ATOM 3226 N N . PHE B 1 37 ? 19.641 -13.031 -20 1 98.88 37 PHE B N 1
ATOM 3227 C CA . PHE B 1 37 ? 18.766 -13.75 -20.906 1 98.88 37 PHE B CA 1
ATOM 3228 C C . PHE B 1 37 ? 19.562 -14.633 -21.859 1 98.88 37 PHE B C 1
ATOM 3230 O O . PHE B 1 37 ? 19.281 -15.828 -21.984 1 98.88 37 PHE B O 1
ATOM 3237 N N . ASP B 1 38 ? 20.547 -14.102 -22.438 1 98.88 38 ASP B N 1
ATOM 3238 C CA . ASP B 1 38 ? 21.375 -14.828 -23.406 1 98.88 38 ASP B CA 1
ATOM 3239 C C . ASP B 1 38 ? 22.047 -16.031 -22.75 1 98.88 38 ASP B C 1
ATOM 3241 O O . ASP B 1 38 ? 22.141 -17.094 -23.344 1 98.88 38 ASP B O 1
ATOM 3245 N N . ILE B 1 39 ? 22.516 -15.836 -21.562 1 98.88 39 ILE B N 1
ATOM 3246 C CA . ILE B 1 39 ? 23.203 -16.891 -20.828 1 98.88 39 ILE B CA 1
ATOM 3247 C C . ILE B 1 39 ? 22.219 -18.031 -20.547 1 98.88 39 ILE B C 1
ATOM 3249 O O . ILE B 1 39 ? 22.547 -19.203 -20.719 1 98.88 39 ILE B O 1
ATOM 3253 N N . PHE B 1 40 ? 21 -17.688 -20.156 1 98.88 40 PHE B N 1
ATOM 3254 C CA . PHE B 1 40 ? 19.984 -18.703 -19.891 1 98.88 40 PHE B CA 1
ATOM 3255 C C . PHE B 1 40 ? 19.656 -19.469 -21.156 1 98.88 40 PHE B C 1
ATOM 3257 O O . PHE B 1 40 ? 19.516 -20.703 -21.125 1 98.88 40 PHE B O 1
ATOM 3264 N N . VAL B 1 41 ? 19.578 -18.797 -22.234 1 98.69 41 VAL B N 1
ATOM 3265 C CA . VAL B 1 41 ? 19.281 -19.438 -23.516 1 98.69 41 VAL B CA 1
ATOM 3266 C C . VAL B 1 41 ? 20.422 -20.391 -23.891 1 98.69 41 VAL B C 1
ATOM 3268 O O . VAL B 1 41 ? 20.188 -21.531 -24.266 1 98.69 41 VAL B O 1
ATOM 3271 N N . ALA B 1 42 ? 21.578 -19.953 -23.703 1 98.69 42 ALA B N 1
ATOM 3272 C CA . ALA B 1 42 ? 22.766 -20.734 -24.047 1 98.69 42 ALA B CA 1
ATOM 3273 C C . ALA B 1 42 ? 22.891 -21.953 -23.141 1 98.69 42 ALA B C 1
ATOM 3275 O O . ALA B 1 42 ? 23.328 -23.016 -23.578 1 98.69 42 ALA B O 1
ATOM 3276 N N . LYS B 1 43 ? 22.484 -21.797 -21.906 1 98.56 43 LYS B N 1
ATOM 3277 C CA . LYS B 1 43 ? 22.688 -22.859 -20.922 1 98.56 43 LYS B CA 1
ATOM 3278 C C . LYS B 1 43 ? 21.375 -23.594 -20.625 1 98.56 43 LYS B C 1
ATOM 3280 O O . LYS B 1 43 ? 21.234 -24.234 -19.594 1 98.56 43 LYS B O 1
ATOM 3285 N N . GLU B 1 44 ? 20.422 -23.453 -21.453 1 98.62 44 GLU B N 1
ATOM 3286 C CA . GLU B 1 44 ? 19.078 -23.969 -21.219 1 98.62 44 GLU B CA 1
ATOM 3287 C C . GLU B 1 44 ? 19.125 -25.453 -20.828 1 98.62 44 GLU B C 1
ATOM 3289 O O . GLU B 1 44 ? 18.5 -25.859 -19.844 1 98.62 44 GLU B O 1
ATOM 3294 N N . THR B 1 45 ? 19.875 -26.281 -21.594 1 97.94 45 THR B N 1
ATOM 3295 C CA . THR B 1 45 ? 19.938 -27.719 -21.391 1 97.94 45 THR B CA 1
ATOM 3296 C C . THR B 1 45 ? 20.547 -28.047 -20.031 1 97.94 45 THR B C 1
ATOM 3298 O O . THR B 1 45 ? 19.984 -28.844 -19.266 1 97.94 45 THR B O 1
ATOM 3301 N N . GLU B 1 46 ? 21.625 -27.422 -19.734 1 97.69 46 GLU B N 1
ATOM 3302 C CA . GLU B 1 46 ? 22.328 -27.656 -18.469 1 97.69 46 GLU B CA 1
ATOM 3303 C C . GLU B 1 46 ? 21.453 -27.25 -17.281 1 97.69 46 GLU B C 1
ATOM 3305 O O . GLU B 1 46 ? 21.328 -28.016 -16.312 1 97.69 46 GLU B O 1
ATOM 3310 N N . LEU B 1 47 ? 20.859 -26.141 -17.375 1 98.56 47 LEU B N 1
ATOM 3311 C CA . LEU B 1 47 ? 20.016 -25.641 -16.297 1 98.56 47 LEU B CA 1
ATOM 3312 C C . LEU B 1 47 ? 18.766 -26.5 -16.125 1 98.56 47 LEU B C 1
ATOM 3314 O O . LEU B 1 47 ? 18.312 -26.75 -15.008 1 98.56 47 LEU B O 1
ATOM 3318 N N . ALA B 1 48 ? 18.188 -26.953 -17.234 1 98.44 48 ALA B N 1
ATOM 3319 C CA . ALA B 1 48 ? 17.016 -27.812 -17.188 1 98.44 48 ALA B CA 1
ATOM 3320 C C . ALA B 1 48 ? 17.344 -29.156 -16.531 1 98.44 48 ALA B C 1
ATOM 3322 O O . ALA B 1 48 ? 16.547 -29.656 -15.727 1 98.44 48 ALA B O 1
ATOM 3323 N N . GLN B 1 49 ? 18.438 -29.672 -16.906 1 96.5 49 GLN B N 1
ATOM 3324 C CA . GLN B 1 49 ? 18.844 -30.938 -16.297 1 96.5 49 GLN B CA 1
ATOM 3325 C C . GLN B 1 49 ? 19.047 -30.797 -14.797 1 96.5 49 GLN B C 1
ATOM 3327 O O . GLN B 1 49 ? 18.609 -31.656 -14.023 1 96.5 49 GLN B O 1
ATOM 3332 N N . LEU B 1 50 ? 19.719 -29.703 -14.414 1 96.44 50 LEU B N 1
ATOM 3333 C CA . LEU B 1 50 ? 19.906 -29.438 -12.992 1 96.44 50 LEU B CA 1
ATOM 3334 C C . LEU B 1 50 ? 18.562 -29.344 -12.273 1 96.44 50 LEU B C 1
ATOM 3336 O O . LEU B 1 50 ? 18.391 -29.906 -11.188 1 96.44 50 LEU B O 1
ATOM 3340 N N . LEU B 1 51 ? 17.641 -28.688 -12.891 1 96.56 51 LEU B N 1
ATOM 3341 C CA . LEU B 1 51 ? 16.312 -28.5 -12.312 1 96.56 51 LEU B CA 1
ATOM 3342 C C . LEU B 1 51 ? 15.594 -29.828 -12.156 1 96.56 51 LEU B C 1
ATOM 3344 O O . LEU B 1 51 ? 15.031 -30.125 -11.086 1 96.56 51 LEU B O 1
ATOM 3348 N N . THR B 1 52 ? 15.633 -30.672 -13.164 1 94.38 52 THR B N 1
ATOM 3349 C CA . THR B 1 52 ? 14.992 -31.984 -13.102 1 94.38 52 THR B CA 1
ATOM 3350 C C . THR B 1 52 ? 15.656 -32.844 -12.031 1 94.38 52 THR B C 1
ATOM 3352 O O . THR B 1 52 ? 14.969 -33.531 -11.266 1 94.38 52 THR B O 1
ATOM 3355 N N . LEU B 1 53 ? 16.906 -32.75 -11.945 1 94.25 53 LEU B N 1
ATOM 3356 C CA . LEU B 1 53 ? 17.641 -33.562 -10.977 1 94.25 53 LEU B CA 1
ATOM 3357 C C . LEU B 1 53 ? 17.281 -33.156 -9.547 1 94.25 53 LEU B C 1
ATOM 3359 O O . LEU B 1 53 ? 17.172 -34 -8.664 1 94.25 53 LEU B O 1
ATOM 3363 N N . GLU B 1 54 ? 17.062 -31.906 -9.359 1 91.69 54 GLU B N 1
ATOM 3364 C CA . GLU B 1 54 ? 16.812 -31.391 -8.016 1 91.69 54 GLU B CA 1
ATOM 3365 C C . GLU B 1 54 ? 15.336 -31.453 -7.652 1 91.69 54 GLU B C 1
ATOM 3367 O O . GLU B 1 54 ? 14.984 -31.922 -6.562 1 91.69 54 GLU B O 1
ATOM 3372 N N . GLN B 1 55 ? 14.492 -31.094 -8.508 1 91.88 55 GLN B N 1
ATOM 3373 C CA . GLN B 1 55 ? 13.07 -30.922 -8.227 1 91.88 55 GLN B CA 1
ATOM 3374 C C . GLN B 1 55 ? 12.258 -32.094 -8.727 1 91.88 55 GLN B C 1
ATOM 3376 O O . GLN B 1 55 ? 11.203 -32.438 -8.156 1 91.88 55 GLN B O 1
ATOM 3381 N N . GLY B 1 56 ? 12.688 -32.75 -9.828 1 90.38 56 GLY B N 1
ATOM 3382 C CA . GLY B 1 56 ? 12.086 -34 -10.242 1 90.38 56 GLY B CA 1
ATOM 3383 C C . GLY B 1 56 ? 11.141 -33.844 -11.414 1 90.38 56 GLY B C 1
ATOM 3384 O O . GLY B 1 56 ? 10.75 -34.844 -12.039 1 90.38 56 GLY B O 1
ATOM 3385 N N . LYS B 1 57 ? 10.773 -32.656 -11.852 1 93.88 57 LYS B N 1
ATOM 3386 C CA . LYS B 1 57 ? 9.82 -32.531 -12.953 1 93.88 57 LYS B CA 1
ATOM 3387 C C . LYS B 1 57 ? 10.406 -33.062 -14.258 1 93.88 57 LYS B C 1
ATOM 3389 O O . LYS B 1 57 ? 11.625 -33.094 -14.422 1 93.88 57 LYS B O 1
ATOM 3394 N N . PRO B 1 58 ? 9.539 -33.406 -15.18 1 94.38 58 PRO B N 1
ATOM 3395 C CA . PRO B 1 58 ? 10.023 -33.906 -16.484 1 94.38 58 PRO B CA 1
ATOM 3396 C C . PRO B 1 58 ? 10.883 -32.875 -17.203 1 94.38 58 PRO B C 1
ATOM 3398 O O . PRO B 1 58 ? 10.617 -31.656 -17.125 1 94.38 58 PRO B O 1
ATOM 3401 N N . LEU B 1 59 ? 11.883 -33.344 -17.906 1 97.06 59 LEU B N 1
ATOM 3402 C CA . LEU B 1 59 ? 12.883 -32.5 -18.547 1 97.06 59 LEU B CA 1
ATOM 3403 C C . LEU B 1 59 ? 12.211 -31.484 -19.469 1 97.06 59 LEU B C 1
ATOM 3405 O O . LEU B 1 59 ? 12.641 -30.344 -19.547 1 97.06 59 LEU B O 1
ATOM 3409 N N . VAL B 1 60 ? 11.172 -31.891 -20.141 1 96.75 60 VAL B N 1
ATOM 3410 C CA . VAL B 1 60 ? 10.469 -31 -21.047 1 96.75 60 VAL B CA 1
ATOM 3411 C C . VAL B 1 60 ? 9.875 -29.828 -20.266 1 96.75 60 VAL B C 1
ATOM 3413 O O . VAL B 1 60 ? 9.922 -28.688 -20.719 1 96.75 60 VAL B O 1
ATOM 3416 N N . GLU B 1 61 ? 9.344 -30.062 -19.109 1 97.06 61 GLU B N 1
ATOM 3417 C CA . GLU B 1 61 ? 8.797 -29 -18.266 1 97.06 61 GLU B CA 1
ATOM 3418 C C . GLU B 1 61 ? 9.906 -28.125 -17.688 1 97.06 61 GLU B C 1
ATOM 3420 O O . GLU B 1 61 ? 9.75 -26.922 -17.547 1 97.06 61 GLU B O 1
ATOM 3425 N N . ALA B 1 62 ? 11.008 -28.766 -17.328 1 97.81 62 ALA B N 1
ATOM 3426 C CA . ALA B 1 62 ? 12.156 -28.031 -16.812 1 97.81 62 ALA B CA 1
ATOM 3427 C C . ALA B 1 62 ? 12.688 -27.047 -17.859 1 97.81 62 ALA B C 1
ATOM 3429 O O . ALA B 1 62 ? 12.984 -25.891 -17.562 1 97.81 62 ALA B O 1
ATOM 3430 N N . ARG B 1 63 ? 12.781 -27.531 -19.078 1 98.25 63 ARG B N 1
ATOM 3431 C CA . ARG B 1 63 ? 13.203 -26.656 -20.172 1 98.25 63 ARG B CA 1
ATOM 3432 C C . ARG B 1 63 ? 12.25 -25.469 -20.328 1 98.25 63 ARG B C 1
ATOM 3434 O O . ARG B 1 63 ? 12.695 -24.328 -20.5 1 98.25 63 ARG B O 1
ATOM 3441 N N . GLY B 1 64 ? 11 -25.812 -20.25 1 97.81 64 GLY B N 1
ATOM 3442 C CA . GLY B 1 64 ? 10 -24.75 -20.281 1 97.81 64 GLY B CA 1
ATOM 3443 C C . GLY B 1 64 ? 10.188 -23.719 -19.188 1 97.81 64 GLY B C 1
ATOM 3444 O O . GLY B 1 64 ? 10.055 -22.516 -19.438 1 97.81 64 GLY B O 1
ATOM 3445 N N . GLU B 1 65 ? 10.5 -24.141 -18 1 98.31 65 GLU B N 1
ATOM 3446 C CA . GLU B 1 65 ? 10.711 -23.219 -16.891 1 98.31 65 GLU B CA 1
ATOM 3447 C C . GLU B 1 65 ? 11.938 -22.344 -17.141 1 98.31 65 GLU B C 1
ATOM 3449 O O . GLU B 1 65 ? 11.914 -21.141 -16.859 1 98.31 65 GLU B O 1
ATOM 3454 N N . ILE B 1 66 ? 13.016 -22.953 -17.641 1 98.69 66 ILE B N 1
ATOM 3455 C CA . ILE B 1 66 ? 14.219 -22.172 -17.922 1 98.69 66 ILE B CA 1
ATOM 3456 C C . ILE B 1 66 ? 13.914 -21.109 -18.969 1 98.69 66 ILE B C 1
ATOM 3458 O O . ILE B 1 66 ? 14.336 -19.953 -18.828 1 98.69 66 ILE B O 1
ATOM 3462 N N . GLN B 1 67 ? 13.141 -21.484 -19.953 1 98.06 67 GLN B N 1
ATOM 3463 C CA . GLN B 1 67 ? 12.773 -20.547 -21.016 1 98.06 67 GLN B CA 1
ATOM 3464 C C . GLN B 1 67 ? 11.906 -19.422 -20.469 1 98.06 67 GLN B C 1
ATOM 3466 O O . GLN B 1 67 ? 12.141 -18.25 -20.781 1 98.06 67 GLN B O 1
ATOM 3471 N N . TYR B 1 68 ? 10.969 -19.812 -19.75 1 95.06 68 TYR B N 1
ATOM 3472 C CA . TYR B 1 68 ? 10.07 -18.797 -19.219 1 95.06 68 TYR B CA 1
ATOM 3473 C C . TYR B 1 68 ? 10.781 -17.922 -18.188 1 95.06 68 TYR B C 1
ATOM 3475 O O . TYR B 1 68 ? 10.5 -16.734 -18.078 1 95.06 68 TYR B O 1
ATOM 3483 N N . SER B 1 69 ? 11.727 -18.438 -17.438 1 98.5 69 SER B N 1
ATOM 3484 C CA . SER B 1 69 ? 12.594 -17.641 -16.562 1 98.5 69 SER B CA 1
ATOM 3485 C C . SER B 1 69 ? 13.406 -16.625 -17.359 1 98.5 69 SER B C 1
ATOM 3487 O O . SER B 1 69 ? 13.469 -15.453 -16.984 1 98.5 69 SER B O 1
ATOM 3489 N N . ALA B 1 70 ? 13.984 -17.094 -18.438 1 98.69 70 ALA B N 1
ATOM 3490 C CA . ALA B 1 70 ? 14.758 -16.219 -19.312 1 98.69 70 ALA B CA 1
ATOM 3491 C C . ALA B 1 70 ? 13.898 -15.07 -19.844 1 98.69 70 ALA B C 1
ATOM 3493 O O . ALA B 1 70 ? 14.367 -13.938 -19.969 1 98.69 70 ALA B O 1
ATOM 3494 N N . ALA B 1 71 ? 12.695 -15.391 -20.094 1 97.88 71 ALA B N 1
ATOM 3495 C CA . ALA B 1 71 ? 11.797 -14.406 -20.672 1 97.88 71 ALA B CA 1
ATOM 3496 C C . ALA B 1 71 ? 11.578 -13.234 -19.719 1 97.88 71 ALA B C 1
ATOM 3498 O O . ALA B 1 71 ? 11.375 -12.094 -20.156 1 97.88 71 ALA B O 1
ATOM 3499 N N . PHE B 1 72 ? 11.664 -13.438 -18.438 1 98.31 72 PHE B N 1
ATOM 3500 C CA . PHE B 1 72 ? 11.539 -12.344 -17.484 1 98.31 72 PHE B CA 1
ATOM 3501 C C . PHE B 1 72 ? 12.719 -11.383 -17.625 1 98.31 72 PHE B C 1
ATOM 3503 O O . PHE B 1 72 ? 12.539 -10.164 -17.562 1 98.31 72 PHE B O 1
ATOM 3510 N N . PHE B 1 73 ? 13.922 -11.93 -17.797 1 98.81 73 PHE B N 1
ATOM 3511 C CA . PHE B 1 73 ? 15.086 -11.078 -17.953 1 98.81 73 PHE B CA 1
ATOM 3512 C C . PHE B 1 73 ? 14.977 -10.25 -19.234 1 98.81 73 PHE B C 1
ATOM 3514 O O . PHE B 1 73 ? 15.297 -9.055 -19.234 1 98.81 73 PHE B O 1
ATOM 3521 N N . ASP B 1 74 ? 14.461 -10.859 -20.25 1 98.06 74 ASP B N 1
ATOM 3522 C CA . ASP B 1 74 ? 14.258 -10.148 -21.5 1 98.06 74 ASP B CA 1
ATOM 3523 C C . ASP B 1 74 ? 13.242 -9.023 -21.344 1 98.06 74 ASP B C 1
ATOM 3525 O O . ASP B 1 74 ? 13.508 -7.879 -21.703 1 98.06 74 ASP B O 1
ATOM 3529 N N . TRP B 1 75 ? 12.172 -9.367 -20.75 1 97.12 75 TRP B N 1
ATOM 3530 C CA . TRP B 1 75 ? 11.086 -8.398 -20.578 1 97.12 75 TRP B CA 1
ATOM 3531 C C . TRP B 1 75 ? 11.547 -7.203 -19.75 1 97.12 75 TRP B C 1
ATOM 3533 O O . TRP B 1 75 ? 11.398 -6.055 -20.172 1 97.12 75 TRP B O 1
ATOM 3543 N N . TYR B 1 76 ? 12.188 -7.41 -18.688 1 98.25 76 TYR B N 1
ATOM 3544 C CA . TYR B 1 76 ? 12.516 -6.324 -17.766 1 98.25 76 TYR B CA 1
ATOM 3545 C C . TYR B 1 76 ? 13.773 -5.586 -18.219 1 98.25 76 TYR B C 1
ATOM 3547 O O . TYR B 1 76 ? 14.031 -4.465 -17.781 1 98.25 76 TYR B O 1
ATOM 3555 N N . ALA B 1 77 ? 14.578 -6.234 -19.078 1 98.44 77 ALA B N 1
ATOM 3556 C CA . ALA B 1 77 ? 15.625 -5.477 -19.75 1 98.44 77 ALA B CA 1
ATOM 3557 C C . ALA B 1 77 ? 15.047 -4.273 -20.5 1 98.44 77 ALA B C 1
ATOM 3559 O O . ALA B 1 77 ? 15.625 -3.188 -20.484 1 98.44 77 ALA B O 1
ATOM 3560 N N . GLY B 1 78 ? 13.938 -4.535 -21.125 1 96.94 78 GLY B N 1
ATOM 3561 C CA . GLY B 1 78 ? 13.25 -3.455 -21.828 1 96.94 78 GLY B CA 1
ATOM 3562 C C . GLY B 1 78 ? 12.547 -2.498 -20.875 1 96.94 78 GLY B C 1
ATOM 3563 O O . GLY B 1 78 ? 12.625 -1.279 -21.047 1 96.94 78 GLY B O 1
ATOM 3564 N N . GLU B 1 79 ? 11.906 -3.027 -19.875 1 96.12 79 GLU B N 1
ATOM 3565 C CA . GLU B 1 79 ? 11.086 -2.23 -18.969 1 96.12 79 GLU B CA 1
ATOM 3566 C C . GLU B 1 79 ? 11.953 -1.339 -18.078 1 96.12 79 GLU B C 1
ATOM 3568 O O . GLU B 1 79 ? 11.477 -0.324 -17.562 1 96.12 79 GLU B O 1
ATOM 3573 N N . ALA B 1 80 ? 13.234 -1.697 -17.938 1 97.44 80 ALA B N 1
ATOM 3574 C CA . ALA B 1 80 ? 14.141 -0.907 -17.109 1 97.44 80 ALA B CA 1
ATOM 3575 C C . ALA B 1 80 ? 14.141 0.557 -17.547 1 97.44 80 ALA B C 1
ATOM 3577 O O . ALA B 1 80 ? 14.211 1.457 -16.703 1 97.44 80 ALA B O 1
ATOM 3578 N N . ARG B 1 81 ? 13.953 0.824 -18.797 1 95.94 81 ARG B N 1
ATOM 3579 C CA . ARG B 1 81 ? 14.07 2.172 -19.359 1 95.94 81 ARG B CA 1
ATOM 3580 C C . ARG B 1 81 ? 12.719 2.883 -19.344 1 95.94 81 ARG B C 1
ATOM 3582 O O . ARG B 1 81 ? 12.609 4.023 -19.797 1 95.94 81 ARG B O 1
ATOM 3589 N N . ARG B 1 82 ? 11.773 2.189 -18.844 1 94.62 82 ARG B N 1
ATOM 3590 C CA . ARG B 1 82 ? 10.43 2.742 -19 1 94.62 82 ARG B CA 1
ATOM 3591 C C . ARG B 1 82 ? 9.773 2.975 -17.641 1 94.62 82 ARG B C 1
ATOM 3593 O O . ARG B 1 82 ? 8.547 3.021 -17.531 1 94.62 82 ARG B O 1
ATOM 3600 N N . ILE B 1 83 ? 10.531 3.078 -16.625 1 94.44 83 ILE B N 1
ATOM 3601 C CA . ILE B 1 83 ? 9.992 3.461 -15.328 1 94.44 83 ILE B CA 1
ATOM 3602 C C . ILE B 1 83 ? 9.797 4.973 -15.281 1 94.44 83 ILE B C 1
ATOM 3604 O O . ILE B 1 83 ? 10.633 5.695 -14.727 1 94.44 83 ILE B O 1
ATOM 3608 N N . TYR B 1 84 ? 8.688 5.395 -15.789 1 91.56 84 TYR B N 1
ATOM 3609 C CA . TYR B 1 84 ? 8.422 6.816 -15.984 1 91.56 84 TYR B CA 1
ATOM 3610 C C . TYR B 1 84 ? 7.809 7.43 -14.734 1 91.56 84 TYR B C 1
ATOM 3612 O O . TYR B 1 84 ? 7.145 6.738 -13.953 1 91.56 84 TYR B O 1
ATOM 3620 N N . GLY B 1 85 ? 8.078 8.703 -14.5 1 90 85 GLY B N 1
ATOM 3621 C CA . GLY B 1 85 ? 7.309 9.531 -13.586 1 90 85 GLY B CA 1
ATOM 3622 C C . GLY B 1 85 ? 6.168 10.266 -14.266 1 90 85 GLY B C 1
ATOM 3623 O O . GLY B 1 85 ? 5.695 9.852 -15.32 1 90 85 GLY B O 1
ATOM 3624 N N . GLN B 1 86 ? 5.59 11.219 -13.469 1 90.06 86 GLN B N 1
ATOM 3625 C CA . GLN B 1 86 ? 4.48 11.984 -14.016 1 90.06 86 GLN B CA 1
ATOM 3626 C C . GLN B 1 86 ? 4.574 13.453 -13.617 1 90.06 86 GLN B C 1
ATOM 3628 O O . GLN B 1 86 ? 5.051 13.781 -12.523 1 90.06 86 GLN B O 1
ATOM 3633 N N . VAL B 1 87 ? 4.203 14.289 -14.633 1 88 87 VAL B N 1
ATOM 3634 C CA . VAL B 1 87 ? 3.973 15.703 -14.336 1 88 87 VAL B CA 1
ATOM 3635 C C . VAL B 1 87 ? 2.473 15.969 -14.219 1 88 87 VAL B C 1
ATOM 3637 O O . VAL B 1 87 ? 1.696 15.578 -15.094 1 88 87 VAL B O 1
ATOM 3640 N N . VAL B 1 88 ? 2.15 16.594 -13.07 1 87.5 88 VAL B N 1
ATOM 3641 C CA . VAL B 1 88 ? 0.742 16.875 -12.82 1 87.5 88 VAL B CA 1
ATOM 3642 C C . VAL B 1 88 ? 0.521 18.391 -12.789 1 87.5 88 VAL B C 1
ATOM 3644 O O . VAL B 1 88 ? 1.31 19.125 -12.195 1 87.5 88 VAL B O 1
ATOM 3647 N N . THR B 1 89 ? -0.524 18.812 -13.453 1 89.12 89 THR B N 1
ATOM 3648 C CA . THR B 1 89 ? -0.857 20.234 -13.453 1 89.12 89 THR B CA 1
ATOM 3649 C C . THR B 1 89 ? -1.291 20.688 -12.062 1 89.12 89 THR B C 1
ATOM 3651 O O . THR B 1 89 ? -2.242 20.141 -11.5 1 89.12 89 THR B O 1
ATOM 3654 N N . PRO B 1 90 ? -0.602 21.625 -11.617 1 88.25 90 PRO B N 1
ATOM 3655 C CA . PRO B 1 90 ? -0.956 22.078 -10.273 1 88.25 90 PRO B CA 1
ATOM 3656 C C . PRO B 1 90 ? -2.283 22.844 -10.234 1 88.25 90 PRO B C 1
ATOM 3658 O O . PRO B 1 90 ? -2.68 23.453 -11.234 1 88.25 90 PRO B O 1
ATOM 3661 N N . GLY B 1 91 ? -2.973 22.859 -9.133 1 83.5 91 GLY B N 1
ATOM 3662 C CA . GLY B 1 91 ? -4.203 23.609 -8.93 1 83.5 91 GLY B CA 1
ATOM 3663 C C . GLY B 1 91 ? -3.967 25.047 -8.516 1 83.5 91 GLY B C 1
ATOM 3664 O O . GLY B 1 91 ? -4.914 25.828 -8.398 1 83.5 91 GLY B O 1
ATOM 3665 N N . VAL B 1 92 ? -2.775 25.312 -8.195 1 87 92 VAL B N 1
ATOM 3666 C CA . VAL B 1 92 ? -2.393 26.656 -7.75 1 87 92 VAL B CA 1
ATOM 3667 C C . VAL B 1 92 ? -1.296 27.203 -8.656 1 87 92 VAL B C 1
ATOM 3669 O O . VAL B 1 92 ? -0.415 26.469 -9.102 1 87 92 VAL B O 1
ATOM 3672 N N . LEU B 1 93 ? -1.35 28.547 -8.836 1 90.5 93 LEU B N 1
ATOM 3673 C CA . LEU B 1 93 ? -0.414 29.203 -9.734 1 90.5 93 LEU B CA 1
ATOM 3674 C C . LEU B 1 93 ? 0.995 29.203 -9.148 1 90.5 93 LEU B C 1
ATOM 3676 O O . LEU B 1 93 ? 1.169 29.078 -7.938 1 90.5 93 LEU B O 1
ATOM 3680 N N . ASN B 1 94 ? 2.004 29.125 -9.984 1 86.88 94 ASN B N 1
ATOM 3681 C CA . ASN B 1 94 ? 3.416 29.234 -9.633 1 86.88 94 ASN B CA 1
ATOM 3682 C C . ASN B 1 94 ? 3.916 28 -8.891 1 86.88 94 ASN B C 1
ATOM 3684 O O . ASN B 1 94 ? 4.668 28.109 -7.926 1 86.88 94 ASN B O 1
ATOM 3688 N N . ARG B 1 95 ? 3.338 26.844 -9.297 1 85.25 95 ARG B N 1
ATOM 3689 C CA . ARG B 1 95 ? 3.764 25.562 -8.734 1 85.25 95 ARG B CA 1
ATOM 3690 C C . ARG B 1 95 ? 3.951 24.516 -9.828 1 85.25 95 ARG B C 1
ATOM 3692 O O . ARG B 1 95 ? 3.346 24.625 -10.898 1 85.25 95 ARG B O 1
ATOM 3699 N N . GLU B 1 96 ? 4.922 23.625 -9.555 1 83.69 96 GLU B N 1
ATOM 3700 C CA . GLU B 1 96 ? 5.082 22.422 -10.359 1 83.69 96 GLU B CA 1
ATOM 3701 C C . GLU B 1 96 ? 4.973 21.156 -9.508 1 83.69 96 GLU B C 1
ATOM 3703 O O . GLU B 1 96 ? 5.504 21.109 -8.398 1 83.69 96 GLU B O 1
ATOM 3708 N N . HIS B 1 97 ? 4.203 20.219 -10.094 1 87.19 97 HIS B N 1
ATOM 3709 C CA . HIS B 1 97 ? 4.078 18.938 -9.414 1 87.19 97 HIS B CA 1
ATOM 3710 C C . HIS B 1 97 ? 4.711 17.828 -10.234 1 87.19 97 HIS B C 1
ATOM 3712 O O . HIS B 1 97 ? 4.363 17.625 -11.398 1 87.19 97 HIS B O 1
ATOM 3718 N N . VAL B 1 98 ? 5.711 17.188 -9.609 1 84.31 98 VAL B N 1
ATOM 3719 C CA . VAL B 1 98 ? 6.41 16.094 -10.273 1 84.31 98 VAL B CA 1
ATOM 3720 C C . VAL B 1 98 ? 6.41 14.852 -9.375 1 84.31 98 VAL B C 1
ATOM 3722 O O . VAL B 1 98 ? 6.633 14.961 -8.172 1 84.31 98 VAL B O 1
ATOM 3725 N N . HIS B 1 99 ? 6.027 13.727 -10.07 1 87.88 99 HIS B N 1
ATOM 3726 C CA . HIS B 1 99 ? 6.141 12.43 -9.422 1 87.88 99 HIS B CA 1
ATOM 3727 C C . HIS B 1 99 ? 7.297 11.617 -9.992 1 87.88 99 HIS B C 1
ATOM 3729 O O . HIS B 1 99 ? 7.355 11.383 -11.203 1 87.88 99 HIS B O 1
ATOM 3735 N N . ILE B 1 100 ? 8.211 11.227 -9.117 1 85.38 100 ILE B N 1
ATOM 3736 C CA . ILE B 1 100 ? 9.367 10.438 -9.531 1 85.38 100 ILE B CA 1
ATOM 3737 C C . ILE B 1 100 ? 9.344 9.078 -8.828 1 85.38 100 ILE B C 1
ATOM 3739 O O . ILE B 1 100 ? 8.789 8.953 -7.73 1 85.38 100 ILE B O 1
ATOM 3743 N N . ARG B 1 101 ? 9.906 8.109 -9.508 1 89.38 101 ARG B N 1
ATOM 3744 C CA . ARG B 1 101 ? 10.039 6.777 -8.938 1 89.38 101 ARG B CA 1
ATOM 3745 C C . ARG B 1 101 ? 11.5 6.434 -8.672 1 89.38 101 ARG B C 1
ATOM 3747 O O . ARG B 1 101 ? 12.367 6.719 -9.5 1 89.38 101 ARG B O 1
ATOM 3754 N N . GLU B 1 102 ? 11.766 5.934 -7.477 1 89.25 102 GLU B N 1
ATOM 3755 C CA . GLU B 1 102 ? 13.094 5.504 -7.066 1 89.25 102 GLU B CA 1
ATOM 3756 C C . GLU B 1 102 ? 13.07 4.086 -6.5 1 89.25 102 GLU B C 1
ATOM 3758 O O . GLU B 1 102 ? 12.039 3.633 -6 1 89.25 102 GLU B O 1
ATOM 3763 N N . PRO B 1 103 ? 14.266 3.365 -6.691 1 93.81 103 PRO B N 1
ATOM 3764 C CA . PRO B 1 103 ? 14.289 2.039 -6.07 1 93.81 103 PRO B CA 1
ATOM 3765 C C . PRO B 1 103 ? 14.102 2.096 -4.555 1 93.81 103 PRO B C 1
ATOM 3767 O O . PRO B 1 103 ? 14.609 3.012 -3.9 1 93.81 103 PRO B O 1
ATOM 3770 N N . ILE B 1 104 ? 13.43 1.175 -4.059 1 95.69 104 ILE B N 1
ATOM 3771 C CA . ILE B 1 104 ? 13.039 1.188 -2.652 1 95.69 104 ILE B CA 1
ATOM 3772 C C . ILE B 1 104 ? 14.234 0.784 -1.786 1 95.69 104 ILE B C 1
ATOM 3774 O O . ILE B 1 104 ? 14.297 1.135 -0.605 1 95.69 104 ILE B O 1
ATOM 3778 N N . GLY B 1 105 ? 15.148 -0.024 -2.293 1 97.06 105 GLY B N 1
ATOM 3779 C CA . GLY B 1 105 ? 16.297 -0.449 -1.514 1 97.06 105 GLY B CA 1
ATOM 3780 C C . GLY B 1 105 ? 16.609 -1.929 -1.655 1 97.06 105 GLY B C 1
ATOM 3781 O O . GLY B 1 105 ? 16.703 -2.441 -2.771 1 97.06 105 GLY B O 1
ATOM 3782 N N . VAL B 1 106 ? 16.734 -2.625 -0.509 1 98.5 106 VAL B N 1
ATOM 3783 C CA . VAL B 1 106 ? 17.062 -4.047 -0.474 1 98.5 106 VAL B CA 1
ATOM 3784 C C . VAL B 1 106 ? 15.789 -4.879 -0.499 1 98.5 106 VAL B C 1
ATOM 3786 O O . VAL B 1 106 ? 14.906 -4.695 0.343 1 98.5 106 VAL B O 1
ATOM 3789 N N . ALA B 1 107 ? 15.734 -5.777 -1.49 1 98.75 107 ALA B N 1
ATOM 3790 C CA . ALA B 1 107 ? 14.578 -6.656 -1.647 1 98.75 107 ALA B CA 1
ATOM 3791 C C . ALA B 1 107 ? 14.93 -8.094 -1.279 1 98.75 107 ALA B C 1
ATOM 3793 O O . ALA B 1 107 ? 15.883 -8.664 -1.812 1 98.75 107 ALA B O 1
ATOM 3794 N N . ALA B 1 108 ? 14.133 -8.648 -0.396 1 98.69 108 ALA B N 1
ATOM 3795 C CA . ALA B 1 108 ? 14.305 -10.055 -0.026 1 98.69 108 ALA B CA 1
ATOM 3796 C C . ALA B 1 108 ? 13.227 -10.922 -0.66 1 98.69 108 ALA B C 1
ATOM 3798 O O . ALA B 1 108 ? 12.039 -10.602 -0.59 1 98.69 108 ALA B O 1
ATOM 3799 N N . PHE B 1 109 ? 13.68 -12.023 -1.248 1 98.44 109 PHE B N 1
ATOM 3800 C CA . PHE B 1 109 ? 12.766 -12.945 -1.919 1 98.44 109 PHE B CA 1
ATOM 3801 C C . PHE B 1 109 ? 12.75 -14.297 -1.21 1 98.44 109 PHE B C 1
ATOM 3803 O O . PHE B 1 109 ? 13.797 -14.906 -0.996 1 98.44 109 PHE B O 1
ATOM 3810 N N . ILE B 1 110 ? 11.609 -14.68 -0.819 1 97.5 110 ILE B N 1
ATOM 3811 C CA . ILE B 1 110 ? 11.359 -16.031 -0.311 1 97.5 110 ILE B CA 1
ATOM 3812 C C . ILE B 1 110 ? 10.5 -16.812 -1.304 1 97.5 110 ILE B C 1
ATOM 3814 O O . ILE B 1 110 ? 9.344 -16.453 -1.536 1 97.5 110 ILE B O 1
ATOM 3818 N N . THR B 1 111 ? 11.07 -17.859 -1.91 1 97.25 111 THR B N 1
ATOM 3819 C CA . THR B 1 111 ? 10.445 -18.453 -3.086 1 97.25 111 THR B CA 1
ATOM 3820 C C . THR B 1 111 ? 10.172 -19.938 -2.867 1 97.25 111 THR B C 1
ATOM 3822 O O . THR B 1 111 ? 10.836 -20.578 -2.053 1 97.25 111 THR B O 1
ATOM 3825 N N . PRO B 1 112 ? 9.281 -20.5 -3.58 1 96.5 112 PRO B N 1
ATOM 3826 C CA . PRO B 1 112 ? 8.891 -21.906 -3.426 1 96.5 112 PRO B CA 1
ATOM 3827 C C . PRO B 1 112 ? 9.758 -22.844 -4.25 1 96.5 112 PRO B C 1
ATOM 3829 O O . PRO B 1 112 ? 10.57 -22.406 -5.059 1 96.5 112 PRO B O 1
ATOM 3832 N N . TRP B 1 113 ? 9.461 -24.156 -4.047 1 95.44 113 TRP B N 1
ATOM 3833 C CA . TRP B 1 113 ? 10.305 -25.172 -4.652 1 95.44 113 TRP B CA 1
ATOM 3834 C C . TRP B 1 113 ? 9.758 -25.594 -6.012 1 95.44 113 TRP B C 1
ATOM 3836 O O . TRP B 1 113 ? 10.453 -26.25 -6.797 1 95.44 113 TRP B O 1
ATOM 3846 N N . ASN B 1 114 ? 8.555 -25.219 -6.344 1 95.56 114 ASN B N 1
ATOM 3847 C CA . ASN B 1 114 ? 7.922 -25.859 -7.492 1 95.56 114 ASN B CA 1
ATOM 3848 C C . ASN B 1 114 ? 8.391 -25.234 -8.805 1 95.56 114 ASN B C 1
ATOM 3850 O O . ASN B 1 114 ? 8.383 -25.891 -9.844 1 95.56 114 ASN B O 1
ATOM 3854 N N . PHE B 1 115 ? 8.711 -23.984 -8.758 1 97.81 115 PHE B N 1
ATOM 3855 C CA . PHE B 1 115 ? 9.375 -23.297 -9.859 1 97.81 115 PHE B CA 1
ATOM 3856 C C . PHE B 1 115 ? 10.602 -22.547 -9.367 1 97.81 115 PHE B C 1
ATOM 3858 O O . PHE B 1 115 ? 10.625 -21.312 -9.398 1 97.81 115 PHE B O 1
ATOM 3865 N N . PRO B 1 116 ? 11.609 -23.281 -9.039 1 97.31 116 PRO B N 1
ATOM 3866 C CA . PRO B 1 116 ? 12.719 -22.719 -8.266 1 97.31 116 PRO B CA 1
ATOM 3867 C C . PRO B 1 116 ? 13.531 -21.703 -9.055 1 97.31 116 PRO B C 1
ATOM 3869 O O . PRO B 1 116 ? 14.172 -20.828 -8.469 1 97.31 116 PRO B O 1
ATOM 3872 N N . THR B 1 117 ? 13.516 -21.75 -10.375 1 98.5 117 THR B N 1
ATOM 3873 C CA . THR B 1 117 ? 14.227 -20.766 -11.188 1 98.5 117 THR B CA 1
ATOM 3874 C C . THR B 1 117 ? 13.305 -19.609 -11.578 1 98.5 117 THR B C 1
ATOM 3876 O O . THR B 1 117 ? 13.656 -18.438 -11.383 1 98.5 117 THR B O 1
ATOM 3879 N N . ALA B 1 118 ? 12.156 -19.906 -11.961 1 98.56 118 ALA B N 1
ATOM 3880 C CA . ALA B 1 118 ? 11.258 -18.891 -12.523 1 98.56 118 ALA B CA 1
ATOM 3881 C C . ALA B 1 118 ? 10.766 -17.938 -11.445 1 98.56 118 ALA B C 1
ATOM 3883 O O . ALA B 1 118 ? 10.609 -16.734 -11.695 1 98.56 118 ALA B O 1
ATOM 3884 N N . MET B 1 119 ? 10.445 -18.453 -10.281 1 98.19 119 MET B N 1
ATOM 3885 C CA . MET B 1 119 ? 9.93 -17.594 -9.219 1 98.19 119 MET B CA 1
ATOM 3886 C C . MET B 1 119 ? 10.984 -16.578 -8.773 1 98.19 119 MET B C 1
ATOM 3888 O O . MET B 1 119 ? 10.656 -15.445 -8.43 1 98.19 119 MET B O 1
ATOM 3892 N N . ILE B 1 120 ? 12.242 -17 -8.852 1 98.56 120 ILE B N 1
ATOM 3893 C CA . ILE B 1 120 ? 13.32 -16.078 -8.523 1 98.56 120 ILE B CA 1
ATOM 3894 C C . ILE B 1 120 ? 13.531 -15.094 -9.68 1 98.56 120 ILE B C 1
ATOM 3896 O O . ILE B 1 120 ? 13.633 -13.883 -9.461 1 98.56 120 ILE B O 1
ATOM 3900 N N . ALA B 1 121 ? 13.547 -15.609 -10.891 1 98.88 121 ALA B N 1
ATOM 3901 C CA . ALA B 1 121 ? 13.797 -14.773 -12.07 1 98.88 121 ALA B CA 1
ATOM 3902 C C . ALA B 1 121 ? 12.742 -13.672 -12.188 1 98.88 121 ALA B C 1
ATOM 3904 O O . ALA B 1 121 ? 13.07 -12.523 -12.477 1 98.88 121 ALA B O 1
ATOM 3905 N N . ARG B 1 122 ? 11.539 -14.039 -11.922 1 98.31 122 ARG B N 1
ATOM 3906 C CA . ARG B 1 122 ? 10.43 -13.094 -12.008 1 98.31 122 ARG B CA 1
ATOM 3907 C C . ARG B 1 122 ? 10.641 -11.914 -11.062 1 98.31 122 ARG B C 1
ATOM 3909 O O . ARG B 1 122 ? 10.508 -10.758 -11.469 1 98.31 122 ARG B O 1
ATOM 3916 N N . LYS B 1 123 ? 10.977 -12.219 -9.906 1 98.62 123 LYS B N 1
ATOM 3917 C CA . LYS B 1 123 ? 11.164 -11.195 -8.875 1 98.62 123 LYS B CA 1
ATOM 3918 C C . LYS B 1 123 ? 12.469 -10.43 -9.094 1 98.62 123 LYS B C 1
ATOM 3920 O O . LYS B 1 123 ? 12.492 -9.195 -8.992 1 98.62 123 LYS B O 1
ATOM 3925 N N . ALA B 1 124 ? 13.492 -11.148 -9.422 1 98.81 124 ALA B N 1
ATOM 3926 C CA . ALA B 1 124 ? 14.828 -10.562 -9.531 1 98.81 124 ALA B CA 1
ATOM 3927 C C . ALA B 1 124 ? 14.922 -9.602 -10.711 1 98.81 124 ALA B C 1
ATOM 3929 O O . ALA B 1 124 ? 15.469 -8.508 -10.586 1 98.81 124 ALA B O 1
ATOM 3930 N N . ALA B 1 125 ? 14.391 -10.031 -11.844 1 98.88 125 ALA B N 1
ATOM 3931 C CA . ALA B 1 125 ? 14.469 -9.195 -13.039 1 98.88 125 ALA B CA 1
ATOM 3932 C C . ALA B 1 125 ? 13.797 -7.84 -12.797 1 98.88 125 ALA B C 1
ATOM 3934 O O . ALA B 1 125 ? 14.367 -6.797 -13.133 1 98.88 125 ALA B O 1
ATOM 3935 N N . ALA B 1 126 ? 12.688 -7.902 -12.172 1 98.5 126 ALA B N 1
ATOM 3936 C CA . ALA B 1 126 ? 11.945 -6.672 -11.883 1 98.5 126 ALA B CA 1
ATOM 3937 C C . ALA B 1 126 ? 12.711 -5.789 -10.906 1 98.5 126 ALA B C 1
ATOM 3939 O O . ALA B 1 126 ? 12.875 -4.59 -11.141 1 98.5 126 ALA B O 1
ATOM 3940 N N . ALA B 1 127 ? 13.148 -6.355 -9.836 1 98.75 127 ALA B N 1
ATOM 3941 C CA . ALA B 1 127 ? 13.82 -5.605 -8.781 1 98.75 127 ALA B CA 1
ATOM 3942 C C . ALA B 1 127 ? 15.125 -4.992 -9.281 1 98.75 127 ALA B C 1
ATOM 3944 O O . ALA B 1 127 ? 15.414 -3.826 -9.016 1 98.75 127 ALA B O 1
ATOM 3945 N N . LEU B 1 128 ? 15.852 -5.738 -10.031 1 98.81 128 LEU B N 1
ATOM 3946 C CA . LEU B 1 128 ? 17.125 -5.258 -10.547 1 98.81 128 LEU B CA 1
ATOM 3947 C C . LEU B 1 128 ? 16.906 -4.152 -11.578 1 98.81 128 LEU B C 1
ATOM 3949 O O . LEU B 1 128 ? 17.656 -3.166 -11.602 1 98.81 128 LEU B O 1
ATOM 3953 N N . ALA B 1 129 ? 15.938 -4.348 -12.391 1 98.69 129 ALA B N 1
ATOM 3954 C CA . ALA B 1 129 ? 15.602 -3.312 -13.367 1 98.69 129 ALA B CA 1
ATOM 3955 C C . ALA B 1 129 ? 15.289 -1.989 -12.672 1 98.69 129 ALA B C 1
ATOM 3957 O O . ALA B 1 129 ? 15.664 -0.921 -13.164 1 98.69 129 ALA B O 1
ATOM 3958 N N . ALA B 1 130 ? 14.664 -2.053 -11.547 1 97.94 130 ALA B N 1
ATOM 3959 C CA . ALA B 1 130 ? 14.266 -0.86 -10.805 1 97.94 130 ALA B CA 1
ATOM 3960 C C . ALA B 1 130 ? 15.445 -0.258 -10.055 1 97.94 130 ALA B C 1
ATOM 3962 O O . ALA B 1 130 ? 15.383 0.885 -9.594 1 97.94 130 ALA B O 1
ATOM 3963 N N . GLY B 1 131 ? 16.484 -1.048 -9.875 1 98.19 131 GLY B N 1
ATOM 3964 C CA . GLY B 1 131 ? 17.672 -0.556 -9.203 1 98.19 131 GLY B CA 1
ATOM 3965 C C . GLY B 1 131 ? 17.828 -1.08 -7.789 1 98.19 131 GLY B C 1
ATOM 3966 O O . GLY B 1 131 ? 18.625 -0.568 -7.008 1 98.19 131 GLY B O 1
ATOM 3967 N N . CYS B 1 132 ? 17.062 -2.059 -7.41 1 98.62 132 CYS B N 1
ATOM 3968 C CA . CYS B 1 132 ? 17.156 -2.666 -6.086 1 98.62 132 CYS B CA 1
ATOM 3969 C C . CYS B 1 132 ? 18.25 -3.717 -6.043 1 98.62 132 CYS B C 1
ATOM 3971 O O . CYS B 1 132 ? 18.672 -4.227 -7.086 1 98.62 132 CYS B O 1
ATOM 3973 N N . THR B 1 133 ? 18.703 -4.012 -4.828 1 98.69 133 THR B N 1
ATOM 3974 C CA . THR B 1 133 ? 19.578 -5.164 -4.59 1 98.69 133 THR B CA 1
ATOM 3975 C C . THR B 1 133 ? 18.797 -6.281 -3.893 1 98.69 133 THR B C 1
ATOM 3977 O O . THR B 1 133 ? 17.719 -6.051 -3.348 1 98.69 133 THR B O 1
ATOM 3980 N N . ILE B 1 134 ? 19.391 -7.496 -3.975 1 98.62 134 ILE B N 1
ATOM 3981 C CA . ILE B 1 134 ? 18.5 -8.625 -3.734 1 98.62 134 ILE B CA 1
ATOM 3982 C C . ILE B 1 134 ? 19.156 -9.602 -2.76 1 98.62 134 ILE B C 1
ATOM 3984 O O . ILE B 1 134 ? 20.359 -9.852 -2.84 1 98.62 134 ILE B O 1
ATOM 3988 N N . VAL B 1 135 ? 18.312 -10.164 -1.887 1 98.38 135 VAL B N 1
ATOM 3989 C CA . VAL B 1 135 ? 18.609 -11.336 -1.074 1 98.38 135 VAL B CA 1
ATOM 3990 C C . VAL B 1 135 ? 17.562 -12.414 -1.314 1 98.38 135 VAL B C 1
ATOM 3992 O O . VAL B 1 135 ? 16.375 -12.188 -1.094 1 98.38 135 VAL B O 1
ATOM 3995 N N . VAL B 1 136 ? 18.047 -13.625 -1.697 1 98.12 136 VAL B N 1
ATOM 3996 C CA . VAL B 1 136 ? 17.125 -14.703 -2.033 1 98.12 136 VAL B CA 1
ATOM 3997 C C . VAL B 1 136 ? 17.25 -15.828 -1.008 1 98.12 136 VAL B C 1
ATOM 3999 O O . VAL B 1 136 ? 18.359 -16.297 -0.717 1 98.12 136 VAL B O 1
ATOM 4002 N N . LYS B 1 137 ? 16.219 -16.156 -0.442 1 96.69 137 LYS B N 1
ATOM 4003 C CA . LYS B 1 137 ? 16.094 -17.406 0.324 1 96.69 137 LYS B CA 1
ATOM 4004 C C . LYS B 1 137 ? 15.242 -18.422 -0.418 1 96.69 137 LYS B C 1
ATOM 4006 O O . LYS B 1 137 ? 14.016 -18.438 -0.267 1 96.69 137 LYS B O 1
ATOM 4011 N N . PRO B 1 138 ? 15.859 -19.375 -1.105 1 95.62 138 PRO B N 1
ATOM 4012 C CA . PRO B 1 138 ? 15.094 -20.406 -1.823 1 95.62 138 PRO B CA 1
ATOM 4013 C C . PRO B 1 138 ? 14.531 -21.469 -0.895 1 95.62 138 PRO B C 1
ATOM 4015 O O . PRO B 1 138 ? 14.906 -21.547 0.279 1 95.62 138 PRO B O 1
ATOM 4018 N N . ALA B 1 139 ? 13.609 -22.203 -1.457 1 94.75 139 ALA B N 1
ATOM 4019 C CA . ALA B 1 139 ? 13.117 -23.359 -0.711 1 94.75 139 ALA B CA 1
ATOM 4020 C C . ALA B 1 139 ? 14.25 -24.344 -0.424 1 94.75 139 ALA B C 1
ATOM 4022 O O . ALA B 1 139 ? 15.172 -24.5 -1.232 1 94.75 139 ALA B O 1
ATOM 4023 N N . GLN B 1 140 ? 14.125 -25.016 0.712 1 91.12 140 GLN B N 1
ATOM 4024 C CA . GLN B 1 140 ? 15.172 -25.938 1.131 1 91.12 140 GLN B CA 1
ATOM 4025 C C . GLN B 1 140 ? 15.297 -27.109 0.154 1 91.12 140 GLN B C 1
ATOM 4027 O O . GLN B 1 140 ? 16.375 -27.688 0.003 1 91.12 140 GLN B O 1
ATOM 4032 N N . ASP B 1 141 ? 14.266 -27.422 -0.559 1 91.94 141 ASP B N 1
ATOM 4033 C CA . ASP B 1 141 ? 14.234 -28.578 -1.438 1 91.94 141 ASP B CA 1
ATOM 4034 C C . ASP B 1 141 ? 14.922 -28.281 -2.77 1 91.94 141 ASP B C 1
ATOM 4036 O O . ASP B 1 141 ? 15.266 -29.203 -3.514 1 91.94 141 ASP B O 1
ATOM 4040 N N . THR B 1 142 ? 15.102 -26.984 -3.072 1 93.5 142 THR B N 1
ATOM 4041 C CA . THR B 1 142 ? 15.625 -26.656 -4.395 1 93.5 142 THR B CA 1
ATOM 4042 C C . THR B 1 142 ? 16.641 -25.516 -4.312 1 93.5 142 THR B C 1
ATOM 4044 O O . THR B 1 142 ? 16.469 -24.484 -4.973 1 93.5 142 THR B O 1
ATOM 4047 N N . PRO B 1 143 ? 17.719 -25.672 -3.611 1 93.44 143 PRO B N 1
ATOM 4048 C CA . PRO B 1 143 ? 18.719 -24.609 -3.467 1 93.44 143 PRO B CA 1
ATOM 4049 C C . PRO B 1 143 ? 19.656 -24.5 -4.668 1 93.44 143 PRO B C 1
ATOM 4051 O O . PRO B 1 143 ? 20.25 -23.453 -4.902 1 93.44 143 PRO B O 1
ATOM 4054 N N . LEU B 1 144 ? 19.797 -25.594 -5.426 1 95.38 144 LEU B N 1
ATOM 4055 C CA . LEU B 1 144 ? 20.797 -25.641 -6.484 1 95.38 144 LEU B CA 1
ATOM 4056 C C . LEU B 1 144 ? 20.391 -24.75 -7.652 1 95.38 144 LEU B C 1
ATOM 4058 O O . LEU B 1 144 ? 21.25 -24.094 -8.258 1 95.38 144 LEU B O 1
ATOM 4062 N N . SER B 1 145 ? 19.094 -24.688 -7.957 1 95.5 145 SER B N 1
ATOM 4063 C CA . SER B 1 145 ? 18.609 -23.781 -8.992 1 95.5 145 SER B CA 1
ATOM 4064 C C . SER B 1 145 ? 18.922 -22.328 -8.648 1 95.5 145 SER B C 1
ATOM 4066 O O . SER B 1 145 ? 19.328 -21.562 -9.516 1 95.5 145 SER B O 1
ATOM 4068 N N . ALA B 1 146 ? 18.75 -21.984 -7.414 1 95.81 146 ALA B N 1
ATOM 4069 C CA . ALA B 1 146 ? 19.031 -20.625 -6.961 1 95.81 146 ALA B CA 1
ATOM 4070 C C . ALA B 1 146 ? 20.531 -20.312 -7.043 1 95.81 146 ALA B C 1
ATOM 4072 O O . ALA B 1 146 ? 20.922 -19.219 -7.449 1 95.81 146 ALA B O 1
ATOM 4073 N N . LEU B 1 147 ? 21.312 -21.297 -6.645 1 96.5 147 LEU B N 1
ATOM 4074 C CA . LEU B 1 147 ? 22.75 -21.109 -6.699 1 96.5 147 LEU B CA 1
ATOM 4075 C C . LEU B 1 147 ? 23.234 -21 -8.141 1 96.5 147 LEU B C 1
ATOM 4077 O O . LEU B 1 147 ? 24.156 -20.234 -8.438 1 96.5 147 LEU B O 1
ATOM 4081 N N . ALA B 1 148 ? 22.609 -21.766 -9.016 1 97.31 148 ALA B N 1
ATOM 4082 C CA . ALA B 1 148 ? 22.922 -21.641 -10.438 1 97.31 148 ALA B CA 1
ATOM 4083 C C . ALA B 1 148 ? 22.578 -20.234 -10.945 1 97.31 148 ALA B C 1
ATOM 4085 O O . ALA B 1 148 ? 23.281 -19.672 -11.781 1 97.31 148 ALA B O 1
ATOM 4086 N N . MET B 1 149 ? 21.562 -19.672 -10.406 1 98 149 MET B N 1
ATOM 4087 C CA . MET B 1 149 ? 21.188 -18.312 -10.773 1 98 149 MET B CA 1
ATOM 4088 C C . MET B 1 149 ? 22.25 -17.328 -10.289 1 98 149 MET B C 1
ATOM 4090 O O . MET B 1 149 ? 22.578 -16.359 -10.984 1 98 149 MET B O 1
ATOM 4094 N N . ALA B 1 150 ? 22.734 -17.547 -9.133 1 97.31 150 ALA B N 1
ATOM 4095 C CA . ALA B 1 150 ? 23.797 -16.688 -8.633 1 97.31 150 ALA B CA 1
ATOM 4096 C C . ALA B 1 150 ? 25.016 -16.734 -9.555 1 97.31 150 ALA B C 1
ATOM 4098 O O . ALA B 1 150 ? 25.609 -15.688 -9.867 1 97.31 150 ALA B O 1
ATOM 4099 N N . GLN B 1 151 ? 25.359 -17.891 -9.969 1 97.12 151 GLN B N 1
ATOM 4100 C CA . GLN B 1 151 ? 26.5 -18.062 -10.875 1 97.12 151 GLN B CA 1
ATOM 4101 C C . GLN B 1 151 ? 26.25 -17.344 -12.203 1 97.12 151 GLN B C 1
ATOM 4103 O O . GLN B 1 151 ? 27.109 -16.625 -12.695 1 97.12 151 GLN B O 1
ATOM 4108 N N . THR B 1 152 ? 25.062 -17.562 -12.727 1 98.25 152 THR B N 1
ATOM 4109 C CA . THR B 1 152 ? 24.75 -16.969 -14.016 1 98.25 152 THR B CA 1
ATOM 4110 C C . THR B 1 152 ? 24.578 -15.461 -13.883 1 98.25 152 THR B C 1
ATOM 4112 O O . THR B 1 152 ? 24.844 -14.711 -14.836 1 98.25 152 THR B O 1
ATOM 4115 N N . ALA B 1 153 ? 24.188 -14.992 -12.734 1 98.44 153 ALA B N 1
ATOM 4116 C CA . ALA B 1 153 ? 24.125 -13.562 -12.469 1 98.44 153 ALA B CA 1
ATOM 4117 C C . ALA B 1 153 ? 25.516 -12.938 -12.547 1 98.44 153 ALA B C 1
ATOM 4119 O O . ALA B 1 153 ? 25.703 -11.875 -13.148 1 98.44 153 ALA B O 1
ATOM 4120 N N . GLU B 1 154 ? 26.422 -13.609 -11.953 1 97.44 154 GLU B N 1
ATOM 4121 C CA . GLU B 1 154 ? 27.812 -13.156 -12.008 1 97.44 154 GLU B CA 1
ATOM 4122 C C . GLU B 1 154 ? 28.328 -13.133 -13.445 1 97.44 154 GLU B C 1
ATOM 4124 O O . GLU B 1 154 ? 28.953 -12.164 -13.867 1 97.44 154 GLU B O 1
ATOM 4129 N N . GLU B 1 155 ? 28 -14.117 -14.188 1 98 155 GLU B N 1
ATOM 4130 C CA . GLU B 1 155 ? 28.406 -14.211 -15.586 1 98 155 GLU B CA 1
ATOM 4131 C C . GLU B 1 155 ? 27.781 -13.102 -16.422 1 98 155 GLU B C 1
ATOM 4133 O O . GLU B 1 155 ? 28.391 -12.617 -17.391 1 98 155 GLU B O 1
ATOM 4138 N N . ALA B 1 156 ? 26.625 -12.742 -16.016 1 98.75 156 ALA B N 1
ATOM 4139 C CA . ALA B 1 156 ? 25.906 -11.695 -16.734 1 98.75 156 ALA B CA 1
ATOM 4140 C C . ALA B 1 156 ? 26.484 -10.32 -16.438 1 98.75 156 ALA B C 1
ATOM 4142 O O . ALA B 1 156 ? 26.203 -9.344 -17.141 1 98.75 156 ALA B O 1
ATOM 4143 N N . GLY B 1 157 ? 27.25 -10.242 -15.328 1 98.44 157 GLY B N 1
ATOM 4144 C CA . GLY B 1 157 ? 27.922 -8.992 -15.031 1 98.44 157 GLY B CA 1
ATOM 4145 C C . GLY B 1 157 ? 27.344 -8.273 -13.828 1 98.44 157 GLY B C 1
ATOM 4146 O O . GLY B 1 157 ? 27.672 -7.113 -13.57 1 98.44 157 GLY B O 1
ATOM 4147 N N . LEU B 1 158 ? 26.484 -8.906 -13.07 1 98.44 158 LEU B N 1
ATOM 4148 C CA . LEU B 1 158 ? 26 -8.273 -11.844 1 98.44 158 LEU B CA 1
ATOM 4149 C C . LEU B 1 158 ? 27.156 -8.055 -10.867 1 98.44 158 LEU B C 1
ATOM 4151 O O . LEU B 1 158 ? 27.953 -8.961 -10.617 1 98.44 158 LEU B O 1
ATOM 4155 N N . PRO B 1 159 ? 27.219 -6.891 -10.305 1 98.19 159 PRO B N 1
ATOM 4156 C CA . PRO B 1 159 ? 28.281 -6.629 -9.328 1 98.19 159 PRO B CA 1
ATOM 4157 C C . PRO B 1 159 ? 28.125 -7.457 -8.055 1 98.19 159 PRO B C 1
ATOM 4159 O O . PRO B 1 159 ? 27.016 -7.887 -7.723 1 98.19 159 PRO B O 1
ATOM 4162 N N . PRO B 1 160 ? 29.25 -7.645 -7.359 1 97.12 160 PRO B N 1
ATOM 4163 C CA . PRO B 1 160 ? 29.172 -8.352 -6.082 1 97.12 160 PRO B CA 1
ATOM 4164 C C . PRO B 1 160 ? 28.203 -7.699 -5.102 1 97.12 160 PRO B C 1
ATOM 4166 O O . PRO B 1 160 ? 28.125 -6.469 -5.035 1 97.12 160 PRO B O 1
ATOM 4169 N N . GLY B 1 161 ? 27.422 -8.516 -4.488 1 98 161 GLY B N 1
ATOM 4170 C CA . GLY B 1 161 ? 26.531 -8.031 -3.439 1 98 161 GLY B CA 1
ATOM 4171 C C . GLY B 1 161 ? 25.156 -7.672 -3.949 1 98 161 GLY B C 1
ATOM 4172 O O . GLY B 1 161 ? 24.219 -7.496 -3.16 1 98 161 GLY B O 1
ATOM 4173 N N . VAL B 1 162 ? 24.938 -7.531 -5.195 1 98.75 162 VAL B N 1
ATOM 4174 C CA . VAL B 1 162 ? 23.672 -7.086 -5.766 1 98.75 162 VAL B CA 1
ATOM 4175 C C . VAL B 1 162 ? 22.672 -8.242 -5.773 1 98.75 162 VAL B C 1
ATOM 4177 O O . VAL B 1 162 ? 21.469 -8.031 -5.648 1 98.75 162 VAL B O 1
ATOM 4180 N N . PHE B 1 163 ? 23.156 -9.445 -5.953 1 98.69 163 PHE B N 1
ATOM 4181 C CA . PHE B 1 163 ? 22.375 -10.672 -5.918 1 98.69 163 PHE B CA 1
ATOM 4182 C C . PHE B 1 163 ? 22.984 -11.68 -4.953 1 98.69 163 PHE B C 1
ATOM 4184 O O . PHE B 1 163 ? 24.094 -12.188 -5.188 1 98.69 163 PHE B O 1
ATOM 4191 N N . ASN B 1 164 ? 22.234 -11.953 -3.902 1 97.75 164 ASN B N 1
ATOM 4192 C CA . ASN B 1 164 ? 22.719 -12.836 -2.85 1 97.75 164 ASN B CA 1
ATOM 4193 C C . ASN B 1 164 ? 21.734 -13.977 -2.582 1 97.75 164 ASN B C 1
ATOM 4195 O O . ASN B 1 164 ? 20.516 -13.758 -2.559 1 97.75 164 ASN B O 1
ATOM 4199 N N . VAL B 1 165 ? 22.281 -15.164 -2.398 1 96.88 165 VAL B N 1
ATOM 4200 C CA . VAL B 1 165 ? 21.438 -16.328 -2.125 1 96.88 165 VAL B CA 1
ATOM 4201 C C . VAL B 1 165 ? 21.812 -16.938 -0.771 1 96.88 165 VAL B C 1
ATOM 4203 O O . VAL B 1 165 ? 22.984 -17.125 -0.478 1 96.88 165 VAL B O 1
ATOM 4206 N N . ILE B 1 166 ? 20.734 -17.172 0.018 1 94.75 166 ILE B N 1
ATOM 4207 C CA . ILE B 1 166 ? 20.922 -17.797 1.322 1 94.75 166 ILE B CA 1
ATOM 4208 C C . ILE B 1 166 ? 20.234 -19.156 1.343 1 94.75 166 ILE B C 1
ATOM 4210 O O . ILE B 1 166 ? 19.078 -19.281 1.772 1 94.75 166 ILE B O 1
ATOM 4214 N N . PRO B 1 167 ? 20.984 -20.156 0.919 1 90.44 167 PRO B N 1
ATOM 4215 C CA . PRO B 1 167 ? 20.391 -21.484 1.116 1 90.44 167 PRO B CA 1
ATOM 4216 C C . PRO B 1 167 ? 20.234 -21.844 2.59 1 90.44 167 PRO B C 1
ATOM 4218 O O . PRO B 1 167 ? 21.062 -21.469 3.418 1 90.44 167 PRO B O 1
ATOM 4221 N N . ALA B 1 168 ? 19.109 -22.422 2.885 1 85.69 168 ALA B N 1
ATOM 4222 C CA . ALA B 1 168 ? 18.891 -22.797 4.281 1 85.69 168 ALA B CA 1
ATOM 4223 C C . ALA B 1 168 ? 18.109 -24.109 4.383 1 85.69 168 ALA B C 1
ATOM 4225 O O . ALA B 1 168 ? 17.297 -24.422 3.512 1 85.69 168 ALA B O 1
ATOM 4226 N N . ASP B 1 169 ? 18.5 -24.797 5.457 1 83 169 ASP B N 1
ATOM 4227 C CA . ASP B 1 169 ? 17.719 -26 5.75 1 83 169 ASP B CA 1
ATOM 4228 C C . ASP B 1 169 ? 16.484 -25.656 6.574 1 83 169 ASP B C 1
ATOM 4230 O O . ASP B 1 169 ? 16.25 -24.484 6.902 1 83 169 ASP B O 1
ATOM 4234 N N . HIS B 1 170 ? 15.781 -26.656 6.84 1 80.69 170 HIS B N 1
ATOM 4235 C CA . HIS B 1 170 ? 14.492 -26.5 7.508 1 80.69 170 HIS B CA 1
ATOM 4236 C C . HIS B 1 170 ? 14.664 -25.875 8.891 1 80.69 170 HIS B C 1
ATOM 4238 O O . HIS B 1 170 ? 13.852 -25.047 9.312 1 80.69 170 HIS B O 1
ATOM 4244 N N . SER B 1 171 ? 15.703 -26.219 9.586 1 84 171 SER B N 1
ATOM 4245 C CA . SER B 1 171 ? 15.883 -25.797 10.969 1 84 171 SER B CA 1
ATOM 4246 C C . SER B 1 171 ? 16.25 -24.328 11.062 1 84 171 SER B C 1
ATOM 4248 O O . SER B 1 171 ? 16.016 -23.672 12.086 1 84 171 SER B O 1
ATOM 4250 N N . HIS B 1 172 ? 16.719 -23.797 9.938 1 87.5 172 HIS B N 1
ATOM 4251 C CA . HIS B 1 172 ? 17.219 -22.422 9.992 1 87.5 172 HIS B CA 1
ATOM 4252 C C . HIS B 1 172 ? 16.266 -21.484 9.266 1 87.5 172 HIS B C 1
ATOM 4254 O O . HIS B 1 172 ? 16.375 -20.266 9.406 1 87.5 172 HIS B O 1
ATOM 4260 N N . THR B 1 173 ? 15.352 -21.984 8.57 1 88.38 173 THR B N 1
ATOM 4261 C CA . THR B 1 173 ? 14.492 -21.203 7.699 1 88.38 173 THR B CA 1
ATOM 4262 C C . THR B 1 173 ? 13.688 -20.188 8.5 1 88.38 173 THR B C 1
ATOM 4264 O O . THR B 1 173 ? 13.625 -19.016 8.141 1 88.38 173 THR B O 1
ATOM 4267 N N . ALA B 1 174 ? 13.195 -20.594 9.602 1 89.56 174 ALA B N 1
ATOM 4268 C CA . ALA B 1 174 ? 12.344 -19.719 10.398 1 89.56 174 ALA B CA 1
ATOM 4269 C C . ALA B 1 174 ? 13.133 -18.547 10.953 1 89.56 174 ALA B C 1
ATOM 4271 O O . ALA B 1 174 ? 12.664 -17.406 10.938 1 89.56 174 ALA B O 1
ATOM 4272 N N . ALA B 1 175 ? 14.32 -18.828 11.406 1 92.12 175 ALA B N 1
ATOM 4273 C CA . ALA B 1 175 ? 15.164 -17.797 11.977 1 92.12 175 ALA B CA 1
ATOM 4274 C C . ALA B 1 175 ? 15.586 -16.781 10.914 1 92.12 175 ALA B C 1
ATOM 4276 O O . ALA B 1 175 ? 15.609 -15.578 11.164 1 92.12 175 ALA B O 1
ATOM 4277 N N . ILE B 1 176 ? 15.914 -17.266 9.758 1 93.19 176 ILE B N 1
ATOM 4278 C CA . ILE B 1 176 ? 16.328 -16.391 8.656 1 93.19 176 ILE B CA 1
ATOM 4279 C C . ILE B 1 176 ? 15.164 -15.492 8.258 1 93.19 176 ILE B C 1
ATOM 4281 O O . ILE B 1 176 ? 15.344 -14.281 8.094 1 93.19 176 ILE B O 1
ATOM 4285 N N . SER B 1 177 ? 14.016 -16.047 8.125 1 92.88 177 SER B N 1
ATOM 4286 C CA . SER B 1 177 ? 12.844 -15.266 7.746 1 92.88 177 SER B CA 1
ATOM 4287 C C . SER B 1 177 ? 12.508 -14.211 8.789 1 92.88 177 SER B C 1
ATOM 4289 O O . SER B 1 177 ? 12.188 -13.07 8.453 1 92.88 177 SER B O 1
ATOM 4291 N N . LYS B 1 178 ? 12.578 -14.602 10.008 1 94.44 178 LYS B N 1
ATOM 4292 C CA . LYS B 1 178 ? 12.312 -13.656 11.094 1 94.44 178 LYS B CA 1
ATOM 4293 C C . LYS B 1 178 ? 13.297 -12.484 11.055 1 94.44 178 LYS B C 1
ATOM 4295 O O . LYS B 1 178 ? 12.898 -11.336 11.234 1 94.44 178 LYS B O 1
ATOM 4300 N N . TYR B 1 179 ? 14.539 -12.805 10.82 1 96.19 179 TYR B N 1
ATOM 4301 C CA . TYR B 1 179 ? 15.555 -11.758 10.727 1 96.19 179 TYR B CA 1
ATOM 4302 C C . TYR B 1 179 ? 15.258 -10.812 9.57 1 96.19 179 TYR B C 1
ATOM 4304 O O . TYR B 1 179 ? 15.281 -9.594 9.734 1 96.19 179 TYR B O 1
ATOM 4312 N N . ILE B 1 180 ? 14.961 -11.344 8.438 1 96.38 180 ILE B N 1
ATOM 4313 C CA . ILE B 1 180 ? 14.688 -10.562 7.238 1 96.38 180 ILE B CA 1
ATOM 4314 C C . ILE B 1 180 ? 13.492 -9.648 7.48 1 96.38 180 ILE B C 1
ATOM 4316 O O . ILE B 1 180 ? 13.523 -8.469 7.121 1 96.38 180 ILE B O 1
ATOM 4320 N N . CYS B 1 181 ? 12.516 -10.117 8.117 1 97 181 CYS B N 1
ATOM 4321 C CA . CYS B 1 181 ? 11.289 -9.367 8.367 1 97 181 CYS B CA 1
ATOM 4322 C C . CYS B 1 181 ? 11.531 -8.25 9.383 1 97 181 CYS B C 1
ATOM 4324 O O . CYS B 1 181 ? 10.977 -7.16 9.258 1 97 181 CYS B O 1
ATOM 4326 N N . SER B 1 182 ? 12.367 -8.508 10.336 1 96.06 182 SER B N 1
ATOM 4327 C CA . SER B 1 182 ? 12.547 -7.547 11.414 1 96.06 182 SER B CA 1
ATOM 4328 C C . SER B 1 182 ? 13.688 -6.574 11.109 1 96.06 182 SER B C 1
ATOM 4330 O O . SER B 1 182 ? 13.859 -5.57 11.805 1 96.06 182 SER B O 1
ATOM 4332 N N . SER B 1 183 ? 14.414 -6.828 10.07 1 95.69 183 SER B N 1
ATOM 4333 C CA . SER B 1 183 ? 15.562 -5.992 9.742 1 95.69 183 SER B CA 1
ATOM 4334 C C . SER B 1 183 ? 15.125 -4.688 9.086 1 95.69 183 SER B C 1
ATOM 4336 O O . SER B 1 183 ? 14.336 -4.699 8.133 1 95.69 183 SER B O 1
ATOM 4338 N N . THR B 1 184 ? 15.695 -3.59 9.508 1 95.12 184 THR B N 1
ATOM 4339 C CA . THR B 1 184 ? 15.43 -2.293 8.898 1 95.12 184 THR B CA 1
ATOM 4340 C C . THR B 1 184 ? 16.297 -2.092 7.66 1 95.12 184 THR B C 1
ATOM 4342 O O . THR B 1 184 ? 16.109 -1.133 6.91 1 95.12 184 THR B O 1
ATOM 4345 N N . ASP B 1 185 ? 17.172 -3.074 7.441 1 95.31 185 ASP B N 1
ATOM 4346 C CA . ASP B 1 185 ? 18.047 -2.988 6.27 1 95.31 185 ASP B CA 1
ATOM 4347 C C . ASP B 1 185 ? 17.391 -3.648 5.059 1 95.31 185 ASP B C 1
ATOM 4349 O O . ASP B 1 185 ? 17.906 -3.576 3.945 1 95.31 185 ASP B O 1
ATOM 4353 N N . VAL B 1 186 ? 16.297 -4.293 5.289 1 98.12 186 VAL B N 1
ATOM 4354 C CA . VAL B 1 186 ? 15.492 -4.852 4.211 1 98.12 186 VAL B CA 1
ATOM 4355 C C . VAL B 1 186 ? 14.25 -3.986 4 1 98.12 186 VAL B C 1
ATOM 4357 O O . VAL B 1 186 ? 13.5 -3.725 4.941 1 98.12 186 VAL B O 1
ATOM 4360 N N . ASP B 1 187 ? 14.07 -3.635 2.766 1 96.94 187 ASP B N 1
ATOM 4361 C CA . ASP B 1 187 ? 13.039 -2.631 2.514 1 96.94 187 ASP B CA 1
ATOM 4362 C C . ASP B 1 187 ? 11.766 -3.273 1.966 1 96.94 187 ASP B C 1
ATOM 4364 O O . ASP B 1 187 ? 10.68 -2.711 2.09 1 96.94 187 ASP B O 1
ATOM 4368 N N . VAL B 1 188 ? 11.891 -4.391 1.314 1 97.94 188 VAL B N 1
ATOM 4369 C CA . VAL B 1 188 ? 10.734 -5.062 0.73 1 97.94 188 VAL B CA 1
ATOM 4370 C C . VAL B 1 188 ? 10.914 -6.574 0.814 1 97.94 188 VAL B C 1
ATOM 4372 O O . VAL B 1 188 ? 12.031 -7.078 0.664 1 97.94 188 VAL B O 1
ATOM 4375 N N . ILE B 1 189 ? 9.852 -7.273 1.1 1 98.19 189 ILE B N 1
ATOM 4376 C CA . ILE B 1 189 ? 9.797 -8.727 1.039 1 98.19 189 ILE B CA 1
ATOM 4377 C C . ILE B 1 189 ? 8.828 -9.164 -0.057 1 98.19 189 ILE B C 1
ATOM 4379 O O . ILE B 1 189 ? 7.719 -8.641 -0.157 1 98.19 189 ILE B O 1
ATOM 4383 N N . SER B 1 190 ? 9.258 -10.008 -0.917 1 98.38 190 SER B N 1
ATOM 4384 C CA . SER B 1 190 ? 8.391 -10.68 -1.88 1 98.38 190 SER B CA 1
ATOM 4385 C C . SER B 1 190 ? 8.344 -12.18 -1.621 1 98.38 190 SER B C 1
ATOM 4387 O O . SER B 1 190 ? 9.375 -12.852 -1.636 1 98.38 190 SER B O 1
ATOM 4389 N N . PHE B 1 191 ? 7.172 -12.703 -1.338 1 97.81 191 PHE B N 1
ATOM 4390 C CA . PHE B 1 191 ? 7.008 -14.109 -0.977 1 97.81 191 PHE B CA 1
ATOM 4391 C C . PHE B 1 191 ? 5.996 -14.789 -1.893 1 97.81 191 PHE B C 1
ATOM 4393 O O . PHE B 1 191 ? 4.938 -14.227 -2.182 1 97.81 191 PHE B O 1
ATOM 4400 N N . THR B 1 192 ? 6.301 -15.852 -2.367 1 97.81 192 THR B N 1
ATOM 4401 C CA . THR B 1 192 ? 5.387 -16.781 -3.031 1 97.81 192 THR B CA 1
ATOM 4402 C C . THR B 1 192 ? 5.344 -18.109 -2.297 1 97.81 192 THR B C 1
ATOM 4404 O O . THR B 1 192 ? 6.371 -18.766 -2.125 1 97.81 192 THR B O 1
ATOM 4407 N N . GLY B 1 193 ? 4.234 -18.5 -1.824 1 94.94 193 GLY B N 1
ATOM 4408 C CA . GLY B 1 193 ? 4.102 -19.734 -1.078 1 94.94 193 GLY B CA 1
ATOM 4409 C C . GLY B 1 193 ? 2.752 -19.891 -0.402 1 94.94 193 GLY B C 1
ATOM 4410 O O . GLY B 1 193 ? 1.738 -19.406 -0.918 1 94.94 193 GLY B O 1
ATOM 4411 N N . SER B 1 194 ? 2.76 -20.609 0.699 1 91.56 194 SER B N 1
ATOM 4412 C CA . SER B 1 194 ? 1.507 -20.922 1.375 1 91.56 194 SER B CA 1
ATOM 4413 C C . SER B 1 194 ? 0.918 -19.703 2.055 1 91.56 194 SER B C 1
ATOM 4415 O O . SER B 1 194 ? 1.653 -18.797 2.463 1 91.56 194 SER B O 1
ATOM 4417 N N . THR B 1 195 ? -0.412 -19.719 2.182 1 92.62 195 THR B N 1
ATOM 4418 C CA . THR B 1 195 ? -1.124 -18.625 2.83 1 92.62 195 THR B CA 1
ATOM 4419 C C . THR B 1 195 ? -0.704 -18.5 4.293 1 92.62 195 THR B C 1
ATOM 4421 O O . THR B 1 195 ? -0.496 -17.391 4.789 1 92.62 195 THR B O 1
ATOM 4424 N N . ALA B 1 196 ? -0.494 -19.641 4.926 1 94.06 196 ALA B N 1
ATOM 4425 C CA . ALA B 1 196 ? -0.115 -19.625 6.336 1 94.06 196 ALA B CA 1
ATOM 4426 C C . ALA B 1 196 ? 1.218 -18.906 6.539 1 94.06 196 ALA B C 1
ATOM 4428 O O . ALA B 1 196 ? 1.351 -18.078 7.438 1 94.06 196 ALA B O 1
ATOM 4429 N N . VAL B 1 197 ? 2.156 -19.219 5.672 1 94.62 197 VAL B N 1
ATOM 4430 C CA . VAL B 1 197 ? 3.467 -18.578 5.785 1 94.62 197 VAL B CA 1
ATOM 4431 C C . VAL B 1 197 ? 3.369 -17.109 5.398 1 94.62 197 VAL B C 1
ATOM 4433 O O . VAL B 1 197 ? 4.004 -16.25 6.02 1 94.62 197 VAL B O 1
ATOM 4436 N N . GLY B 1 198 ? 2.584 -16.812 4.344 1 96.69 198 GLY B N 1
ATOM 4437 C CA . GLY B 1 198 ? 2.365 -15.43 3.973 1 96.69 198 GLY B CA 1
ATOM 4438 C C . GLY B 1 198 ? 1.847 -14.586 5.121 1 96.69 198 GLY B C 1
ATOM 4439 O O . GLY B 1 198 ? 2.342 -13.477 5.355 1 96.69 198 GLY B O 1
ATOM 4440 N N . LYS B 1 199 ? 0.902 -15.086 5.855 1 96.5 199 LYS B N 1
ATOM 4441 C CA . LYS B 1 199 ? 0.336 -14.391 7.012 1 96.5 199 LYS B CA 1
ATOM 4442 C C . LYS B 1 199 ? 1.389 -14.18 8.094 1 96.5 199 LYS B C 1
ATOM 4444 O O . LYS B 1 199 ? 1.448 -13.117 8.711 1 96.5 199 LYS B O 1
ATOM 4449 N N . LEU B 1 200 ? 2.152 -15.125 8.312 1 96.81 200 LEU B N 1
ATOM 4450 C CA . LEU B 1 200 ? 3.227 -15.047 9.297 1 96.81 200 LEU B CA 1
ATOM 4451 C C . LEU B 1 200 ? 4.219 -13.945 8.93 1 96.81 200 LEU B C 1
ATOM 4453 O O . LEU B 1 200 ? 4.609 -13.148 9.781 1 96.81 200 LEU B O 1
ATOM 4457 N N . LEU B 1 201 ? 4.641 -13.945 7.668 1 97.5 201 LEU B N 1
ATOM 4458 C CA . LEU B 1 201 ? 5.605 -12.953 7.203 1 97.5 201 LEU B CA 1
ATOM 4459 C C . LEU B 1 201 ? 5.043 -11.539 7.324 1 97.5 201 LEU B C 1
ATOM 4461 O O . LEU B 1 201 ? 5.766 -10.609 7.676 1 97.5 201 LEU B O 1
ATOM 4465 N N . LEU B 1 202 ? 3.75 -11.344 7.055 1 97.25 202 LEU B N 1
ATOM 4466 C CA . LEU B 1 202 ? 3.098 -10.055 7.242 1 97.25 202 LEU B CA 1
ATOM 4467 C C . LEU B 1 202 ? 3.184 -9.602 8.695 1 97.25 202 LEU B C 1
ATOM 4469 O O . LEU B 1 202 ? 3.576 -8.469 8.977 1 97.25 202 LEU B O 1
ATOM 4473 N N . ALA B 1 203 ? 2.877 -10.531 9.539 1 97.25 203 ALA B N 1
ATOM 4474 C CA . ALA B 1 203 ? 2.887 -10.211 10.961 1 97.25 203 ALA B CA 1
ATOM 4475 C C . ALA B 1 203 ? 4.297 -9.859 11.438 1 97.25 203 ALA B C 1
ATOM 4477 O O . ALA B 1 203 ? 4.488 -8.891 12.164 1 97.25 203 ALA B O 1
ATOM 4478 N N . GLN B 1 204 ? 5.242 -10.609 10.977 1 97.06 204 GLN B N 1
ATOM 4479 C CA . GLN B 1 204 ? 6.625 -10.414 11.398 1 97.06 204 GLN B CA 1
ATOM 4480 C C . GLN B 1 204 ? 7.203 -9.125 10.82 1 97.06 204 GLN B C 1
ATOM 4482 O O . GLN B 1 204 ? 8.141 -8.555 11.383 1 97.06 204 GLN B O 1
ATOM 4487 N N . SER B 1 205 ? 6.648 -8.664 9.711 1 97.69 205 SER B N 1
ATOM 4488 C CA . SER B 1 205 ? 7.176 -7.48 9.047 1 97.69 205 SER B CA 1
ATOM 4489 C C . SER B 1 205 ? 6.492 -6.215 9.547 1 97.69 205 SER B C 1
ATOM 4491 O O . SER B 1 205 ? 6.883 -5.105 9.18 1 97.69 205 SER B O 1
ATOM 4493 N N . ALA B 1 206 ? 5.508 -6.355 10.391 1 96.75 206 ALA B N 1
ATOM 4494 C CA . ALA B 1 206 ? 4.715 -5.223 10.859 1 96.75 206 ALA B CA 1
ATOM 4495 C C . ALA B 1 206 ? 5.586 -4.215 11.602 1 96.75 206 ALA B C 1
ATOM 4497 O O . ALA B 1 206 ? 5.367 -3.006 11.508 1 96.75 206 ALA B O 1
ATOM 4498 N N . SER B 1 207 ? 6.59 -4.668 12.273 1 95.25 207 SER B N 1
ATOM 4499 C CA . SER B 1 207 ? 7.422 -3.828 13.133 1 95.25 207 SER B CA 1
ATOM 4500 C C . SER B 1 207 ? 8.242 -2.842 12.305 1 95.25 207 SER B C 1
ATOM 4502 O O . SER B 1 207 ? 8.688 -1.812 12.82 1 95.25 207 SER B O 1
ATOM 4504 N N . THR B 1 208 ? 8.453 -3.119 11.055 1 94.12 208 THR B N 1
ATOM 4505 C CA . THR B 1 208 ? 9.312 -2.275 10.234 1 94.12 208 THR B CA 1
ATOM 4506 C C . THR B 1 208 ? 8.492 -1.539 9.18 1 94.12 208 THR B C 1
ATOM 4508 O O . THR B 1 208 ? 9.039 -0.753 8.398 1 94.12 208 THR B O 1
ATOM 4511 N N . VAL B 1 209 ? 7.242 -1.808 9.078 1 94.69 209 VAL B N 1
ATOM 4512 C CA . VAL B 1 209 ? 6.312 -1.172 8.148 1 94.69 209 VAL B CA 1
ATOM 4513 C C . VAL B 1 209 ? 6.848 -1.292 6.723 1 94.69 209 VAL B C 1
ATOM 4515 O O . VAL B 1 209 ? 6.723 -0.359 5.926 1 94.69 209 VAL B O 1
ATOM 4518 N N . LYS B 1 210 ? 7.641 -2.312 6.461 1 95.31 210 LYS B N 1
ATOM 4519 C CA . LYS B 1 210 ? 8.188 -2.486 5.121 1 95.31 210 LYS B CA 1
ATOM 4520 C C . LYS B 1 210 ? 7.113 -2.973 4.148 1 95.31 210 LYS B C 1
ATOM 4522 O O . LYS B 1 210 ? 6.055 -3.445 4.57 1 95.31 210 LYS B O 1
ATOM 4527 N N . ARG B 1 211 ? 7.43 -2.844 2.916 1 96.31 211 ARG B N 1
ATOM 4528 C CA . ARG B 1 211 ? 6.551 -3.365 1.874 1 96.31 211 ARG B CA 1
ATOM 4529 C C . ARG B 1 211 ? 6.621 -4.887 1.809 1 96.31 211 ARG B C 1
ATOM 4531 O O . ARG B 1 211 ? 7.707 -5.465 1.88 1 96.31 211 ARG B O 1
ATOM 4538 N N . VAL B 1 212 ? 5.449 -5.52 1.745 1 97.5 212 VAL B N 1
ATOM 4539 C CA . VAL B 1 212 ? 5.383 -6.969 1.604 1 97.5 212 VAL B CA 1
ATOM 4540 C C . VAL B 1 212 ? 4.492 -7.336 0.419 1 97.5 212 VAL B C 1
ATOM 4542 O O . VAL B 1 212 ? 3.312 -6.973 0.388 1 97.5 212 VAL B O 1
ATOM 4545 N N . CYS B 1 213 ? 5.066 -8.008 -0.54 1 97.5 213 CYS B N 1
ATOM 4546 C CA . CYS B 1 213 ? 4.352 -8.5 -1.712 1 97.5 213 CYS B CA 1
ATOM 4547 C C . CYS B 1 213 ? 4.133 -10.008 -1.617 1 97.5 213 CYS B C 1
ATOM 4549 O O . CYS B 1 213 ? 5.09 -10.773 -1.479 1 97.5 213 CYS B O 1
ATOM 4551 N N . LEU B 1 214 ? 2.875 -10.398 -1.799 1 96.56 214 LEU B N 1
ATOM 4552 C CA . LEU B 1 214 ? 2.553 -11.797 -1.557 1 96.56 214 LEU B CA 1
ATOM 4553 C C . LEU B 1 214 ? 1.83 -12.406 -2.754 1 96.56 214 LEU B C 1
ATOM 4555 O O . LEU B 1 214 ? 0.965 -11.766 -3.355 1 96.56 214 LEU B O 1
ATOM 4559 N N . GLU B 1 215 ? 2.25 -13.5 -3.115 1 95.5 215 GLU B N 1
ATOM 4560 C CA . GLU B 1 215 ? 1.512 -14.43 -3.961 1 95.5 215 GLU B CA 1
ATOM 4561 C C . GLU B 1 215 ? 1.258 -15.75 -3.24 1 95.5 215 GLU B C 1
ATOM 4563 O O . GLU B 1 215 ? 2.188 -16.531 -3.01 1 95.5 215 GLU B O 1
ATOM 4568 N N . LEU B 1 216 ? 0.008 -16 -2.998 1 92.94 216 LEU B N 1
ATOM 4569 C CA . LEU B 1 216 ? -0.316 -17.078 -2.07 1 92.94 216 LEU B CA 1
ATOM 4570 C C . LEU B 1 216 ? -1.188 -18.125 -2.744 1 92.94 216 LEU B C 1
ATOM 4572 O O . LEU B 1 216 ? -1.329 -18.141 -3.971 1 92.94 216 LEU B O 1
ATOM 4576 N N . GLY B 1 217 ? -1.609 -19.078 -1.965 1 82.31 217 GLY B N 1
ATOM 4577 C CA . GLY B 1 217 ? -2.322 -20.234 -2.494 1 82.31 217 GLY B CA 1
ATOM 4578 C C . GLY B 1 217 ? -3.709 -19.891 -3.006 1 82.31 217 GLY B C 1
ATOM 4579 O O . GLY B 1 217 ? -4.312 -18.906 -2.572 1 82.31 217 GLY B O 1
ATOM 4580 N N . GLY B 1 218 ? -4.141 -20.688 -3.986 1 76.88 218 GLY B N 1
ATOM 4581 C CA . GLY B 1 218 ? -5.484 -20.609 -4.539 1 76.88 218 GLY B CA 1
ATOM 4582 C C . GLY B 1 218 ? -6.082 -21.969 -4.836 1 76.88 218 GLY B C 1
ATOM 4583 O O . GLY B 1 218 ? -5.371 -22.984 -4.816 1 76.88 218 GLY B O 1
ATOM 4584 N N . SER B 1 219 ? -7.367 -22.031 -5.008 1 71.94 219 SER B N 1
ATOM 4585 C CA . SER B 1 219 ? -8.055 -23.297 -5.273 1 71.94 219 SER B CA 1
ATOM 4586 C C . SER B 1 219 ? -8.07 -23.609 -6.766 1 71.94 219 SER B C 1
ATOM 4588 O O . SER B 1 219 ? -8.352 -24.75 -7.16 1 71.94 219 SER B O 1
ATOM 4590 N N . ALA B 1 220 ? -7.805 -22.734 -7.566 1 78.5 220 ALA B N 1
ATOM 4591 C CA . ALA B 1 220 ? -7.707 -22.891 -9.016 1 78.5 220 ALA B CA 1
ATOM 4592 C C . ALA B 1 220 ? -8.852 -23.734 -9.562 1 78.5 220 ALA B C 1
ATOM 4594 O O . ALA B 1 220 ? -8.617 -24.766 -10.188 1 78.5 220 ALA B O 1
ATOM 4595 N N . PRO B 1 221 ? -10.047 -23.344 -9.344 1 75.69 221 PRO B N 1
ATOM 4596 C CA . PRO B 1 221 ? -11.164 -24.141 -9.852 1 75.69 221 PRO B CA 1
ATOM 4597 C C . PRO B 1 221 ? -11.258 -24.109 -11.375 1 75.69 221 PRO B C 1
ATOM 4599 O O . PRO B 1 221 ? -10.906 -23.109 -12 1 75.69 221 PRO B O 1
ATOM 4602 N N . VAL B 1 222 ? -11.633 -25.25 -11.898 1 82.19 222 VAL B N 1
ATOM 4603 C CA . VAL B 1 222 ? -11.977 -25.328 -13.312 1 82.19 222 VAL B CA 1
ATOM 4604 C C . VAL B 1 222 ? -13.469 -25.594 -13.461 1 82.19 222 VAL B C 1
ATOM 4606 O O . VAL B 1 222 ? -14.008 -26.516 -12.836 1 82.19 222 VAL B O 1
ATOM 4609 N N . ILE B 1 223 ? -14.055 -24.797 -14.25 1 76.62 223 ILE B N 1
ATOM 4610 C CA . ILE B 1 223 ? -15.484 -24.953 -14.484 1 76.62 223 ILE B CA 1
ATOM 4611 C C . ILE B 1 223 ? -15.727 -25.297 -15.953 1 76.62 223 ILE B C 1
ATOM 4613 O O . ILE B 1 223 ? -15.25 -24.609 -16.844 1 76.62 223 ILE B O 1
ATOM 4617 N N . VAL B 1 224 ? -16.469 -26.359 -16.141 1 81.5 224 VAL B N 1
ATOM 4618 C CA . VAL B 1 224 ? -16.812 -26.812 -17.484 1 81.5 224 VAL B CA 1
ATOM 4619 C C . VAL B 1 224 ? -18.312 -26.703 -17.703 1 81.5 224 VAL B C 1
ATOM 4621 O O . VAL B 1 224 ? -19.094 -27.438 -17.078 1 81.5 224 VAL B O 1
ATOM 4624 N N . PHE B 1 225 ? -18.609 -25.844 -18.578 1 75.81 225 PHE B N 1
ATOM 4625 C CA . PHE B 1 225 ? -20.016 -25.578 -18.859 1 75.81 225 PHE B CA 1
ATOM 4626 C C . PHE B 1 225 ? -20.562 -26.609 -19.844 1 75.81 225 PHE B C 1
ATOM 4628 O O . PHE B 1 225 ? -19.797 -27.281 -20.531 1 75.81 225 PHE B O 1
ATOM 4635 N N . GLU B 1 226 ? -21.891 -26.578 -20 1 74.5 226 GLU B N 1
ATOM 4636 C CA . GLU B 1 226 ? -22.578 -27.5 -20.891 1 74.5 226 GLU B CA 1
ATOM 4637 C C . GLU B 1 226 ? -22.188 -27.266 -22.344 1 74.5 226 GLU B C 1
ATOM 4639 O O . GLU B 1 226 ? -22.078 -28.203 -23.125 1 74.5 226 GLU B O 1
ATOM 4644 N N . SER B 1 227 ? -21.938 -26.109 -22.688 1 83.81 227 SER B N 1
ATOM 4645 C CA . SER B 1 227 ? -21.672 -25.703 -24.062 1 83.81 227 SER B CA 1
ATOM 4646 C C . SER B 1 227 ? -20.219 -25.938 -24.438 1 83.81 227 SER B C 1
ATOM 4648 O O . SER B 1 227 ? -19.828 -25.734 -25.594 1 83.81 227 SER B O 1
ATOM 4650 N N . ALA B 1 228 ? -19.469 -26.453 -23.5 1 86.69 228 ALA B N 1
ATOM 4651 C CA . ALA B 1 228 ? -18.031 -26.578 -23.734 1 86.69 228 ALA B CA 1
ATOM 4652 C C . ALA B 1 228 ? -17.734 -27.656 -24.766 1 86.69 228 ALA B C 1
ATOM 4654 O O . ALA B 1 228 ? -18.422 -28.672 -24.828 1 86.69 228 ALA B O 1
ATOM 4655 N N . ASP B 1 229 ? -16.688 -27.422 -25.578 1 95.38 229 ASP B N 1
ATOM 4656 C CA . ASP B 1 229 ? -16.062 -28.5 -26.328 1 95.38 229 ASP B CA 1
ATOM 4657 C C . ASP B 1 229 ? -15.305 -29.453 -25.406 1 95.38 229 ASP B C 1
ATOM 4659 O O . ASP B 1 229 ? -14.297 -29.078 -24.812 1 95.38 229 ASP B O 1
ATOM 4663 N N . LEU B 1 230 ? -15.719 -30.625 -25.375 1 93.12 230 LEU B N 1
ATOM 4664 C CA . LEU B 1 230 ? -15.188 -31.578 -24.406 1 93.12 230 LEU B CA 1
ATOM 4665 C C . LEU B 1 230 ? -13.727 -31.891 -24.688 1 93.12 230 LEU B C 1
ATOM 4667 O O . LEU B 1 230 ? -12.945 -32.125 -23.766 1 93.12 230 LEU B O 1
ATOM 4671 N N . GLY B 1 231 ? -13.43 -32 -26 1 96.06 231 GLY B N 1
ATOM 4672 C CA . GLY B 1 231 ? -12.031 -32.25 -26.328 1 96.06 231 GLY B CA 1
ATOM 4673 C C . GLY B 1 231 ? -11.109 -31.156 -25.797 1 96.06 231 GLY B C 1
ATOM 4674 O O . GLY B 1 231 ? -10.07 -31.453 -25.203 1 96.06 231 GLY B O 1
ATOM 4675 N N . VAL B 1 232 ? -11.531 -29.969 -25.891 1 95.81 232 VAL B N 1
ATOM 4676 C CA . VAL B 1 232 ? -10.758 -28.812 -25.422 1 95.81 232 VAL B CA 1
ATOM 4677 C C . VAL B 1 232 ? -10.734 -28.797 -23.906 1 95.81 232 VAL B C 1
ATOM 4679 O O . VAL B 1 232 ? -9.688 -28.578 -23.297 1 95.81 232 VAL B O 1
ATOM 4682 N N . ALA B 1 233 ? -11.867 -29.016 -23.328 1 91.94 233 ALA B N 1
ATOM 4683 C CA . ALA B 1 233 ? -11.984 -29 -21.875 1 91.94 233 ALA B CA 1
ATOM 4684 C C . ALA B 1 233 ? -11.07 -30.047 -21.25 1 91.94 233 ALA B C 1
ATOM 4686 O O . ALA B 1 233 ? -10.344 -29.75 -20.297 1 91.94 233 ALA B O 1
ATOM 4687 N N . VAL B 1 234 ? -11.07 -31.25 -21.828 1 91.81 234 VAL B N 1
ATOM 4688 C CA . VAL B 1 234 ? -10.281 -32.344 -21.281 1 91.81 234 VAL B CA 1
ATOM 4689 C C . VAL B 1 234 ? -8.789 -32.031 -21.406 1 91.81 234 VAL B C 1
ATOM 4691 O O . VAL B 1 234 ? -8.023 -32.188 -20.453 1 91.81 234 VAL B O 1
ATOM 4694 N N . LYS B 1 235 ? -8.469 -31.578 -22.578 1 95.75 235 LYS B N 1
ATOM 4695 C CA . LYS B 1 235 ? -7.07 -31.188 -22.797 1 95.75 235 LYS B CA 1
ATOM 4696 C C . LYS B 1 235 ? -6.641 -30.125 -21.781 1 95.75 235 LYS B C 1
ATOM 4698 O O . LYS B 1 235 ? -5.566 -30.234 -21.188 1 95.75 235 LYS B O 1
ATOM 4703 N N . GLY B 1 236 ? -7.473 -29.125 -21.625 1 94.31 236 GLY B N 1
ATOM 4704 C CA . GLY B 1 236 ? -7.191 -28.062 -20.672 1 94.31 236 GLY B CA 1
ATOM 4705 C C . GLY B 1 236 ? -7.109 -28.562 -19.234 1 94.31 236 GLY B C 1
ATOM 4706 O O . GLY B 1 236 ? -6.223 -28.172 -18.484 1 94.31 236 GLY B O 1
ATOM 4707 N N . CYS B 1 237 ? -7.973 -29.391 -18.859 1 88.81 237 CYS B N 1
ATOM 4708 C CA . CYS B 1 237 ? -8.016 -29.922 -17.516 1 88.81 237 CYS B CA 1
ATOM 4709 C C . CYS B 1 237 ? -6.793 -30.797 -17.234 1 88.81 237 CYS B C 1
ATOM 4711 O O . CYS B 1 237 ? -6.238 -30.766 -16.141 1 88.81 237 CYS B O 1
ATOM 4713 N N . MET B 1 238 ? -6.414 -31.578 -18.234 1 89.88 238 MET B N 1
ATOM 4714 C CA . MET B 1 238 ? -5.215 -32.406 -18.094 1 89.88 238 MET B CA 1
ATOM 4715 C C . MET B 1 238 ? -3.99 -31.531 -17.828 1 89.88 238 MET B C 1
ATOM 4717 O O . MET B 1 238 ? -3.207 -31.812 -16.922 1 89.88 238 MET B O 1
ATOM 4721 N N . ALA B 1 239 ? -3.926 -30.5 -18.562 1 92.75 239 ALA B N 1
ATOM 4722 C CA . ALA B 1 239 ? -2.799 -29.578 -18.406 1 92.75 239 ALA B CA 1
ATOM 4723 C C . ALA B 1 239 ? -2.848 -28.891 -17.031 1 92.75 239 ALA B C 1
ATOM 4725 O O . ALA B 1 239 ? -1.824 -28.766 -16.359 1 92.75 239 ALA B O 1
ATOM 4726 N N . ALA B 1 240 ? -4.008 -28.5 -16.609 1 90.12 240 ALA B N 1
ATOM 4727 C CA . ALA B 1 240 ? -4.203 -27.75 -15.367 1 90.12 240 ALA B CA 1
ATOM 4728 C C . ALA B 1 240 ? -3.869 -28.625 -14.156 1 90.12 240 ALA B C 1
ATOM 4730 O O . ALA B 1 240 ? -3.332 -28.125 -13.164 1 90.12 240 ALA B O 1
ATOM 4731 N N . LYS B 1 241 ? -4.074 -29.766 -14.266 1 86.88 241 LYS B N 1
ATOM 4732 C CA . LYS B 1 241 ? -3.982 -30.625 -13.086 1 86.88 241 LYS B CA 1
ATOM 4733 C C . LYS B 1 241 ? -2.629 -31.328 -13.023 1 86.88 241 LYS B C 1
ATOM 4735 O O . LYS B 1 241 ? -2.068 -31.5 -11.938 1 86.88 241 LYS B O 1
ATOM 4740 N N . PHE B 1 242 ? -2.1 -31.672 -14.195 1 87.62 242 PHE B N 1
ATOM 4741 C CA . PHE B 1 242 ? -1.04 -32.656 -14.133 1 87.62 242 PHE B CA 1
ATOM 4742 C C . PHE B 1 242 ? 0.314 -32.031 -14.445 1 87.62 242 PHE B C 1
ATOM 4744 O O . PHE B 1 242 ? 1.355 -32.688 -14.242 1 87.62 242 PHE B O 1
ATOM 4751 N N . ARG B 1 243 ? 0.255 -30.812 -14.922 1 90.69 243 ARG B N 1
ATOM 4752 C CA . ARG B 1 243 ? 1.532 -30.109 -15.047 1 90.69 243 ARG B CA 1
ATOM 4753 C C . ARG B 1 243 ? 2.264 -30.062 -13.711 1 90.69 243 ARG B C 1
ATOM 4755 O O . ARG B 1 243 ? 1.653 -29.812 -12.672 1 90.69 243 ARG B O 1
ATOM 4762 N N . GLY B 1 244 ? 3.557 -30.453 -13.734 1 90.19 244 GLY B N 1
ATOM 4763 C CA . GLY B 1 244 ? 4.344 -30.469 -12.508 1 90.19 244 GLY B CA 1
ATOM 4764 C C . GLY B 1 244 ? 3.863 -31.5 -11.508 1 90.19 244 GLY B C 1
ATOM 4765 O O . GLY B 1 244 ? 3.93 -31.281 -10.297 1 90.19 244 GLY B O 1
ATOM 4766 N N . SER B 1 245 ? 3.277 -32.5 -12.031 1 84.75 245 SER B N 1
ATOM 4767 C CA . SER B 1 245 ? 2.725 -33.562 -11.195 1 84.75 245 SER B CA 1
ATOM 4768 C C . SER B 1 245 ? 1.686 -33.031 -10.227 1 84.75 245 SER B C 1
ATOM 4770 O O . SER B 1 245 ? 1.602 -33.469 -9.078 1 84.75 245 SER B O 1
ATOM 4772 N N . GLY B 1 246 ? 0.984 -31.969 -10.664 1 85.56 246 GLY B N 1
ATOM 4773 C CA . GLY B 1 246 ? -0.061 -31.375 -9.844 1 85.56 246 GLY B CA 1
ATOM 4774 C C . GLY B 1 246 ? 0.478 -30.469 -8.75 1 85.56 246 GLY B C 1
ATOM 4775 O O . GLY B 1 246 ? -0.259 -30.078 -7.84 1 85.56 246 GLY B O 1
ATOM 4776 N N . GLN B 1 247 ? 1.752 -30.172 -8.828 1 88.25 247 GLN B N 1
ATOM 4777 C CA . GLN B 1 247 ? 2.387 -29.406 -7.762 1 88.25 247 GLN B CA 1
ATOM 4778 C C . GLN B 1 247 ? 2.598 -27.953 -8.172 1 88.25 247 GLN B C 1
ATOM 4780 O O . GLN B 1 247 ? 3.4 -27.25 -7.562 1 88.25 247 GLN B O 1
ATOM 4785 N N . THR B 1 248 ? 1.896 -27.531 -9.227 1 91.56 248 THR B N 1
ATOM 4786 C CA . THR B 1 248 ? 1.95 -26.125 -9.609 1 91.56 248 THR B CA 1
ATOM 4787 C C . THR B 1 248 ? 0.99 -25.297 -8.75 1 91.56 248 THR B C 1
ATOM 4789 O O . THR B 1 248 ? 0.009 -25.828 -8.227 1 91.56 248 THR B O 1
ATOM 4792 N N . CYS B 1 249 ? 1.288 -24.078 -8.625 1 89.88 249 CYS B N 1
ATOM 4793 C CA . CYS B 1 249 ? 0.461 -23.203 -7.789 1 89.88 249 CYS B CA 1
ATOM 4794 C C . CYS B 1 249 ? -0.919 -23.016 -8.406 1 89.88 249 CYS B C 1
ATOM 4796 O O . CYS B 1 249 ? -1.861 -22.625 -7.715 1 89.88 249 CYS B O 1
ATOM 4798 N N . VAL B 1 250 ? -1.036 -23.297 -9.688 1 88.56 250 VAL B N 1
ATOM 4799 C CA . VAL B 1 250 ? -2.314 -23.109 -10.359 1 88.56 250 VAL B CA 1
ATOM 4800 C C . VAL B 1 250 ? -2.924 -24.453 -10.727 1 88.56 250 VAL B C 1
ATOM 4802 O O . VAL B 1 250 ? -3.854 -24.531 -11.531 1 88.56 250 VAL B O 1
ATOM 4805 N N . ALA B 1 251 ? -2.352 -25.469 -10.203 1 87.69 251 ALA B N 1
ATOM 48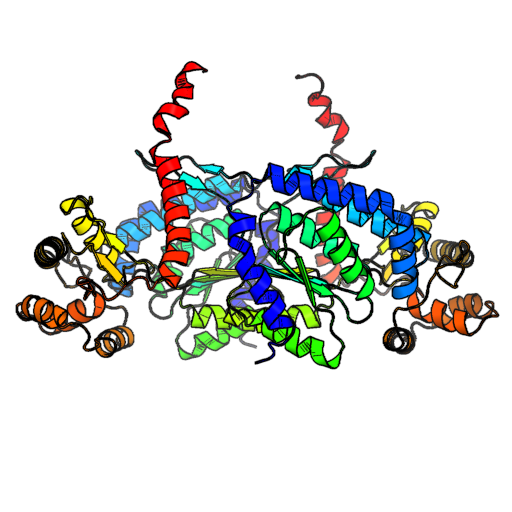06 C CA . ALA B 1 251 ? -2.932 -26.781 -10.469 1 87.69 251 ALA B CA 1
ATOM 4807 C C . ALA B 1 251 ? -4.383 -26.844 -10 1 87.69 251 ALA B C 1
ATOM 4809 O O . ALA B 1 251 ? -4.703 -26.391 -8.898 1 87.69 251 ALA B O 1
ATOM 4810 N N . ALA B 1 252 ? -5.215 -27.406 -10.797 1 83.06 252 ALA B N 1
ATOM 4811 C CA . ALA B 1 252 ? -6.637 -27.484 -10.477 1 83.06 252 ALA B CA 1
ATOM 4812 C C . ALA B 1 252 ? -6.859 -28.359 -9.242 1 83.06 252 ALA B C 1
ATOM 4814 O O . ALA B 1 252 ? -6.422 -29.516 -9.203 1 83.06 252 ALA B O 1
ATOM 4815 N N . ASN B 1 253 ? -7.543 -27.766 -8.359 1 74.56 253 ASN B N 1
ATOM 4816 C CA . ASN B 1 253 ? -7.871 -28.531 -7.152 1 74.56 253 ASN B CA 1
ATOM 4817 C C . ASN B 1 253 ? -9.312 -29.016 -7.18 1 74.56 253 ASN B C 1
ATOM 4819 O O . ASN B 1 253 ? -9.672 -29.938 -6.438 1 74.56 253 ASN B O 1
ATOM 4823 N N . ARG B 1 254 ? -10.039 -28.281 -8.031 1 72.25 254 ARG B N 1
ATOM 4824 C CA . ARG B 1 254 ? -11.445 -28.641 -8.148 1 72.25 254 ARG B CA 1
ATOM 4825 C C . ARG B 1 254 ? -11.93 -28.484 -9.586 1 72.25 254 ARG B C 1
ATOM 4827 O O . ARG B 1 254 ? -11.594 -27.5 -10.258 1 72.25 254 ARG B O 1
ATOM 4834 N N . PHE B 1 255 ? -12.602 -29.562 -10.039 1 76.88 255 PHE B N 1
ATOM 4835 C CA . PHE B 1 255 ? -13.297 -29.5 -11.32 1 76.88 255 PHE B CA 1
ATOM 4836 C C . PHE B 1 255 ? -14.805 -29.453 -11.109 1 76.88 255 PHE B C 1
ATOM 4838 O O . PHE B 1 255 ? -15.375 -30.344 -10.477 1 76.88 255 PHE B O 1
ATOM 4845 N N . PHE B 1 256 ? -15.367 -28.406 -11.617 1 73.06 256 PHE B N 1
ATOM 4846 C CA . PHE B 1 256 ? -16.828 -28.266 -11.672 1 73.06 256 PHE B CA 1
ATOM 4847 C C . PHE B 1 256 ? -17.328 -28.5 -13.094 1 73.06 256 PHE B C 1
ATOM 4849 O O . PHE B 1 256 ? -17.062 -27.688 -13.984 1 73.06 256 PHE B O 1
ATOM 4856 N N . VAL B 1 257 ? -18.062 -29.625 -13.242 1 76.94 257 VAL B N 1
ATOM 4857 C CA . VAL B 1 257 ? -18.516 -30 -14.57 1 76.94 257 VAL B CA 1
ATOM 4858 C C . VAL B 1 257 ? -20.047 -30.047 -14.602 1 76.94 257 VAL B C 1
ATOM 4860 O O . VAL B 1 257 ? -20.672 -30.594 -13.688 1 76.94 257 VAL B O 1
ATOM 4863 N N . HIS B 1 258 ? -20.609 -29.453 -15.625 1 75.06 258 HIS B N 1
ATOM 4864 C CA . HIS B 1 258 ? -22.062 -29.469 -15.781 1 75.06 258 HIS B CA 1
ATOM 4865 C C . HIS B 1 258 ? -22.594 -30.906 -15.812 1 75.06 258 HIS B C 1
ATOM 4867 O O . HIS B 1 258 ? -22.016 -31.766 -16.484 1 75.06 258 HIS B O 1
ATOM 4873 N N . GLN B 1 259 ? -23.75 -31.125 -15.273 1 70.38 259 GLN B N 1
ATOM 4874 C CA . GLN B 1 259 ? -24.312 -32.469 -15.062 1 70.38 259 GLN B CA 1
ATOM 4875 C C . GLN B 1 259 ? -24.578 -33.156 -16.391 1 70.38 259 GLN B C 1
ATOM 4877 O O . GLN B 1 259 ? -24.344 -34.375 -16.531 1 70.38 259 GLN B O 1
ATOM 4882 N N . LYS B 1 260 ? -24.891 -32.5 -17.297 1 76.88 260 LYS B N 1
ATOM 4883 C CA . LYS B 1 260 ? -25.312 -33.062 -18.578 1 76.88 260 LYS B CA 1
ATOM 4884 C C . LYS B 1 260 ? -24.125 -33.656 -19.344 1 76.88 260 LYS B C 1
ATOM 4886 O O . LYS B 1 260 ? -24.297 -34.531 -20.203 1 76.88 260 LYS B O 1
ATOM 4891 N N . ILE B 1 261 ? -22.969 -33.188 -19.047 1 82.38 261 ILE B N 1
ATOM 4892 C CA . ILE B 1 261 ? -21.797 -33.656 -19.797 1 82.38 261 ILE B CA 1
ATOM 4893 C C . ILE B 1 261 ? -20.812 -34.344 -18.859 1 82.38 261 ILE B C 1
ATOM 4895 O O . ILE B 1 261 ? -19.688 -34.656 -19.281 1 82.38 261 ILE B O 1
ATOM 4899 N N . HIS B 1 262 ? -21.188 -34.531 -17.656 1 79.88 262 HIS B N 1
ATOM 4900 C CA . HIS B 1 262 ? -20.312 -35 -16.594 1 79.88 262 HIS B CA 1
ATOM 4901 C C . HIS B 1 262 ? -19.719 -36.375 -16.969 1 79.88 262 HIS B C 1
ATOM 4903 O O . HIS B 1 262 ? -18.5 -36.531 -16.953 1 79.88 262 HIS B O 1
ATOM 4909 N N . ASP B 1 263 ? -20.562 -37.281 -17.328 1 76.81 263 ASP B N 1
ATOM 4910 C CA . ASP B 1 263 ? -20.109 -38.625 -17.547 1 76.81 263 ASP B CA 1
ATOM 4911 C C . ASP B 1 263 ? -19.188 -38.719 -18.766 1 76.81 263 ASP B C 1
ATOM 4913 O O . ASP B 1 263 ? -18.188 -39.438 -18.734 1 76.81 263 ASP B O 1
ATOM 4917 N N . ASP B 1 264 ? -19.547 -38 -19.766 1 84.75 264 ASP B N 1
ATOM 4918 C CA . ASP B 1 264 ? -18.703 -37.969 -20.953 1 84.75 264 ASP B CA 1
ATOM 4919 C C . ASP B 1 264 ? -17.344 -37.344 -20.625 1 84.75 264 ASP B C 1
ATOM 4921 O O . ASP B 1 264 ? -16.312 -37.844 -21.109 1 84.75 264 ASP B O 1
ATOM 4925 N N . PHE B 1 265 ? -17.359 -36.344 -19.875 1 84.38 265 PHE B N 1
ATOM 4926 C CA . PHE B 1 265 ? -16.141 -35.688 -19.438 1 84.38 265 PHE B CA 1
ATOM 4927 C C . PHE B 1 265 ? -15.242 -36.625 -18.656 1 84.38 265 PHE B C 1
ATOM 4929 O O . PHE B 1 265 ? -14.047 -36.75 -18.938 1 84.38 265 PHE B O 1
ATOM 4936 N N . ILE B 1 266 ? -15.781 -37.375 -17.75 1 79.56 266 ILE B N 1
ATOM 4937 C CA . ILE B 1 266 ? -15.023 -38.281 -16.906 1 79.56 266 ILE B CA 1
ATOM 4938 C C . ILE B 1 266 ? -14.406 -39.375 -17.766 1 79.56 266 ILE B C 1
ATOM 4940 O O . ILE B 1 266 ? -13.234 -39.719 -17.594 1 79.56 266 ILE B O 1
ATOM 4944 N N . THR B 1 267 ? -15.227 -39.844 -18.656 1 81.44 267 THR B N 1
ATOM 4945 C CA . THR B 1 267 ? -14.75 -40.906 -19.547 1 81.44 267 THR B CA 1
ATOM 4946 C C . THR B 1 267 ? -13.539 -40.438 -20.344 1 81.44 267 THR B C 1
ATOM 4948 O O . THR B 1 267 ? -12.516 -41.125 -20.406 1 81.44 267 THR B O 1
ATOM 4951 N N . LYS B 1 268 ? -13.703 -39.281 -20.875 1 87.94 268 LYS B N 1
ATOM 4952 C CA . LYS B 1 268 ? -12.625 -38.75 -21.688 1 87.94 268 LYS B CA 1
ATOM 4953 C C . LYS B 1 268 ? -11.406 -38.406 -20.828 1 87.94 268 LYS B C 1
ATOM 4955 O O . LYS B 1 268 ? -10.266 -38.562 -21.281 1 87.94 268 LYS B O 1
ATOM 4960 N N . MET B 1 269 ? -11.617 -37.969 -19.656 1 83.5 269 MET B N 1
ATOM 4961 C CA . MET B 1 269 ? -10.523 -37.688 -18.734 1 83.5 269 MET B CA 1
ATOM 4962 C C . MET B 1 269 ? -9.75 -38.969 -18.406 1 83.5 269 MET B C 1
ATOM 4964 O O . MET B 1 269 ? -8.516 -38.969 -18.375 1 83.5 269 MET B O 1
ATOM 4968 N N . ILE B 1 270 ? -10.492 -40 -18.172 1 77.5 270 ILE B N 1
ATOM 4969 C CA . ILE B 1 270 ? -9.883 -41.281 -17.844 1 77.5 270 ILE B CA 1
ATOM 4970 C C . ILE B 1 270 ? -8.992 -41.719 -19 1 77.5 270 ILE B C 1
ATOM 4972 O O . ILE B 1 270 ? -7.855 -42.156 -18.781 1 77.5 270 ILE B O 1
ATOM 4976 N N . VAL B 1 271 ? -9.531 -41.594 -20.172 1 83.25 271 VAL B N 1
ATOM 4977 C CA . VAL B 1 271 ? -8.781 -41.969 -21.359 1 83.25 271 VAL B CA 1
ATOM 4978 C C . VAL B 1 271 ? -7.508 -41.156 -21.469 1 83.25 271 VAL B C 1
ATOM 4980 O O . VAL B 1 271 ? -6.422 -41.688 -21.703 1 83.25 271 VAL B O 1
ATOM 4983 N N . ALA B 1 272 ? -7.707 -39.875 -21.297 1 86.31 272 ALA B N 1
ATOM 4984 C CA . ALA B 1 272 ? -6.562 -38.969 -21.375 1 86.31 272 ALA B CA 1
ATOM 4985 C C . ALA B 1 272 ? -5.52 -39.312 -20.328 1 86.31 272 ALA B C 1
ATOM 4987 O O . ALA B 1 272 ? -4.316 -39.281 -20.594 1 86.31 272 ALA B O 1
ATOM 4988 N N . MET B 1 273 ? -5.875 -39.688 -19.188 1 82.06 273 MET B N 1
ATOM 4989 C CA . MET B 1 273 ? -4.984 -39.969 -18.062 1 82.06 273 MET B CA 1
ATOM 4990 C C . MET B 1 273 ? -4.164 -41.219 -18.297 1 82.06 273 MET B C 1
ATOM 4992 O O . MET B 1 273 ? -3.055 -41.375 -17.781 1 82.06 273 MET B O 1
ATOM 4996 N N . LYS B 1 274 ? -4.738 -42.062 -19.047 1 78.94 274 LYS B N 1
ATOM 4997 C CA . LYS B 1 274 ? -4.027 -43.312 -19.391 1 78.94 274 LYS B CA 1
ATOM 4998 C C . LYS B 1 274 ? -2.77 -43.031 -20.188 1 78.94 274 LYS B C 1
ATOM 5000 O O . LYS B 1 274 ? -1.853 -43.844 -20.25 1 78.94 274 LYS B O 1
ATOM 5005 N N . GLY B 1 275 ? -2.814 -41.875 -20.812 1 82.56 275 GLY B N 1
ATOM 5006 C CA . GLY B 1 275 ? -1.67 -41.469 -21.625 1 82.56 275 GLY B CA 1
ATOM 5007 C C . GLY B 1 275 ? -0.525 -40.906 -20.797 1 82.56 275 GLY B C 1
ATOM 5008 O O . GLY B 1 275 ? 0.567 -40.688 -21.312 1 82.56 275 GLY B O 1
ATOM 5009 N N . LEU B 1 276 ? -0.688 -40.781 -19.516 1 82.31 276 LEU B N 1
ATOM 5010 C CA . LEU B 1 276 ? 0.35 -40.25 -18.641 1 82.31 276 LEU B CA 1
ATOM 5011 C C . LEU B 1 276 ? 1.374 -41.312 -18.297 1 82.31 276 LEU B C 1
ATOM 5013 O O . LEU B 1 276 ? 1.014 -42.469 -18.109 1 82.31 276 LEU B O 1
ATOM 5017 N N . THR B 1 277 ? 2.656 -40.969 -18.297 1 83.19 277 THR B N 1
ATOM 5018 C CA . THR B 1 277 ? 3.746 -41.844 -17.938 1 83.19 277 THR B CA 1
ATOM 5019 C C . THR B 1 277 ? 4.484 -41.344 -16.703 1 83.19 277 THR B C 1
ATOM 5021 O O . THR B 1 277 ? 5.109 -40.281 -16.734 1 83.19 277 THR B O 1
ATOM 5024 N N . VAL B 1 278 ? 4.406 -42.031 -15.617 1 82.5 278 VAL B N 1
ATOM 5025 C CA . VAL B 1 278 ? 5.086 -41.719 -14.367 1 82.5 278 VAL B CA 1
ATOM 5026 C C . VAL B 1 278 ? 6.508 -42.25 -14.391 1 82.5 278 VAL B C 1
ATOM 5028 O O . VAL B 1 278 ? 6.73 -43.406 -14.773 1 82.5 278 VAL B O 1
ATOM 5031 N N . GLY B 1 279 ? 7.441 -41.438 -14.07 1 81.5 279 GLY B N 1
ATOM 5032 C CA . GLY B 1 279 ? 8.812 -41.938 -14.078 1 81.5 279 GLY B CA 1
ATOM 5033 C C . GLY B 1 279 ? 9.828 -40.875 -13.703 1 81.5 279 GLY B C 1
ATOM 5034 O O . GLY B 1 279 ? 9.477 -39.844 -13.102 1 81.5 279 GLY B O 1
ATOM 5035 N N . ASP B 1 280 ? 11.062 -41.281 -14.031 1 86.44 280 ASP B N 1
ATOM 5036 C CA . ASP B 1 280 ? 12.18 -40.344 -13.836 1 86.44 280 ASP B CA 1
ATOM 5037 C C . ASP B 1 280 ? 12.078 -39.156 -14.773 1 86.44 280 ASP B C 1
ATOM 5039 O O . ASP B 1 280 ? 11.875 -39.312 -15.977 1 86.44 280 ASP B O 1
ATOM 5043 N N . GLY B 1 281 ? 12.164 -38.031 -14.227 1 89 281 GLY B N 1
ATOM 5044 C CA . GLY B 1 281 ? 12.023 -36.844 -15.016 1 89 281 GLY B CA 1
ATOM 5045 C C . GLY B 1 281 ? 13.047 -36.719 -16.125 1 89 281 GLY B C 1
ATOM 5046 O O . GLY B 1 281 ? 12.828 -36 -17.109 1 89 281 GLY B O 1
ATOM 5047 N N . MET B 1 282 ? 14.148 -37.5 -16 1 92 282 MET B N 1
ATOM 5048 C CA . MET B 1 282 ? 15.211 -37.438 -17 1 92 282 MET B CA 1
ATOM 5049 C C . MET B 1 282 ? 14.867 -38.312 -18.203 1 92 282 MET B C 1
ATOM 5051 O O . MET B 1 282 ? 15.5 -38.188 -19.266 1 92 282 MET B O 1
ATOM 5055 N N . ASP B 1 283 ? 13.914 -39.219 -18.031 1 91.19 283 ASP B N 1
ATOM 5056 C CA . ASP B 1 283 ? 13.438 -40.062 -19.141 1 91.19 283 ASP B CA 1
ATOM 5057 C C . ASP B 1 283 ? 12.492 -39.25 -20.047 1 91.19 283 ASP B C 1
ATOM 5059 O O . ASP B 1 283 ? 11.477 -38.719 -19.578 1 91.19 283 ASP B O 1
ATOM 5063 N N . PRO B 1 284 ? 12.805 -39.188 -21.312 1 94.5 284 PRO B N 1
ATOM 5064 C CA . PRO B 1 284 ? 11.992 -38.406 -22.234 1 94.5 284 PRO B CA 1
ATOM 5065 C C . PRO B 1 284 ? 10.555 -38.875 -22.328 1 94.5 284 PRO B C 1
ATOM 5067 O O . PRO B 1 284 ? 9.672 -38.156 -22.797 1 94.5 284 PRO B O 1
ATOM 5070 N N . LYS B 1 285 ? 10.289 -40.062 -21.891 1 91.88 285 LYS B N 1
ATOM 5071 C CA . LYS B 1 285 ? 8.945 -40.625 -21.984 1 91.88 285 LYS B CA 1
ATOM 5072 C C . LYS B 1 285 ? 8.109 -40.219 -20.766 1 91.88 285 LYS B C 1
ATOM 5074 O O . LYS B 1 285 ? 6.883 -40.375 -20.766 1 91.88 285 LYS B O 1
ATOM 5079 N N . THR B 1 286 ? 8.82 -39.719 -19.766 1 88.88 286 THR B N 1
ATOM 5080 C CA . THR B 1 286 ? 8.141 -39.375 -18.531 1 88.88 286 THR B CA 1
ATOM 5081 C C . THR B 1 286 ? 7.305 -38.125 -18.688 1 88.88 286 THR B C 1
ATOM 5083 O O . THR B 1 286 ? 7.793 -37.094 -19.188 1 88.88 286 THR B O 1
ATOM 5086 N N . THR B 1 287 ? 6.047 -38.188 -18.297 1 88.56 287 THR B N 1
ATOM 5087 C CA . THR B 1 287 ? 5.176 -37.031 -18.312 1 88.56 287 THR B CA 1
ATOM 5088 C C . THR B 1 287 ? 4.793 -36.625 -16.891 1 88.56 287 THR B C 1
ATOM 5090 O O . THR B 1 287 ? 4.293 -35.5 -16.672 1 88.56 287 THR B O 1
ATOM 5093 N N . ILE B 1 288 ? 4.984 -37.438 -15.93 1 85.56 288 ILE B N 1
ATOM 5094 C CA . ILE B 1 288 ? 4.719 -37.156 -14.523 1 85.56 288 ILE B CA 1
ATOM 5095 C C . ILE B 1 288 ? 5.945 -37.531 -13.688 1 85.56 288 ILE B C 1
ATOM 5097 O O . ILE B 1 288 ? 6.336 -38.688 -13.617 1 85.56 288 ILE B O 1
ATOM 5101 N N . GLY B 1 289 ? 6.512 -36.531 -13.078 1 82.81 289 GLY B N 1
ATOM 5102 C CA . GLY B 1 289 ? 7.641 -36.75 -12.188 1 82.81 289 GLY B CA 1
ATOM 5103 C C . GLY B 1 289 ? 7.23 -37 -10.75 1 82.81 289 GLY B C 1
ATOM 5104 O O . GLY B 1 289 ? 6.043 -37.156 -10.453 1 82.81 289 GLY B O 1
ATOM 5105 N N . PRO B 1 290 ? 8.156 -37.031 -9.898 1 85.75 290 PRO B N 1
ATOM 5106 C CA . PRO B 1 290 ? 7.871 -37.312 -8.484 1 85.75 290 PRO B CA 1
ATOM 5107 C C . PRO B 1 290 ? 7.293 -36.094 -7.754 1 85.75 290 PRO B C 1
ATOM 5109 O O . PRO B 1 290 ? 7.363 -34.969 -8.258 1 85.75 290 PRO B O 1
ATOM 5112 N N . LEU B 1 291 ? 6.684 -36.438 -6.621 1 85.12 291 LEU B N 1
ATOM 5113 C CA . LEU B 1 291 ? 6.418 -35.375 -5.672 1 85.12 291 LEU B CA 1
ATOM 5114 C C . LEU B 1 291 ? 7.711 -34.875 -5.023 1 85.12 291 LEU B C 1
ATOM 5116 O O . LEU B 1 291 ? 8.703 -35.594 -4.988 1 85.12 291 LEU B O 1
ATOM 5120 N N . ILE B 1 292 ? 7.746 -33.719 -4.523 1 89.38 292 ILE B N 1
ATOM 5121 C CA . ILE B 1 292 ? 8.969 -33 -4.176 1 89.38 292 ILE B CA 1
ATOM 5122 C C . ILE B 1 292 ? 9.672 -33.719 -3.021 1 89.38 292 ILE B C 1
ATOM 5124 O O . ILE B 1 292 ? 10.906 -33.781 -2.979 1 89.38 292 ILE B O 1
ATOM 5128 N N . ASN B 1 293 ? 8.867 -34.25 -2.047 1 84 293 ASN B N 1
ATOM 5129 C CA . ASN B 1 293 ? 9.469 -34.906 -0.893 1 84 293 ASN B CA 1
ATOM 5130 C C . ASN B 1 293 ? 8.477 -35.812 -0.2 1 84 293 ASN B C 1
ATOM 5132 O O . ASN B 1 293 ? 7.328 -35.938 -0.627 1 84 293 ASN B O 1
ATOM 5136 N N . ASP B 1 294 ? 8.906 -36.406 0.879 1 81 294 ASP B N 1
ATOM 5137 C CA . ASP B 1 294 ? 8.109 -37.406 1.586 1 81 294 ASP B CA 1
ATOM 5138 C C . ASP B 1 294 ? 6.891 -36.75 2.246 1 81 294 ASP B C 1
ATOM 5140 O O . ASP B 1 294 ? 5.824 -37.375 2.318 1 81 294 ASP B O 1
ATOM 5144 N N . ALA B 1 295 ? 7.09 -35.656 2.713 1 80.56 295 ALA B N 1
ATOM 5145 C CA . ALA B 1 295 ? 5.969 -34.969 3.346 1 80.56 295 ALA B CA 1
ATOM 5146 C C . ALA B 1 295 ? 4.832 -34.75 2.35 1 80.56 295 ALA B C 1
ATOM 5148 O O . ALA B 1 295 ? 3.656 -34.875 2.701 1 80.56 295 ALA B O 1
ATOM 5149 N N . ALA B 1 296 ? 5.219 -34.375 1.163 1 78.19 296 ALA B N 1
ATOM 5150 C CA . ALA B 1 296 ? 4.223 -34.188 0.114 1 78.19 296 ALA B CA 1
ATOM 5151 C C . ALA B 1 296 ? 3.502 -35.5 -0.204 1 78.19 296 ALA B C 1
ATOM 5153 O O . ALA B 1 296 ? 2.289 -35.5 -0.419 1 78.19 296 ALA B O 1
ATOM 5154 N N . VAL B 1 297 ? 4.23 -36.531 -0.224 1 77.94 297 VAL B N 1
ATOM 5155 C CA . VAL B 1 297 ? 3.65 -37.844 -0.458 1 77.94 297 VAL B CA 1
ATOM 5156 C C . VAL B 1 297 ? 2.65 -38.188 0.647 1 77.94 297 VAL B C 1
ATOM 5158 O O . VAL B 1 297 ? 1.507 -38.531 0.369 1 77.94 297 VAL B O 1
ATOM 5161 N N . LYS B 1 298 ? 3.064 -37.969 1.847 1 75.44 298 LYS B N 1
ATOM 5162 C CA . LYS B 1 298 ? 2.221 -38.25 3 1 75.44 298 LYS B CA 1
ATOM 5163 C C . LYS B 1 298 ? 0.958 -37.406 2.994 1 75.44 298 LYS B C 1
ATOM 5165 O O . LYS B 1 298 ? -0.136 -37.906 3.273 1 75.44 298 LYS B O 1
ATOM 5170 N N . LYS B 1 299 ? 1.143 -36.219 2.684 1 73.38 299 LYS B N 1
ATOM 5171 C CA . LYS B 1 299 ? -0.003 -35.312 2.611 1 73.38 299 LYS B CA 1
ATOM 5172 C C . LYS B 1 299 ? -0.999 -35.781 1.551 1 73.38 299 LYS B C 1
ATOM 5174 O O . LYS B 1 299 ? -2.211 -35.75 1.775 1 73.38 299 LYS B O 1
ATOM 5179 N N . THR B 1 300 ? -0.461 -36.125 0.474 1 70.56 300 THR B N 1
ATOM 5180 C CA . THR B 1 300 ? -1.301 -36.562 -0.632 1 70.56 300 THR B CA 1
ATOM 5181 C C . THR B 1 300 ? -2.059 -37.844 -0.257 1 70.56 300 THR B C 1
ATOM 5183 O O . THR B 1 300 ? -3.236 -37.969 -0.588 1 70.56 300 THR B O 1
ATOM 5186 N N . ILE B 1 301 ? -1.444 -38.594 0.537 1 65 301 ILE B N 1
ATOM 5187 C CA . ILE B 1 301 ? -2.061 -39.844 0.974 1 65 301 ILE B CA 1
ATOM 5188 C C . ILE B 1 301 ? -3.137 -39.562 2.018 1 65 301 ILE B C 1
ATOM 5190 O O . ILE B 1 301 ? -4.223 -40.125 1.98 1 65 301 ILE B O 1
ATOM 5194 N N . ARG B 1 302 ? -2.918 -38.688 2.949 1 62.66 302 ARG B N 1
ATOM 5195 C CA . ARG B 1 302 ? -3.836 -38.344 4.031 1 62.66 302 ARG B CA 1
ATOM 5196 C C . ARG B 1 302 ? -5.094 -37.688 3.488 1 62.66 302 ARG B C 1
ATOM 5198 O O . ARG B 1 302 ? -6.188 -37.875 4.023 1 62.66 302 ARG B O 1
ATOM 5205 N N . THR B 1 303 ? -4.918 -36.75 2.715 1 56.56 303 THR B N 1
ATOM 5206 C CA . THR B 1 303 ? -6.047 -36 2.201 1 56.56 303 THR B CA 1
ATOM 5207 C C . THR B 1 303 ? -6.902 -36.844 1.269 1 56.56 303 THR B C 1
ATOM 5209 O O . THR B 1 303 ? -7.969 -36.406 0.826 1 56.56 303 THR B O 1
ATOM 5212 N N . ARG B 1 304 ? -6.547 -37.969 1.052 1 49.88 304 ARG B N 1
ATOM 5213 C CA . ARG B 1 304 ? -7.348 -38.906 0.26 1 49.88 304 ARG B CA 1
ATOM 5214 C C . ARG B 1 304 ? -8.688 -39.188 0.929 1 49.88 304 ARG B C 1
ATOM 5216 O O . ARG B 1 304 ? -8.742 -39.75 2.023 1 49.88 304 ARG B O 1
ATOM 5223 N N . ARG B 1 305 ? -9.406 -38.094 1.271 1 45.47 305 ARG B N 1
ATOM 5224 C CA . ARG B 1 305 ? -10.734 -38.25 1.849 1 45.47 305 ARG B CA 1
ATOM 5225 C C . ARG B 1 305 ? -11.547 -39.281 1.076 1 45.47 305 ARG B C 1
ATOM 5227 O O . ARG B 1 305 ? -11.336 -39.469 -0.122 1 45.47 305 ARG B O 1
ATOM 5234 N N . PRO B 1 306 ? -12.492 -39.906 1.88 1 40.12 306 PRO B N 1
ATOM 5235 C CA . PRO B 1 306 ? -13.547 -40.812 1.386 1 40.12 306 PRO B CA 1
ATOM 5236 C C . PRO B 1 306 ? -14.344 -40.188 0.232 1 40.12 306 PRO B C 1
ATOM 5238 O O . PRO B 1 306 ? -15.32 -40.781 -0.231 1 40.12 306 PRO B O 1
ATOM 5241 N N . ALA B 1 307 ? -14.289 -39.062 0.179 1 37.25 307 ALA B N 1
ATOM 5242 C CA . ALA B 1 307 ? -15.273 -38.531 -0.763 1 37.25 307 ALA B CA 1
ATOM 5243 C C . ALA B 1 307 ? -15.492 -39.5 -1.928 1 37.25 307 ALA B C 1
ATOM 5245 O O . ALA B 1 307 ? -16.453 -39.344 -2.682 1 37.25 307 ALA B O 1
ATOM 5246 N N . TRP B 1 308 ? -14.445 -40.031 -2.59 1 37.06 308 TRP B N 1
ATOM 5247 C CA . TRP B 1 308 ? -14.617 -40.375 -4 1 37.06 308 TRP B CA 1
ATOM 5248 C C . TRP B 1 308 ? -15.32 -41.719 -4.152 1 37.06 308 TRP B C 1
ATOM 5250 O O . TRP B 1 308 ? -14.734 -42.781 -3.889 1 37.06 308 TRP B O 1
ATOM 5260 N N . ALA B 1 309 ? -16.375 -41.969 -3.814 1 36.53 309 ALA B N 1
ATOM 5261 C CA . ALA B 1 309 ? -17.062 -42.906 -4.691 1 36.53 309 ALA B CA 1
ATOM 5262 C C . ALA B 1 309 ? -16.484 -42.875 -6.098 1 36.53 309 ALA B C 1
ATOM 5264 O O . ALA B 1 309 ? -16.375 -43.906 -6.75 1 36.53 309 ALA B O 1
ATOM 5265 N N . ALA B 1 310 ? -16.172 -41.656 -6.551 1 36.84 310 ALA B N 1
ATOM 5266 C CA . ALA B 1 310 ? -15.477 -41.5 -7.82 1 36.84 310 ALA B CA 1
ATOM 5267 C C . ALA B 1 310 ? -14.078 -42.125 -7.75 1 36.84 310 ALA B C 1
ATOM 5269 O O . ALA B 1 310 ? -13.523 -42.531 -8.773 1 36.84 310 ALA B O 1
ATOM 5270 N N . TYR B 1 311 ? -13.594 -42.188 -6.578 1 39.91 311 TYR B N 1
ATOM 5271 C CA . TYR B 1 311 ? -12.305 -42.844 -6.336 1 39.91 311 TYR B CA 1
ATOM 5272 C C . TYR B 1 311 ? -12.359 -44.312 -6.73 1 39.91 311 TYR B C 1
ATOM 5274 O O . TYR B 1 311 ? -11.414 -44.844 -7.32 1 39.91 311 TYR B O 1
ATOM 5282 N N . ASN B 1 312 ? -13.508 -44.75 -6.348 1 40.66 312 ASN B N 1
ATOM 5283 C CA . ASN B 1 312 ? -13.594 -46.156 -6.75 1 40.66 312 ASN B CA 1
ATOM 5284 C C . ASN B 1 312 ? -13.383 -46.312 -8.258 1 40.66 312 ASN B C 1
ATOM 5286 O O . ASN B 1 312 ? -12.711 -47.25 -8.695 1 40.66 312 ASN B O 1
ATOM 5290 N N . THR B 1 313 ? -13.977 -45.344 -8.898 1 38.09 313 THR B N 1
ATOM 5291 C CA . THR B 1 313 ? -13.836 -45.438 -10.344 1 38.09 313 THR B CA 1
ATOM 5292 C C . THR B 1 313 ? -12.398 -45.125 -10.766 1 38.09 313 THR B C 1
ATOM 5294 O O . THR B 1 313 ? -11.859 -45.781 -11.648 1 38.09 313 THR B O 1
ATOM 5297 N N . VAL B 1 314 ? -11.852 -44.094 -10.117 1 41.94 314 VAL B N 1
ATOM 5298 C CA . VAL B 1 314 ? -10.453 -43.781 -10.414 1 41.94 314 VAL B CA 1
ATOM 5299 C C . VAL B 1 314 ? -9.555 -44.906 -9.906 1 41.94 314 VAL B C 1
ATOM 5301 O O . VAL B 1 314 ? -8.594 -45.312 -10.57 1 41.94 314 VAL B O 1
ATOM 5304 N N . ASN B 1 315 ? -9.984 -45.469 -8.797 1 43.84 315 ASN B N 1
ATOM 5305 C CA . ASN B 1 315 ? -9.242 -46.594 -8.258 1 43.84 315 ASN B CA 1
ATOM 5306 C C . ASN B 1 315 ? -9.18 -47.75 -9.25 1 43.84 315 ASN B C 1
ATOM 5308 O O . ASN B 1 315 ? -8.148 -48.406 -9.375 1 43.84 315 ASN B O 1
ATOM 5312 N N . LEU B 1 316 ? -10.312 -47.906 -9.891 1 42.53 316 LEU B N 1
ATOM 5313 C CA . LEU B 1 316 ? -10.32 -48.969 -10.891 1 42.53 316 LEU B CA 1
ATOM 5314 C C . LEU B 1 316 ? -9.352 -48.656 -12.023 1 42.53 316 LEU B C 1
ATOM 5316 O O . LEU B 1 316 ? -8.609 -49.531 -12.477 1 42.53 316 LEU B O 1
ATOM 5320 N N . ALA B 1 317 ? -9.414 -47.344 -12.32 1 39.53 317 ALA B N 1
ATOM 5321 C CA . ALA B 1 317 ? -8.523 -46.969 -13.414 1 39.53 317 ALA B CA 1
ATOM 5322 C C . ALA B 1 317 ? -7.062 -47.031 -12.984 1 39.53 317 ALA B C 1
ATOM 5324 O O . ALA B 1 317 ? -6.203 -47.469 -13.75 1 39.53 317 ALA B O 1
ATOM 5325 N N . VAL B 1 318 ? -6.914 -46.656 -11.703 1 44.56 318 VAL B N 1
ATOM 5326 C CA . VAL B 1 318 ? -5.555 -46.656 -11.172 1 44.56 318 VAL B CA 1
ATOM 5327 C C . VAL B 1 318 ? -5.148 -48.062 -10.781 1 44.56 318 VAL B C 1
ATOM 5329 O O . VAL B 1 318 ? -3.973 -48.438 -10.883 1 44.56 318 VAL B O 1
ATOM 5332 N N . SER B 1 319 ? -6.078 -48.781 -10.297 1 46.34 319 SER B N 1
ATOM 5333 C CA . SER B 1 319 ? -5.77 -50.156 -9.875 1 46.34 319 SER B CA 1
ATOM 5334 C C . SER B 1 319 ? -5.184 -50.969 -11.023 1 46.34 319 SER B C 1
ATOM 5336 O O . SER B 1 319 ? -4.473 -51.938 -10.789 1 46.34 319 SER B O 1
ATOM 5338 N N . GLU B 1 320 ? -5.562 -50.469 -12.156 1 42.09 320 GLU B N 1
ATOM 5339 C CA . GLU B 1 320 ? -5.043 -51.219 -13.312 1 42.09 320 GLU B CA 1
ATOM 5340 C C . GLU B 1 320 ? -3.578 -50.875 -13.57 1 42.09 320 GLU B C 1
ATOM 5342 O O . GLU B 1 320 ? -2.918 -51.5 -14.391 1 42.09 320 GLU B O 1
ATOM 5347 N N . ILE B 1 321 ? -3.295 -49.75 -12.82 1 42.81 321 ILE B N 1
ATOM 5348 C CA . ILE B 1 321 ? -1.884 -49.375 -12.938 1 42.81 321 ILE B CA 1
ATOM 5349 C C . ILE B 1 321 ? -1.043 -50.312 -12.07 1 42.81 321 ILE B C 1
ATOM 5351 O O . ILE B 1 321 ? -1.235 -50.375 -10.852 1 42.81 321 ILE B O 1
ATOM 5355 N N . LYS B 1 322 ? -0.369 -51.312 -12.578 1 47 322 LYS B N 1
ATOM 5356 C CA . LYS B 1 322 ? 0.406 -52.375 -11.945 1 47 322 LYS B CA 1
ATOM 5357 C C . LYS B 1 322 ? 1.48 -51.812 -11.031 1 47 322 LYS B C 1
ATOM 5359 O O . LYS B 1 322 ? 1.807 -52.406 -10 1 47 322 LYS B O 1
ATOM 5364 N N . ASN B 1 323 ? 2.16 -50.656 -11.422 1 39.12 323 ASN B N 1
ATOM 5365 C CA . ASN B 1 323 ? 3.229 -50.125 -10.578 1 39.12 323 ASN B CA 1
ATOM 5366 C C . ASN B 1 323 ? 2.676 -49.375 -9.367 1 39.12 323 ASN B C 1
ATOM 5368 O O . ASN B 1 323 ? 2.098 -48.312 -9.516 1 39.12 323 ASN B O 1
ATOM 5372 N N . GLN B 1 324 ? 2.592 -50 -8.148 1 40.47 324 GLN B N 1
ATOM 5373 C CA . GLN B 1 324 ? 1.997 -49.531 -6.891 1 40.47 324 GLN B CA 1
ATOM 5374 C C . GLN B 1 324 ? 2.531 -48.156 -6.492 1 40.47 324 GLN B C 1
ATOM 5376 O O . GLN B 1 324 ? 1.783 -47.344 -5.992 1 40.47 324 GLN B O 1
ATOM 5381 N N . LYS B 1 325 ? 3.816 -48 -6.539 1 39.72 325 LYS B N 1
ATOM 5382 C CA . LYS B 1 325 ? 4.438 -46.75 -6.18 1 39.72 325 LYS B CA 1
ATOM 5383 C C . LYS B 1 325 ? 3.881 -45.594 -7.023 1 39.72 325 LYS B C 1
ATOM 5385 O O . LYS B 1 325 ? 3.562 -44.531 -6.5 1 39.72 325 LYS B O 1
ATOM 5390 N N . LEU B 1 326 ? 3.775 -45.906 -8.266 1 40.53 326 LEU B N 1
ATOM 5391 C CA . LEU B 1 326 ? 3.232 -44.906 -9.195 1 40.53 326 LEU B CA 1
ATOM 5392 C C . LEU B 1 326 ? 1.748 -44.688 -8.938 1 40.53 326 LEU B C 1
ATOM 5394 O O . LEU B 1 326 ? 1.27 -43.562 -9.016 1 40.53 326 LEU B O 1
ATOM 5398 N N . ARG B 1 327 ? 0.961 -45.781 -8.586 1 41.78 327 ARG B N 1
ATOM 5399 C CA . ARG B 1 327 ? -0.445 -45.656 -8.203 1 41.78 327 ARG B CA 1
ATOM 5400 C C . ARG B 1 327 ? -0.627 -44.688 -7.059 1 41.78 327 ARG B C 1
ATOM 5402 O O . ARG B 1 327 ? -1.527 -43.844 -7.094 1 41.78 327 ARG B O 1
ATOM 5409 N N . ALA B 1 328 ? 0.15 -44.906 -6.086 1 39.47 328 ALA B N 1
ATOM 5410 C CA . ALA B 1 328 ? 0.115 -44.031 -4.898 1 39.47 328 ALA B CA 1
ATOM 5411 C C . ALA B 1 328 ? 0.473 -42.594 -5.25 1 39.47 328 ALA B C 1
ATOM 5413 O O . ALA B 1 328 ? -0.127 -41.656 -4.723 1 39.47 328 ALA B O 1
ATOM 5414 N N . GLU B 1 329 ? 1.487 -42.438 -6.07 1 38.78 329 GLU B N 1
ATOM 5415 C CA . GLU B 1 329 ? 1.999 -41.125 -6.441 1 38.78 329 GLU B CA 1
ATOM 5416 C C . GLU B 1 329 ? 1.001 -40.375 -7.316 1 38.78 329 GLU B C 1
ATOM 5418 O O . GLU B 1 329 ? 0.832 -39.188 -7.176 1 38.78 329 GLU B O 1
ATOM 5423 N N . LEU B 1 330 ? 0.472 -41.188 -8.328 1 38.78 330 LEU B N 1
ATOM 5424 C CA . LEU B 1 330 ? -0.45 -40.562 -9.281 1 38.78 330 LEU B CA 1
ATOM 5425 C C . LEU B 1 330 ? -1.792 -40.25 -8.625 1 38.78 330 LEU B C 1
ATOM 5427 O O . LEU B 1 330 ? -2.428 -39.25 -8.945 1 38.78 330 LEU B O 1
ATOM 5431 N N . PHE B 1 331 ? -2.344 -41.375 -7.871 1 39.78 331 PHE B N 1
ATOM 5432 C CA . PHE B 1 331 ? -3.646 -41.219 -7.238 1 39.78 331 PHE B CA 1
ATOM 5433 C C . PHE B 1 331 ? -3.67 -39.969 -6.371 1 39.78 331 PHE B C 1
ATOM 5435 O O . PHE B 1 331 ? -4.688 -39.25 -6.297 1 39.78 331 PHE B O 1
ATOM 5442 N N . ASN B 1 332 ? -2.705 -39.938 -5.582 1 35.31 332 ASN B N 1
ATOM 5443 C CA . ASN B 1 332 ? -2.67 -38.969 -4.5 1 35.31 332 ASN B CA 1
ATOM 5444 C C . ASN B 1 332 ? -2.713 -37.531 -5.039 1 35.31 332 ASN B C 1
ATOM 5446 O O . ASN B 1 332 ? -3.266 -36.625 -4.391 1 35.31 332 ASN B O 1
ATOM 5450 N N . SER B 1 333 ? -1.869 -37.25 -5.988 1 33.78 333 SER B N 1
ATOM 5451 C CA . SER B 1 333 ? -1.757 -35.875 -6.387 1 33.78 333 SER B CA 1
ATOM 5452 C C . SER B 1 333 ? -3.02 -35.375 -7.094 1 33.78 333 SER B C 1
ATOM 5454 O O . SER B 1 333 ? -3.395 -34.219 -6.988 1 33.78 333 SER B O 1
ATOM 5456 N N . THR B 1 334 ? -3.482 -36.156 -8.219 1 33.44 334 THR B N 1
ATOM 5457 C CA . THR B 1 334 ? -4.367 -35.656 -9.273 1 33.44 334 THR B CA 1
ATOM 5458 C C . THR B 1 334 ? -5.816 -36.031 -8.984 1 33.44 334 THR B C 1
ATOM 5460 O O . THR B 1 334 ? -6.688 -35.906 -9.844 1 33.44 334 THR B O 1
ATOM 5463 N N . ALA B 1 335 ? -6.055 -37.031 -8.094 1 33.53 335 ALA B N 1
ATOM 5464 C CA . ALA B 1 335 ? -7.469 -37.406 -8.203 1 33.53 335 ALA B CA 1
ATOM 5465 C C . ALA B 1 335 ? -8.352 -36.156 -8.18 1 33.53 335 ALA B C 1
ATOM 5467 O O . ALA B 1 335 ? -8.25 -35.344 -7.273 1 33.53 335 ALA B O 1
ATOM 5468 N N . ILE B 1 336 ? -8.695 -35.844 -9.359 1 34.91 336 ILE B N 1
ATOM 5469 C CA . ILE B 1 336 ? -9.625 -34.781 -9.781 1 34.91 336 ILE B CA 1
ATOM 5470 C C . ILE B 1 336 ? -10.914 -34.875 -8.977 1 34.91 336 ILE B C 1
ATOM 5472 O O . ILE B 1 336 ? -11.641 -35.875 -9.062 1 34.91 336 ILE B O 1
ATOM 5476 N N . PRO B 1 337 ? -10.938 -34.594 -7.809 1 32.09 337 PRO B N 1
ATOM 5477 C CA . PRO B 1 337 ? -12.344 -34.531 -7.414 1 32.09 337 PRO B CA 1
ATOM 5478 C C . PRO B 1 337 ? -13.25 -34.031 -8.531 1 32.09 337 PRO B C 1
ATOM 5480 O O . PRO B 1 337 ? -13.234 -32.812 -8.852 1 32.09 337 PRO B O 1
ATOM 5483 N N . ALA B 1 338 ? -13.156 -34.781 -9.742 1 30.36 338 ALA B N 1
ATOM 5484 C CA . ALA B 1 338 ? -14.289 -34.406 -10.586 1 30.36 338 ALA B CA 1
ATOM 5485 C C . ALA B 1 338 ? -15.602 -34.531 -9.828 1 30.36 338 ALA B C 1
ATOM 5487 O O . ALA B 1 338 ? -16.047 -35.625 -9.5 1 30.36 338 ALA B O 1
ATOM 5488 N N . LEU B 1 339 ? -15.703 -33.906 -8.836 1 32.09 339 LEU B N 1
ATOM 5489 C CA . LEU B 1 339 ? -17 -33.875 -8.164 1 32.09 339 LEU B CA 1
ATOM 5490 C C . LEU B 1 339 ? -18.141 -33.875 -9.188 1 32.09 339 LEU B C 1
ATOM 5492 O O . LEU B 1 339 ? -18.109 -33.094 -10.148 1 32.09 339 LEU B O 1
ATOM 5496 N N . CYS B 1 340 ? -18.562 -35.156 -9.57 1 24.16 340 CYS B N 1
ATOM 5497 C CA . CYS B 1 340 ? -19.906 -35.156 -10.117 1 24.16 340 CYS B CA 1
ATOM 5498 C C . CYS B 1 340 ? -20.797 -34.156 -9.398 1 24.16 340 CYS B C 1
ATOM 5500 O O . CYS B 1 340 ? -20.844 -34.125 -8.164 1 24.16 340 CYS B O 1
ATOM 5502 N N . TYR B 1 341 ? -20.797 -33.031 -9.688 1 29.05 341 TYR B N 1
ATOM 5503 C CA . TYR B 1 341 ? -22.016 -32.375 -9.242 1 29.05 341 TYR B CA 1
ATOM 5504 C C . TYR B 1 341 ? -23.266 -33.125 -9.695 1 29.05 341 TYR B C 1
ATOM 5506 O O . TYR B 1 341 ? -23.516 -33.281 -10.891 1 29.05 341 TYR B O 1
ATOM 5514 N N . GLU B 1 342 ? -23.562 -34.25 -9.328 1 26.77 342 GLU B N 1
ATOM 5515 C CA . GLU B 1 342 ? -24.953 -34.688 -9.461 1 26.77 342 GLU B CA 1
ATOM 5516 C C . GLU B 1 342 ? -25.891 -33.469 -9.484 1 26.77 342 GLU B C 1
ATOM 5518 O O . GLU B 1 342 ? -25.531 -32.375 -9.047 1 26.77 342 GLU B O 1
ATOM 5523 N N . SER B 1 343 ? -27.562 -33.75 -9.664 1 25.02 343 SER B N 1
ATOM 5524 C CA . SER B 1 343 ? -28.672 -32.812 -9.805 1 25.02 343 SER B CA 1
ATOM 5525 C C . SER B 1 343 ? -28.531 -31.641 -8.844 1 25.02 343 SER B C 1
ATOM 5527 O O . SER B 1 343 ? -28.578 -30.484 -9.266 1 25.02 343 SER B O 1
ATOM 5529 N N . LYS B 1 344 ? -29.328 -31.625 -7.637 1 25.33 344 LYS B N 1
ATOM 5530 C CA . LYS B 1 344 ? -29.797 -30.625 -6.68 1 25.33 344 LYS B CA 1
ATOM 5531 C C . LYS B 1 344 ? -28.656 -30.062 -5.844 1 25.33 344 LYS B C 1
ATOM 5533 O O . LYS B 1 344 ? -28.828 -29.109 -5.098 1 25.33 344 LYS B O 1
ATOM 5538 N N . THR B 1 345 ? -27.688 -30.75 -5.289 1 24.83 345 THR B N 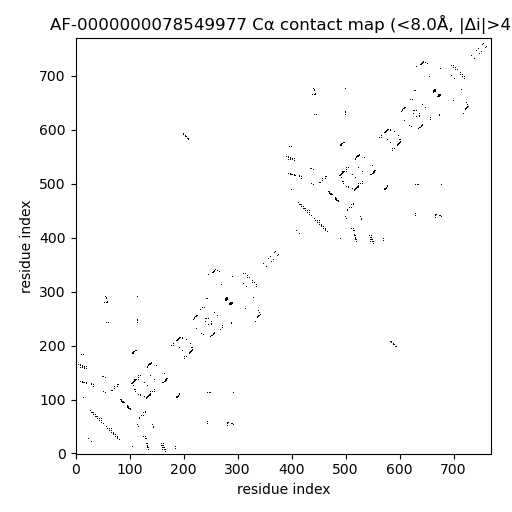1
ATOM 5539 C CA . THR B 1 345 ? -27.141 -30.438 -3.975 1 24.83 345 THR B CA 1
ATOM 5540 C C . THR B 1 345 ? -26.078 -29.344 -4.082 1 24.83 345 THR B C 1
ATOM 5542 O O . THR B 1 345 ? -25.625 -28.797 -3.07 1 24.83 345 THR B O 1
ATOM 5545 N N . TRP B 1 346 ? -25.016 -29.406 -4.746 1 29.73 346 TRP B N 1
ATOM 5546 C CA . TRP B 1 346 ? -24.5 -28.047 -4.586 1 29.73 346 TRP B CA 1
ATOM 5547 C C . TRP B 1 346 ? -25.5 -27.016 -5.105 1 29.73 346 TRP B C 1
ATOM 5549 O O . TRP B 1 346 ? -25.562 -26.766 -6.312 1 29.73 346 TRP B O 1
ATOM 5559 N N . THR B 1 347 ? -26.609 -27.203 -4.926 1 27.62 347 THR B N 1
ATOM 5560 C CA . THR B 1 347 ? -27.516 -26.078 -5.004 1 27.62 347 THR B CA 1
ATOM 5561 C C . THR B 1 347 ? -26.812 -24.781 -4.582 1 27.62 347 THR B C 1
ATOM 5563 O O . THR B 1 347 ? -26.344 -24.672 -3.447 1 27.62 347 THR B O 1
ATOM 5566 N N . LEU B 1 348 ? -25.891 -24.188 -5.387 1 31.38 348 LEU B N 1
ATOM 5567 C CA . LEU B 1 348 ? -25.656 -22.781 -5.055 1 31.38 348 LEU B CA 1
ATOM 5568 C C . LEU B 1 348 ? -26.734 -22.25 -4.125 1 31.38 348 LEU B C 1
ATOM 5570 O O . LEU B 1 348 ? -27.922 -22.203 -4.5 1 31.38 348 LEU B O 1
ATOM 5574 N N . THR B 1 349 ? -26.719 -22.75 -2.932 1 31.09 349 THR B N 1
ATOM 5575 C CA . THR B 1 349 ? -27.781 -22.172 -2.117 1 31.09 349 THR B CA 1
ATOM 5576 C C . THR B 1 349 ? -28.156 -20.797 -2.641 1 31.09 349 THR B C 1
ATOM 5578 O O . THR B 1 349 ? -27.375 -20.141 -3.324 1 31.09 349 THR B O 1
ATOM 5581 N N . LYS B 1 350 ? -29.406 -20.438 -2.545 1 30.28 350 LYS B N 1
ATOM 5582 C CA . LYS B 1 350 ? -29.891 -19.109 -2.869 1 30.28 350 LYS B CA 1
ATOM 5583 C C . LYS B 1 350 ? -28.844 -18.047 -2.564 1 30.28 350 LYS B C 1
ATOM 5585 O O . LYS B 1 350 ? -28.75 -17.031 -3.277 1 30.28 350 LYS B O 1
ATOM 5590 N N . ALA B 1 351 ? -28.188 -18.125 -1.524 1 32.19 351 ALA B N 1
ATOM 5591 C CA . ALA B 1 351 ? -27.25 -17.094 -1.076 1 32.19 351 ALA B CA 1
ATOM 5592 C C . ALA B 1 351 ? -25.984 -17.125 -1.912 1 32.19 351 ALA B C 1
ATOM 5594 O O . ALA B 1 351 ? -25.453 -16.062 -2.27 1 32.19 351 ALA B O 1
ATOM 5595 N N . MET B 1 352 ? -25.453 -18.203 -2.197 1 34.53 352 MET B N 1
ATOM 5596 C CA . MET B 1 352 ? -24.203 -18.203 -2.963 1 34.53 352 MET B CA 1
ATOM 5597 C C . MET B 1 352 ? -24.469 -17.953 -4.441 1 34.53 352 MET B C 1
ATOM 5599 O O . MET B 1 352 ? -23.641 -17.375 -5.141 1 34.53 352 MET B O 1
ATOM 5603 N N . GLU B 1 353 ? -25.516 -18.422 -4.988 1 34.97 353 GLU B N 1
ATOM 5604 C CA . GLU B 1 353 ? -25.969 -18 -6.316 1 34.97 353 GLU B CA 1
ATOM 5605 C C . GLU B 1 353 ? -26.047 -16.484 -6.418 1 34.97 353 GLU B C 1
ATOM 5607 O O . GLU B 1 353 ? -25.719 -15.906 -7.453 1 34.97 353 GLU B O 1
ATOM 5612 N N . ALA B 1 354 ? -26.531 -15.945 -5.34 1 36.09 354 ALA B N 1
ATOM 5613 C CA . ALA B 1 354 ? -26.531 -14.484 -5.305 1 36.09 354 ALA B CA 1
ATOM 5614 C C . ALA B 1 354 ? -25.125 -13.93 -5.395 1 36.09 354 ALA B C 1
ATOM 5616 O O . ALA B 1 354 ? -24.875 -12.938 -6.094 1 36.09 354 ALA B O 1
ATOM 5617 N N . GLN B 1 355 ? -24.203 -14.562 -4.734 1 35.22 355 GLN B N 1
ATOM 5618 C CA . GLN B 1 355 ? -22.828 -14.07 -4.805 1 35.22 355 GLN B CA 1
ATOM 5619 C C . GLN B 1 355 ? -22.172 -14.461 -6.121 1 35.22 355 GLN B C 1
ATOM 5621 O O . GLN B 1 355 ? -21.406 -13.68 -6.695 1 35.22 355 GLN B O 1
ATOM 5626 N N . HIS B 1 356 ? -22.391 -15.656 -6.57 1 36.78 356 HIS B N 1
ATOM 5627 C CA . HIS B 1 356 ? -21.844 -16.094 -7.852 1 36.78 356 HIS B CA 1
ATOM 562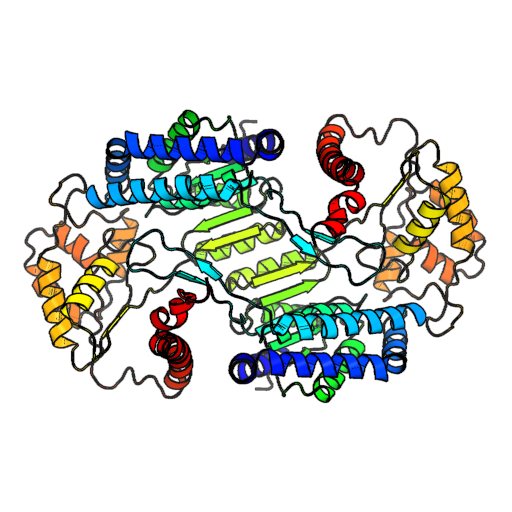8 C C . HIS B 1 356 ? -22.469 -15.32 -9.008 1 36.78 356 HIS B C 1
ATOM 5630 O O . HIS B 1 356 ? -21.781 -15 -9.984 1 36.78 356 HIS B O 1
ATOM 5636 N N . LYS B 1 357 ? -23.719 -15.141 -8.938 1 36.88 357 LYS B N 1
ATOM 5637 C CA . LYS B 1 357 ? -24.328 -14.266 -9.938 1 36.88 357 LYS B CA 1
ATOM 5638 C C . LYS B 1 357 ? -23.578 -12.938 -10.023 1 36.88 357 LYS B C 1
ATOM 5640 O O . LYS B 1 357 ? -23.406 -12.383 -11.117 1 36.88 357 LYS B O 1
ATOM 5645 N N . THR B 1 358 ? -23.125 -12.594 -8.906 1 35.72 358 THR B N 1
ATOM 5646 C CA . THR B 1 358 ? -22.359 -11.352 -8.938 1 35.72 358 THR B CA 1
ATOM 5647 C C . THR B 1 358 ? -21 -11.578 -9.609 1 35.72 358 THR B C 1
ATOM 5649 O O . THR B 1 358 ? -20.562 -10.75 -10.422 1 35.72 358 THR B O 1
ATOM 5652 N N . THR B 1 359 ? -20.406 -12.75 -9.289 1 36.16 359 THR B N 1
ATOM 5653 C CA . THR B 1 359 ? -19.109 -12.984 -9.93 1 36.16 359 THR B CA 1
ATOM 5654 C C . THR B 1 359 ? -19.297 -13.367 -11.398 1 36.16 359 THR B C 1
ATOM 5656 O O . THR B 1 359 ? -18.594 -12.859 -12.273 1 36.16 359 THR B O 1
ATOM 5659 N N . GLN B 1 360 ? -20.25 -14.336 -11.641 1 35.81 360 GLN B N 1
ATOM 5660 C CA . GLN B 1 360 ? -20.547 -14.648 -13.031 1 35.81 360 GLN B CA 1
ATOM 5661 C C . GLN B 1 360 ? -21.047 -13.414 -13.781 1 35.81 360 GLN B C 1
ATOM 5663 O O . GLN B 1 360 ? -20.625 -13.156 -14.914 1 35.81 360 GLN B O 1
ATOM 5668 N N . ALA B 1 361 ? -21.938 -12.711 -13.117 1 36.56 361 ALA B N 1
ATOM 5669 C CA . ALA B 1 361 ? -22.375 -11.469 -13.75 1 36.56 361 ALA B CA 1
ATOM 5670 C C . ALA B 1 361 ? -21.188 -10.539 -14 1 36.56 361 ALA B C 1
ATOM 5672 O O . ALA B 1 361 ? -21.109 -9.875 -15.039 1 36.56 361 ALA B O 1
ATOM 5673 N N . SER B 1 362 ? -20.328 -10.688 -13.078 1 37.25 362 SER B N 1
ATOM 5674 C CA . SER B 1 362 ? -19.141 -9.875 -13.312 1 37.25 362 SER B CA 1
ATOM 5675 C C . SER B 1 362 ? -18.297 -10.445 -14.453 1 37.25 362 SER B C 1
ATOM 5677 O O . SER B 1 362 ? -17.812 -9.695 -15.305 1 37.25 362 SER B O 1
ATOM 5679 N N . ILE B 1 363 ? -18.203 -11.742 -14.367 1 38.34 363 ILE B N 1
ATOM 5680 C CA . ILE B 1 363 ? -17.438 -12.359 -15.445 1 38.34 363 ILE B CA 1
ATOM 5681 C C . ILE B 1 363 ? -18.219 -12.273 -16.75 1 38.34 363 ILE B C 1
ATOM 5683 O O . ILE B 1 363 ? -17.656 -11.914 -17.797 1 38.34 363 ILE B O 1
ATOM 5687 N N . GLU B 1 364 ? -19.453 -12.734 -16.75 1 36.97 364 GLU B N 1
ATOM 5688 C CA . GLU B 1 364 ? -20.281 -12.68 -17.953 1 36.97 364 GLU B CA 1
ATOM 5689 C C . GLU B 1 364 ? -20.469 -11.242 -18.422 1 36.97 364 GLU B C 1
ATOM 5691 O O . GLU B 1 364 ? -20.469 -10.969 -19.625 1 36.97 364 GLU B O 1
ATOM 5696 N N . ARG B 1 365 ? -20.875 -10.43 -17.484 1 36.25 365 ARG B N 1
ATOM 5697 C CA . ARG B 1 365 ? -20.938 -9.031 -17.906 1 36.25 365 ARG B CA 1
ATOM 5698 C C . ARG B 1 365 ? -19.641 -8.609 -18.594 1 36.25 365 ARG B C 1
ATOM 5700 O O . ARG B 1 365 ? -19.672 -7.887 -19.594 1 36.25 365 ARG B O 1
ATOM 5707 N N . ARG B 1 366 ? -18.656 -9.102 -17.953 1 35.72 366 ARG B N 1
ATOM 5708 C CA . ARG B 1 366 ? -17.375 -8.719 -18.547 1 35.72 366 ARG B CA 1
ATOM 5709 C C . ARG B 1 366 ? -17.078 -9.547 -19.797 1 35.72 366 ARG B C 1
ATOM 5711 O O . ARG B 1 366 ? -16.531 -9.031 -20.766 1 35.72 366 ARG B O 1
ATOM 5718 N N . SER B 1 367 ? -17.344 -10.797 -19.688 1 35.03 367 SER B N 1
ATOM 5719 C CA . SER B 1 367 ? -17.141 -11.641 -20.859 1 35.03 367 SER B CA 1
ATOM 5720 C C . SER B 1 367 ? -18.156 -11.32 -21.953 1 35.03 367 SER B C 1
ATOM 5722 O O . SER B 1 367 ? -17.828 -11.359 -23.141 1 35.03 367 SER B O 1
ATOM 5724 N N . GLU B 1 368 ? -19.359 -11.297 -21.641 1 35.38 368 GLU B N 1
ATOM 5725 C CA . GLU B 1 368 ? -20.312 -10.898 -22.672 1 35.38 368 GLU B CA 1
ATOM 5726 C C . GLU B 1 368 ? -19.938 -9.539 -23.266 1 35.38 368 GLU B C 1
ATOM 5728 O O . GLU B 1 368 ? -20.109 -9.312 -24.469 1 35.38 368 GLU B O 1
ATOM 5733 N N . GLY B 1 369 ? -19.688 -8.672 -22.375 1 34.16 369 GLY B N 1
ATOM 5734 C CA . GLY B 1 369 ? -19.188 -7.441 -22.969 1 34.16 369 GLY B CA 1
ATOM 5735 C C . GLY B 1 369 ? -17.938 -7.641 -23.797 1 34.16 369 GLY B C 1
ATOM 5736 O O . GLY B 1 369 ? -17.719 -6.945 -24.781 1 34.16 369 GLY B O 1
ATOM 5737 N N . LEU B 1 370 ? -17.109 -8.406 -23.203 1 33.91 370 LEU B N 1
ATOM 5738 C CA . LEU B 1 370 ? -15.906 -8.695 -24 1 33.91 370 LEU B CA 1
ATOM 5739 C C . LEU B 1 370 ? -16.25 -9.555 -25.219 1 33.91 370 LEU B C 1
ATOM 5741 O O . LEU B 1 370 ? -15.625 -9.422 -26.266 1 33.91 370 LEU B O 1
ATOM 5745 N N . HIS B 1 371 ? -17.062 -10.57 -25.094 1 32.97 371 HIS B N 1
ATOM 5746 C CA . HIS B 1 371 ? -17.406 -11.391 -26.25 1 32.97 371 HIS B CA 1
ATOM 5747 C C . HIS B 1 371 ? -18.141 -10.57 -27.312 1 32.97 371 HIS B C 1
ATOM 5749 O O . HIS B 1 371 ? -18.188 -10.961 -28.469 1 32.97 371 HIS B O 1
ATOM 5755 N N . LYS B 1 372 ? -19.109 -9.875 -26.859 1 33.34 372 LYS B N 1
ATOM 5756 C CA . LYS B 1 372 ? -19.781 -9.086 -27.891 1 33.34 372 LYS B CA 1
ATOM 5757 C C . LYS B 1 372 ? -18.844 -8.031 -28.469 1 33.34 372 LYS B C 1
ATOM 5759 O O . LYS B 1 372 ? -19.203 -7.305 -29.391 1 33.34 372 LYS B O 1
ATOM 5764 N N . LEU B 1 373 ? -17.938 -7.59 -27.641 1 30.16 373 LEU B N 1
ATOM 5765 C CA . LEU B 1 373 ? -16.969 -6.719 -28.312 1 30.16 373 LEU B CA 1
ATOM 5766 C C . LEU B 1 373 ? -16.094 -7.516 -29.25 1 30.16 373 LEU B C 1
ATOM 5768 O O . LEU B 1 373 ? -15.406 -8.453 -28.844 1 30.16 373 LEU B O 1
ATOM 5772 N N . ASP B 1 374 ? -16.516 -7.832 -30.359 1 27.61 374 ASP B N 1
ATOM 5773 C CA . ASP B 1 374 ? -15.555 -8.07 -31.422 1 27.61 374 ASP B CA 1
ATOM 5774 C C . ASP B 1 374 ? -14.297 -7.215 -31.25 1 27.61 374 ASP B C 1
ATOM 5776 O O . ASP B 1 374 ? -14.258 -6.062 -31.672 1 27.61 374 ASP B O 1
ATOM 5780 N N . ILE B 1 375 ? -13.633 -7.375 -30.219 1 28.17 375 ILE B N 1
ATOM 5781 C CA . ILE B 1 375 ? -12.406 -6.598 -30.031 1 28.17 375 ILE B CA 1
ATOM 5782 C C . ILE B 1 375 ? -11.57 -6.648 -31.312 1 28.17 375 ILE B C 1
ATOM 5784 O O . ILE B 1 375 ? -10.648 -5.852 -31.484 1 28.17 375 ILE B O 1
ATOM 5788 N N . ARG B 1 376 ? -11.523 -7.766 -32.031 1 28.06 376 ARG B N 1
ATOM 5789 C CA . ARG B 1 376 ? -10.922 -7.68 -33.344 1 28.06 376 ARG B CA 1
ATOM 5790 C C . ARG B 1 376 ? -11.617 -6.625 -34.219 1 28.06 376 ARG B C 1
ATOM 5792 O O . ARG B 1 376 ? -10.992 -5.992 -35.062 1 28.06 376 ARG B O 1
ATOM 5799 N N . SER B 1 377 ? -12.844 -6.609 -34.25 1 26.81 377 SER B N 1
ATOM 5800 C CA . SER B 1 377 ? -13.453 -5.617 -35.125 1 26.81 377 SER B CA 1
ATOM 5801 C C . SER B 1 377 ? -13.227 -4.203 -34.594 1 26.81 377 SER B C 1
ATOM 5803 O O . SER B 1 377 ? -13.383 -3.229 -35.344 1 26.81 377 SER B O 1
ATOM 5805 N N . LEU B 1 378 ? -13.109 -4.023 -33.312 1 26.38 378 LEU B N 1
ATOM 5806 C CA . LEU B 1 378 ? -12.773 -2.654 -32.938 1 26.38 378 LEU B CA 1
ATOM 5807 C C . LEU B 1 378 ? -11.328 -2.326 -33.281 1 26.38 378 LEU B C 1
ATOM 5809 O O . LEU B 1 378 ? -10.922 -1.165 -33.25 1 26.38 378 LEU B O 1
ATOM 5813 N N . SER B 1 379 ? -10.523 -3.271 -33.188 1 25.7 379 SER B N 1
ATOM 5814 C CA . SER B 1 379 ? -9.195 -2.828 -33.625 1 25.7 379 SER B CA 1
ATOM 5815 C C . SER B 1 379 ? -9.172 -2.521 -35.125 1 25.7 379 SER B C 1
ATOM 5817 O O . SER B 1 379 ? -8.102 -2.34 -35.688 1 25.7 379 SER B O 1
ATOM 5819 N N . THR B 1 380 ? -10.211 -2.656 -35.844 1 23.73 380 THR B N 1
ATOM 5820 C CA . THR B 1 380 ? -9.977 -2.199 -37.219 1 23.73 380 THR B CA 1
ATOM 5821 C C . THR B 1 380 ? -9.516 -0.746 -37.219 1 23.73 380 THR B C 1
ATOM 5823 O O . THR B 1 380 ? -10.18 0.12 -37.812 1 23.73 380 THR B O 1
ATOM 5826 N N . VAL B 1 381 ? -9.117 -0.219 -36.156 1 22.5 381 VAL B N 1
ATOM 5827 C CA . VAL B 1 381 ? -8.484 1.062 -36.469 1 22.5 381 VAL B CA 1
ATOM 5828 C C . VAL B 1 381 ? -7.375 0.863 -37.5 1 22.5 381 VAL B C 1
ATOM 5830 O O . VAL B 1 381 ? -6.473 1.694 -37.625 1 22.5 381 VAL B O 1
ATOM 5833 N N . ALA B 1 382 ? -7.273 -0.192 -38.281 1 21.45 382 ALA B N 1
ATOM 5834 C CA . ALA B 1 382 ? -6.348 -0.064 -39.406 1 21.45 382 ALA B CA 1
ATOM 5835 C C . ALA B 1 382 ? -6.668 1.172 -40.25 1 21.45 382 ALA B C 1
ATOM 5837 O O . ALA B 1 382 ? -5.762 1.823 -40.781 1 21.45 382 ALA B O 1
ATOM 5838 N N . ASP B 1 383 ? -7.84 1.438 -40.562 1 21.38 383 ASP B N 1
ATOM 5839 C CA . ASP B 1 383 ? -8.031 2.408 -41.656 1 21.38 383 ASP B CA 1
ATOM 5840 C C . ASP B 1 383 ? -7.66 3.816 -41.188 1 21.38 383 ASP B C 1
ATOM 5842 O O . ASP B 1 383 ? -7.516 4.723 -42 1 21.38 383 ASP B O 1
ATOM 5846 N N . ALA B 1 384 ? -7.828 4.117 -39.875 1 19.39 384 ALA B N 1
ATOM 5847 C CA . ALA B 1 384 ? -7.473 5.527 -39.75 1 19.39 384 ALA B CA 1
ATOM 5848 C C . ALA B 1 384 ? -5.961 5.723 -39.844 1 19.39 384 ALA B C 1
ATOM 5850 O O . ALA B 1 384 ? -5.477 6.855 -39.875 1 19.39 384 ALA B O 1
ATOM 5851 N N . LEU B 1 385 ? -5.07 4.695 -39.656 1 17.45 385 LEU B N 1
ATOM 5852 C CA . LEU B 1 385 ? -3.818 5.098 -40.281 1 17.45 385 LEU B CA 1
ATOM 5853 C C . LEU B 1 385 ? -3.898 4.934 -41.812 1 17.45 385 LEU B C 1
ATOM 5855 O O . LEU B 1 385 ? -4.348 3.896 -42.312 1 17.45 385 LEU B O 1
#

InterPro domains:
  IPR015590 Aldehyde dehydrogenase domain [PF00171] (7-300)
  IPR016161 Aldehyde/histidinol dehydrogenase [SSF53720] (8-307)
  IPR016162 Aldehyde dehydrogenase, N-terminal [G3DSA:3.40.605.10] (8-219)
  IPR016163 Aldehyde dehydrogenase, C-terminal [G3DSA:3.40.309.10] (220-302)
  IPR050740 Aldehyde Dehydrogenase Superfamily [PTHR43353] (7-316)

Foldseek 3Di:
DPDDLLVVLLVLQQVCLCCQFPVDALLRLLQLLLLLLVLLVVCLQVLLVLLCVQQWAASVLSSVLSNLLSVLSNVLSVCLNVQDKDWDDDPDPPDTDIGDDAQQEEEEEEEESLSQRNSCSNVLSNNSSRRYAYEYEYDLSRQVSLVVSVVSSVVSPDDGSRYHYDRDDPVCVVVSLLCLLQDLSHAEYEYEEAPVVLVVSCVSNVNNVHHYHYHYADQLEAEAEPPDDLVVSLVVLCCQQCRSHNPDRNRHNAYHYDLVCLVVNVVVNLVVVVCAAEDGSHDNSHNHTFHSDDVLLVVLVVVPDPVCVVVVVVCVSLVVVPPVVVSSRNNRRGPHCSVSPDDDPVPCPPVNCVVVCVVCCVVCVVVVVVVVPPVVVVVVVVPVD/DPDDQLVVLLVLQQVCQCCQFPVDALLRLLQLLLLLLVLLVVCLQVLLVLLCVQQVAASVLSSVLSNLLSVLSNVLSVCLNVQDKDWDDDPDPPDTDIGDDAQQEEEEEEEESLSQRNSCSNVLSNNSSRRYAYEYEYDLSRQVSLVVSVVSSVVSPDDGSRYHYDHDDPVCVVVSLLCLLQDLSHAEYEYEEAPVVLVVSCVSNVNNVHHYHYHYADQLEAEAEPPDDLVVSLVVLCCQQCRSHNPDRNRHNAYHYDLVCLVVNVVVNLVVCVCAAEDGSHDNSHNHTFHSDDVLLVVLQVPPDPPPVPVVVVCVSLVVVPPVVVSSRNCSRRPHCSVNPDDPPVPCPPVNCVVVCVVVCVVCVVVVVVVVPPVVVVVVPVPVD

Nearest PDB structures (foldseek):
  2w8p-assembly1_A  TM=9.872E-01  e=8.380E-31  Homo sapiens
  4jz6-assembly1_A-2  TM=9.784E-01  e=4.180E-22  Pseudomonas putida
  4zvy-assembly1_A-2  TM=9.437E-01  e=1.126E-22  Homo sapiens
  4x0u-assembly2_D-2  TM=9.320E-01  e=5.844E-23  Homo sapiens
  4zvx-assembly1_A  TM=9.447E-01  e=1.686E-22  Homo sapiens

Sequence (770 aa):
MNLLAEHKAVRAARDSFPKWSLETTPKQRGAILRKWFDIFVAKETELAQLLTLEQGKPLVEARGEIQYSAAFFDWYAGEARRIYGQVVTPGVLNREHVHIREPIGVAAFITPWNFPTAMIARKAAAALAAGCTIVVKPAQDTPLSALAMAQTAEEAGLPPGVFNVIPADHSHTAAISKYICSSTDVDVISFTGSTAVGKLLLAQSASTVKRVCLELGGSAPVIVFESADLGVAVKGCMAAKFRGSGQTCVAANRFFVHQKIHDDFITKMIVAMKGLTVGDGMDPKTTIGPLINDAAVKKTIRTRRPAWAAYNTVNLAVSEIKNQKLRAELFNSTAIPALCYESKTWTLTKAMEAQHKTTQASIERRSEGLHKLDIRSLSTVADALMNLLAEHKAVRAARDSFPKWSLETTPKQRGAILRKWFDIFVAKETELAQLLTLEQGKPLVEARGEIQYSAAFFDWYAGEARRIYGQVVTPGVLNREHVHIREPIGVAAFITPWNFPTAMIARKAAAALAAGCTIVVKPAQDTPLSALAMAQTAEEAGLPPGVFNVIPADHSHTAAISKYICSSTDVDVISFTGSTAVGKLLLAQSASTVKRVCLELGGSAPVIVFESADLGVAVKGCMAAKFRGSGQTCVAANRFFVHQKIHDDFITKMIVAMKGLTVGDGMDPKTTIGPLINDAAVKKTIRTRRPAWAAYNTVNLAVSEIKNQKLRAELFNSTAIPALCYESKTWTLTKAMEAQHKTTQASIERRSEGLHKLDIRSLSTVADAL

Organism: NCBI:txid53326

Secondary structure (DSSP, 8-state):
----HHHHHHHHHHHHHHHHHHSS-HHHHHHHHHHHHHHHHHTHHHHHHHHHHHH---HHHHHHHHHHHHHHHHHHHHHGGG---EEE--SSTT--EEE-----SEEEEE--SSSTTHHHHHHHHHHHHHT-EEEEE--TT-HHHHHHHHHHHHHHTPPTTSEEE----HHHHHHHHHHHHH-TT--EEEEES-HHHHHHHHHHHGGGT-EEEEE-----EEEE-TTS-HHHHHHHHHHHHHGGGGTSTT--SEEEE-GGGHHHHHHHHHHHHHT--BS-TTSTT-SB---SSHHHHHHHHHT--STTHHHHHHHHHHHT---HHHHHHHHHHH---B----SSSS---HHHHHHHHHHHHHHHHHHHHHHSS-HHHHTTTTTT-/----HHHHHHHHHHHHHHHHHHSS-HHHHHHHHHHHHHHHHHTHHHHHHHHHHHH---HHHHHHHHHHHHHHHHHHHHHGGG---EEE--SSTT--EEE-----SEEEEE--SSSTTHHHHHHHHHHHHHT-EEEEE--TT-HHHHHHHHHHHHHHTPPTTSEEE----HHHHHHHHHHHHH-TT--EEEEES-HHHHHHHHHHHGGGT-EEEEE-----EEEE-TTS-HHHHHHHHHHHHHGGGGTSTT---EEEE-GGGHHHHHHHHHHHHHT--BS-TTSTT-SB---SSHHHHHHHHHT--TT-HHHHHHHHHHHT---HHHHHHHHHHH---EE---SSSS---HHHHHHHHHHHHHHHHHHHHHHSS-HHHHT-TTTT-

pLDDT: mean 79.28, std 24.71, range [17.45, 98.88]

Solvent-accessible surface area (backbone atoms only — not comparable to full-atom values): 39647 Å² total; per-residue (Å²): 127,87,61,53,70,62,55,51,38,48,48,34,8,51,70,29,27,59,55,54,40,71,69,42,51,37,63,55,44,11,50,34,29,39,41,36,20,52,50,38,64,76,38,32,68,62,54,11,51,50,40,17,71,56,45,22,34,17,40,70,57,25,38,49,42,45,51,56,21,25,47,32,18,44,53,24,22,59,47,19,68,60,74,71,61,47,79,46,86,53,94,51,87,97,56,85,40,76,43,79,77,73,54,83,43,24,34,34,36,40,36,44,50,75,45,36,51,30,57,47,30,52,53,46,27,50,39,42,26,54,26,28,12,29,34,33,35,44,24,63,73,25,41,62,46,45,50,51,46,48,53,47,41,49,73,28,60,54,57,82,32,36,67,32,78,47,77,39,52,80,88,46,41,64,60,49,51,51,47,55,31,58,32,83,68,39,38,31,39,40,38,39,45,52,53,70,57,51,28,49,51,42,35,50,19,13,83,53,70,44,52,74,47,78,46,60,67,61,59,40,72,41,77,42,56,76,85,54,56,59,71,57,50,42,55,51,49,50,51,35,23,39,42,66,40,32,55,41,79,63,18,43,65,34,45,44,52,32,64,91,45,35,67,62,48,51,52,52,40,53,57,56,56,68,71,58,30,73,39,58,13,83,40,89,73,26,61,24,24,54,70,80,44,67,67,53,49,50,49,28,54,65,65,59,56,73,78,33,70,61,36,50,56,48,41,54,6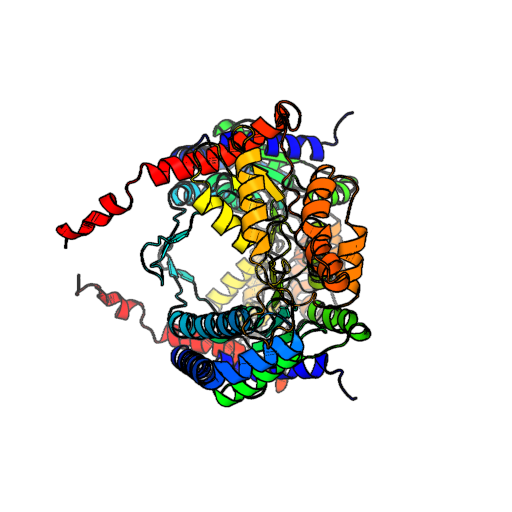3,37,62,67,43,79,56,58,71,51,33,54,55,52,53,30,54,45,64,63,52,57,49,71,57,64,86,70,68,82,47,60,46,75,66,51,41,56,51,42,47,49,48,46,43,48,46,43,50,45,41,47,52,49,61,70,40,49,60,68,65,64,54,49,58,56,71,81,99,128,86,62,54,70,63,56,50,38,48,48,34,10,50,68,28,27,58,57,55,40,71,69,44,51,36,64,56,44,12,51,34,28,39,40,35,21,51,51,39,64,74,39,32,68,62,53,10,50,52,40,17,71,55,45,21,35,18,40,71,58,24,38,50,41,46,51,54,20,25,47,32,18,45,53,24,22,59,48,19,69,59,74,69,59,47,81,46,86,53,94,50,87,95,56,84,41,76,45,79,76,74,53,81,43,23,34,34,36,40,36,45,50,77,46,37,49,31,57,48,30,51,52,47,27,51,40,41,25,54,25,28,12,28,35,34,35,44,23,62,73,24,41,62,45,46,50,50,45,48,52,44,39,49,73,27,60,55,58,81,32,37,67,32,76,45,73,40,51,80,89,45,43,62,58,49,51,51,48,53,31,60,32,84,68,40,39,32,39,39,38,38,46,53,52,70,58,52,26,49,52,42,34,49,20,14,84,54,70,45,50,74,46,78,45,60,67,62,58,39,70,41,76,42,57,77,83,52,57,60,72,59,50,41,54,50,50,51,52,35,23,39,43,64,43,30,55,40,79,61,19,45,63,35,39,44,39,34,62,91,44,34,66,61,48,50,52,50,41,52,57,57,54,67,72,57,30,76,41,56,13,84,42,89,75,24,61,24,24,53,69,82,44,68,66,54,49,51,50,26,58,63,66,58,58,80,77,41,69,62,38,54,54,48,41,53,61,36,63,67,42,76,57,58,69,52,32,56,56,52,50,34,52,47,65,61,48,57,44,72,44,64,96,69,71,81,43,60,47,76,67,50,40,54,52,41,46,49,49,46,44,48,44,43,52,46,41,48,52,48,63,68,38,51,59,71,67,63,57,56,56,56,72,82,100